Protein AF-A0A0C9Z2U6-F1 (afdb_monomer)

InterPro domains:
  IPR027417 P-loop containing nucleoside triphosphate hydrolase [G3DSA:3.40.50.300] (108-400)
  IPR027417 P-loop containing nucleoside triphosphate hydrolase [G3DSA:3.40.50.300] (401-479)
  IPR027417 P-loop containing nucleoside triphosphate hydrolase [SSF52540] (130-455)
  IPR041677 DNA2/NAM7 helicase, helicase domain [PF13086] (134-371)
  IPR041679 DNA2/NAM7 helicase-like, C-terminal [PF13087] (379-478)
  IPR045055 DNA2/NAM7-like helicase [PTHR10887] (102-478)

Sequence (479 aa):
MSDHADYDAGDESDISNGTLPVDFFVVGVTVNPLDIHLVHGDHWESKFRLRWWQPPLPSNGKTHTNNKAPNFGPLQAPDEVEYVPRETLEHAGREARDDDGGAFRDDMRIQSWARRYARRNPIQIDGDPPLDALNPTQIRAAAMMLGERICLVQGPPGTGKTKTIIEAAKLLKVHFQVHHPLLVCTYTNVAVDNLVEGFATAGLKPLRVGFGAKVKSSLGEYTLDHQLGKHPLKPRVHKLAEEERSIERRRSQLKKKIEDVQKEGRAGASDRLERMTSTLTMLGRQSMSVKAKLYAMHQEMLRDITSAADICTTCVTSASVALNVLDFPVVFLDEASMSTEPASLIPLMRGSRHISLIGDHKQLPPVITSREAMMKGFSTSLFERLTEEGVVPSIMLDVQYRMHPTISHFPSLEFYNMSLQDGTVDAAGNVSPDLHPPLSTHLEVDTSTGRRPSVVFLDHGGSEMAKDRSRVNWNEAHI

Solvent-accessible surface area (backbone atoms only — not comparable to full-atom values): 29099 Å² total; per-residue (Å²): 136,82,85,88,78,90,83,81,88,81,86,87,77,88,85,89,80,83,84,72,88,78,78,82,76,74,89,64,88,75,74,84,90,81,84,86,75,90,69,92,72,89,84,86,82,91,89,82,87,79,85,74,90,75,83,86,80,86,82,86,81,90,85,89,88,82,92,77,83,85,78,87,69,78,99,66,78,98,82,79,86,84,78,78,65,82,80,79,73,70,75,82,71,81,71,89,76,69,93,71,44,33,72,43,57,84,39,62,70,52,40,52,49,14,66,28,35,54,39,97,77,51,69,85,59,95,87,59,80,91,56,90,91,50,54,77,49,43,43,24,45,34,15,41,59,59,44,37,30,52,29,38,40,36,34,52,86,47,32,46,57,70,57,39,53,43,52,39,49,43,44,40,49,70,73,68,54,49,72,71,34,43,36,38,28,21,71,42,74,66,59,29,50,54,49,41,53,48,27,45,75,72,73,49,52,42,31,41,46,78,79,96,64,91,64,60,79,90,51,49,77,34,24,51,68,47,46,53,66,70,36,90,60,37,68,58,49,52,53,50,54,52,51,38,54,52,46,52,51,54,43,52,54,50,51,52,52,50,56,52,57,63,72,66,71,54,92,80,45,63,69,56,50,51,53,52,49,53,50,48,52,50,47,49,53,49,40,52,54,46,50,51,51,48,49,52,54,51,50,49,54,39,39,58,55,54,58,70,22,31,38,31,20,30,27,72,52,52,69,37,74,75,47,73,73,59,72,24,39,38,32,39,30,40,49,28,13,43,23,32,38,72,47,56,44,48,48,55,68,35,59,44,42,22,38,30,40,26,24,34,73,88,54,67,56,25,90,65,86,50,65,70,48,40,78,71,48,57,38,51,11,50,50,38,53,43,58,74,67,62,79,51,58,69,45,66,38,38,46,24,64,69,56,45,63,80,64,44,46,56,58,18,48,78,77,46,75,58,58,58,40,65,63,40,43,50,99,86,69,50,64,49,77,91,59,54,60,73,94,46,93,84,41,58,65,38,85,90,76,73,45,55,54,80,73,80,84,85,86,75,92,61,66,76,41,84,49,94,95,46,75,46,44,67,52,68,74,69,108

Nearest PDB structures (foldseek):
  2xzo-assembly1_A  TM=7.183E-01  e=7.759E-21  Homo sapiens
  8ftm-assembly1_A  TM=6.787E-01  e=6.159E-21  Thermochaetoides thermophila DSM 1495
  2xzp-assembly1_A  TM=7.164E-01  e=6.569E-20  Homo sapiens
  8ftm-assembly2_B  TM=6.261E-01  e=5.813E-21  Thermochaetoides thermophila DSM 1495
  6ej5-assembly1_A  TM=7.293E-01  e=5.562E-19  Homo sapiens

Organism: NCBI:txid765257

Secondary structure (DSSP, 8-state):
------------------------------------------------------PPPPP---------PPP---S--S----PPPGGGG-------------TTTT-HHHHHHHHHHTSSS----TTPPP-TTS-HHHHHHHHHHHH-SEEEEE--TTS-HHHHHHHHHHIIIIIS---SPEEEEESSHHHHHHHHHHHHHTT--EEEE-SS----GGGGGGBHHHHHHH-TTHHHHHHHHHHHHHHHHHHHHHHHHHHHHHHH--TT-HHHHHHHHHHHHHHHHHHHHHHHHHHHHHHHHHHHHHHTSEEEEETTGGG-GGGTT---SEEEETTGGGSBHHHHHHHHTTT-SEEEEEE-TTSPPP----HHHHHTTTTSBHHHHHHHH--S-EEE--EESSS-HHHHHHHHHHHHTT--EETTB-TTSPBPGGGSPPP-TTSPPPTTT----S-------PPPEEETTEEE-TTTTT-

Mean predicted aligned error: 13.5 Å

Foldseek 3Di:
DDDDDDDDDDDDDDDDDDDDDDPPPPPDPDPDDDDDDDDDDDDDDDDDDPDDDDDDDDDDDDDDDDDDDDDDDDPDDDDDDPDDDPVVPDDPDPDDDDDQQFPCPPPCVLQVLLVQLLDLHGDDDPLDDDDVVDDSQLSNVLSCLSGHLEEEEAEDAQLCLLVSVLVSVCCCCPVVNPLFAAEEAEADPVVLLVSQVSNVVSVALEAEQDPDDPRPPVCVCNYPVNLCVPDPCNVVLVVLVVVLVVLVVVLVVLVVVLVVLVVVPDDPCVVVSVVSVVVSVVSVVVSVVSVVVSVVSLLVSLCVSRSRHHYRYYLVSLLPPSNVSDAHQHYEYAQQQQDFQVSNVSNVVSNHGRYYYYHHVLDDFHDDPDPVCVVVVRRGGPSNVCVVVVPHHYGYSAEGADADCVVVVVCCVPPPVVSHDYPQADPVRDGDPVQAADDDPQQDQDPVPRHTDSDDDDDDPFDWDDDDPDIDTVVVVVD

pLDDT: mean 79.83, std 26.61, range [20.47, 98.69]

Structure (mmCIF, N/CA/C/O backbone):
data_AF-A0A0C9Z2U6-F1
#
_entry.id   AF-A0A0C9Z2U6-F1
#
loop_
_atom_site.group_PDB
_atom_site.id
_atom_site.type_symbol
_atom_site.label_atom_id
_atom_site.label_alt_id
_atom_site.label_comp_id
_atom_site.label_asym_id
_atom_site.label_entity_id
_atom_site.label_seq_id
_atom_site.pdbx_PDB_ins_code
_atom_site.Cartn_x
_atom_site.Cartn_y
_atom_site.Cartn_z
_atom_site.occupancy
_atom_site.B_iso_or_equiv
_atom_site.auth_seq_id
_atom_site.auth_comp_id
_atom_site.auth_asym_id
_atom_site.auth_atom_id
_atom_site.pdbx_PDB_model_num
ATOM 1 N N . MET A 1 1 ? -19.559 59.220 -19.188 1.00 31.92 1 MET A N 1
ATOM 2 C CA . MET A 1 1 ? -20.402 58.042 -19.469 1.00 31.92 1 MET A CA 1
ATOM 3 C C . MET A 1 1 ? -19.627 56.861 -18.907 1.00 31.92 1 MET A C 1
ATOM 5 O O . MET A 1 1 ? -18.685 56.438 -19.554 1.00 31.92 1 MET A O 1
ATOM 9 N N . SER A 1 2 ? -19.597 56.701 -17.585 1.00 24.86 2 SER A N 1
ATOM 10 C CA . SER A 1 2 ? -20.632 56.145 -16.689 1.00 24.86 2 SER A CA 1
ATOM 11 C C . SER A 1 2 ? -20.698 54.616 -16.743 1.00 24.86 2 SER A C 1
ATOM 13 O O . SER A 1 2 ? -20.701 54.044 -17.827 1.00 24.86 2 SER A O 1
ATOM 15 N N . ASP A 1 3 ? -20.803 54.065 -15.528 1.00 23.55 3 ASP A N 1
ATOM 16 C CA . ASP A 1 3 ? -21.195 52.712 -15.099 1.00 23.55 3 ASP A CA 1
ATOM 17 C C . ASP A 1 3 ? -20.049 51.690 -14.955 1.00 23.55 3 ASP A C 1
ATOM 19 O O . ASP A 1 3 ? -19.421 51.311 -15.936 1.00 23.55 3 ASP A O 1
ATOM 23 N N . HIS A 1 4 ? -19.578 51.385 -13.730 1.00 25.58 4 HIS A N 1
ATOM 24 C CA . HIS A 1 4 ? -20.175 50.618 -12.596 1.00 25.58 4 HIS A CA 1
ATOM 25 C C . HIS A 1 4 ? -19.596 49.178 -12.604 1.00 25.58 4 HIS A C 1
ATOM 27 O O . HIS A 1 4 ? -19.382 48.631 -13.675 1.00 25.58 4 HIS A O 1
ATOM 33 N N . ALA A 1 5 ? -19.282 48.478 -11.509 1.00 25.39 5 ALA A N 1
ATOM 34 C CA . ALA A 1 5 ? -19.567 48.640 -10.087 1.00 25.39 5 ALA A CA 1
ATOM 35 C C . ALA A 1 5 ? -18.528 47.871 -9.238 1.00 25.39 5 ALA A C 1
ATOM 37 O O . ALA A 1 5 ? -18.009 46.838 -9.666 1.00 25.39 5 ALA A O 1
ATOM 38 N N . ASP A 1 6 ? -18.297 48.376 -8.025 1.00 23.67 6 ASP A N 1
ATOM 39 C CA . ASP A 1 6 ? -17.716 47.664 -6.885 1.00 23.67 6 ASP A CA 1
ATOM 40 C C . ASP A 1 6 ? -18.566 46.442 -6.504 1.00 23.67 6 ASP A C 1
ATOM 42 O O . ASP A 1 6 ? -19.797 46.505 -6.539 1.00 23.67 6 ASP A O 1
ATOM 46 N N . TYR A 1 7 ? -17.908 45.350 -6.103 1.00 25.23 7 TYR A N 1
ATOM 47 C CA . TYR A 1 7 ? -18.560 44.217 -5.449 1.00 25.23 7 TYR A CA 1
ATOM 48 C C . TYR A 1 7 ? -18.159 44.136 -3.978 1.00 25.23 7 TYR A C 1
ATOM 50 O O . TYR A 1 7 ? -16.982 44.083 -3.620 1.00 25.23 7 TYR A O 1
ATOM 58 N N . ASP A 1 8 ? -19.219 44.149 -3.182 1.00 24.22 8 ASP A N 1
ATOM 59 C CA . ASP A 1 8 ? -19.336 44.258 -1.738 1.00 24.22 8 ASP A CA 1
ATOM 60 C C . ASP A 1 8 ? -18.698 43.099 -0.960 1.00 24.22 8 ASP A C 1
ATOM 62 O O . ASP A 1 8 ? -18.761 41.931 -1.358 1.00 24.22 8 ASP A O 1
ATOM 66 N N . ALA A 1 9 ? -18.153 43.441 0.206 1.00 25.44 9 ALA A N 1
ATOM 67 C CA . ALA A 1 9 ? -17.731 42.502 1.232 1.00 25.44 9 ALA A CA 1
ATOM 68 C C . ALA A 1 9 ? -18.966 42.043 2.024 1.00 25.44 9 ALA A C 1
ATOM 70 O O . ALA A 1 9 ? -19.556 42.809 2.782 1.00 25.44 9 ALA A O 1
ATOM 71 N N . GLY A 1 10 ? -19.357 40.784 1.823 1.00 24.34 10 GLY A N 1
ATOM 72 C CA . GLY A 1 10 ? -20.450 40.139 2.542 1.00 24.34 10 GLY A CA 1
ATOM 73 C C . GLY A 1 10 ? -20.073 39.791 3.982 1.00 24.34 10 GLY A C 1
ATOM 74 O O . GLY A 1 10 ? -19.146 39.023 4.230 1.00 24.34 10 GLY A O 1
ATOM 75 N N . ASP A 1 11 ? -20.839 40.375 4.892 1.00 24.11 11 ASP A N 1
ATOM 76 C CA . ASP A 1 11 ? -20.954 40.125 6.324 1.00 24.11 11 ASP A CA 1
ATOM 77 C C . ASP A 1 11 ? -21.486 38.694 6.582 1.00 24.11 11 ASP A C 1
ATOM 79 O O . ASP A 1 11 ? -22.619 38.373 6.219 1.00 24.11 11 ASP A O 1
ATOM 83 N N . GLU A 1 12 ? -20.676 37.815 7.183 1.00 24.75 12 GLU A N 1
ATOM 84 C CA . GLU A 1 12 ? -21.119 36.519 7.723 1.00 24.75 12 GLU A CA 1
ATOM 85 C C . GLU A 1 12 ? -21.142 36.596 9.254 1.00 24.75 12 GLU A C 1
ATOM 87 O O . GLU A 1 12 ? -20.172 36.276 9.946 1.00 24.75 12 GLU A O 1
ATOM 92 N N . SER A 1 13 ? -22.291 37.008 9.786 1.00 23.06 13 SER A N 1
ATOM 93 C CA . SER A 1 13 ? -22.691 36.749 11.165 1.00 23.06 13 SER A CA 1
ATOM 94 C C . SER A 1 13 ? -23.824 35.713 11.196 1.00 23.06 13 SER A C 1
ATOM 96 O O . SER A 1 13 ? -24.740 35.733 10.380 1.00 23.06 13 SER A O 1
ATOM 98 N N . ASP A 1 14 ? -23.726 34.805 12.171 1.00 24.19 14 ASP A N 1
ATOM 99 C CA . ASP A 1 14 ? -24.723 33.819 12.616 1.00 24.19 14 ASP A CA 1
ATOM 100 C C . ASP A 1 14 ? -25.021 32.575 11.752 1.00 24.19 14 ASP A C 1
ATOM 102 O O . ASP A 1 14 ? -26.067 32.446 11.122 1.00 24.19 14 ASP A O 1
ATOM 106 N N . ILE A 1 15 ? -24.197 31.531 11.940 1.00 25.66 15 ILE A N 1
ATOM 107 C CA . ILE A 1 15 ? -24.707 30.160 12.136 1.00 25.66 15 ILE A CA 1
ATOM 108 C C . ILE A 1 15 ? -24.007 29.540 13.353 1.00 25.66 15 ILE A C 1
ATOM 110 O O . ILE A 1 15 ? -22.933 28.944 13.279 1.00 25.66 15 ILE A O 1
ATOM 114 N N . SER A 1 16 ? -24.653 29.669 14.506 1.00 25.39 16 SER A N 1
ATOM 115 C CA . SER A 1 16 ? -24.378 28.864 15.689 1.00 25.39 16 SER A CA 1
ATOM 116 C C . SER A 1 16 ? -24.931 27.449 15.482 1.00 25.39 16 SER A C 1
ATOM 118 O O . SER A 1 16 ? -26.121 27.295 15.231 1.00 25.39 16 SER A O 1
ATOM 120 N N . ASN A 1 17 ? -24.085 26.409 15.576 1.00 24.88 17 ASN A N 1
ATOM 121 C CA . ASN A 1 17 ? -24.469 25.069 16.053 1.00 24.88 17 ASN A CA 1
ATOM 122 C C . ASN A 1 17 ? -23.272 24.098 16.171 1.00 24.88 17 ASN A C 1
ATOM 124 O O . ASN A 1 17 ? -22.794 23.541 15.189 1.00 24.88 17 ASN A O 1
ATOM 128 N N . GLY A 1 18 ? -22.881 23.804 17.416 1.00 24.56 18 GLY A N 1
ATOM 129 C CA . GLY A 1 18 ? -22.628 22.426 17.858 1.00 24.56 18 GLY A CA 1
ATOM 130 C C . GLY A 1 18 ? -21.313 21.740 17.478 1.00 24.56 18 GLY A C 1
ATOM 131 O O . GLY A 1 18 ? -21.344 20.595 17.032 1.00 24.56 18 GLY A O 1
ATOM 132 N N . THR A 1 19 ? -20.161 22.355 17.738 1.00 23.11 19 THR A N 1
ATOM 133 C CA . THR A 1 19 ? -18.871 21.647 17.767 1.00 23.11 19 THR A CA 1
ATOM 134 C C . THR A 1 19 ? -18.821 20.696 18.970 1.00 23.11 19 THR A C 1
ATOM 136 O O . THR A 1 19 ? -18.810 21.120 20.126 1.00 23.11 19 THR A O 1
ATOM 139 N N . LEU A 1 20 ? -18.810 19.387 18.705 1.00 23.72 20 LEU A N 1
ATOM 140 C CA . LEU A 1 20 ? -18.352 18.378 19.667 1.00 23.72 20 LEU A CA 1
ATOM 141 C C . LEU A 1 20 ? -16.868 18.649 19.982 1.00 23.72 20 LEU A C 1
ATOM 143 O O . LEU A 1 20 ? -16.140 19.042 19.068 1.00 23.72 20 LEU A O 1
ATOM 147 N N . PRO A 1 21 ? -16.395 18.461 21.228 1.00 23.42 21 PRO A N 1
ATOM 148 C CA . PRO A 1 21 ? -14.989 18.667 21.544 1.00 23.42 21 PRO A CA 1
ATOM 149 C C . PRO A 1 21 ? -14.152 17.654 20.758 1.00 23.42 21 PRO A C 1
ATOM 151 O O . PRO A 1 21 ? -14.274 16.443 20.934 1.00 23.42 21 PRO A O 1
ATOM 154 N N . VAL A 1 22 ? -13.347 18.176 19.836 1.00 23.48 22 VAL A N 1
ATOM 155 C CA . VAL A 1 22 ? -12.330 17.426 19.108 1.00 23.48 22 VAL A CA 1
ATOM 156 C C . VAL A 1 22 ? -11.126 17.348 20.037 1.00 23.48 22 VAL A C 1
ATOM 158 O O . VAL A 1 22 ? -10.336 18.287 20.121 1.00 23.48 22 VAL A O 1
ATOM 161 N N . ASP A 1 23 ? -11.016 16.250 20.778 1.00 23.02 23 ASP A N 1
ATOM 162 C CA . ASP A 1 23 ? -9.779 15.924 21.478 1.00 23.02 23 ASP A CA 1
ATOM 163 C C . ASP A 1 23 ? -8.699 15.660 20.422 1.00 23.02 23 ASP A C 1
ATOM 165 O O . ASP A 1 23 ? -8.732 14.669 19.687 1.00 23.02 23 ASP A O 1
ATOM 169 N N . PHE A 1 24 ? -7.741 16.582 20.321 1.00 20.47 24 PHE A N 1
ATOM 170 C CA . PHE A 1 24 ? -6.500 16.379 19.587 1.00 20.47 24 PHE A CA 1
ATOM 171 C C . PHE A 1 24 ? -5.709 15.257 20.268 1.00 20.47 24 PHE A C 1
ATOM 173 O O . PHE A 1 24 ? -4.915 15.496 21.176 1.00 20.47 24 PHE A O 1
ATOM 180 N N . PHE A 1 25 ? -5.895 14.017 19.820 1.00 21.05 25 PHE A N 1
ATOM 181 C CA . PHE A 1 25 ? -4.955 12.946 20.123 1.00 21.05 25 PHE A CA 1
ATOM 182 C C . PHE A 1 25 ? -3.708 13.137 19.258 1.00 21.05 25 PHE A C 1
ATOM 184 O O . PHE A 1 25 ? -3.610 12.646 18.135 1.00 21.05 25 PHE A O 1
ATOM 191 N N . VAL A 1 26 ? -2.728 13.858 19.802 1.00 22.55 26 VAL A N 1
ATOM 192 C CA . VAL A 1 26 ? -1.333 13.663 19.410 1.00 22.55 26 VAL A CA 1
ATOM 193 C C . VAL A 1 26 ? -1.001 12.217 19.768 1.00 22.55 26 VAL A C 1
ATOM 195 O O . VAL A 1 26 ? -0.999 11.857 20.944 1.00 22.55 26 VAL A O 1
ATOM 198 N N . VAL A 1 27 ? -0.738 11.373 18.768 1.00 23.36 27 VAL A N 1
ATOM 199 C CA . VAL A 1 27 ? -0.143 10.048 18.988 1.00 23.36 27 VAL A CA 1
ATOM 200 C C . VAL A 1 27 ? 1.322 10.271 19.364 1.00 23.36 27 VAL A C 1
ATOM 202 O O . VAL A 1 27 ? 2.236 10.119 18.560 1.00 23.36 27 VAL A O 1
ATOM 205 N N . GLY A 1 28 ? 1.535 10.724 20.595 1.00 23.09 28 GLY A N 1
ATOM 206 C CA . GLY A 1 28 ? 2.781 10.532 21.309 1.00 23.09 28 GLY A CA 1
ATOM 207 C C . GLY A 1 28 ? 2.743 9.130 21.893 1.00 23.09 28 GLY A C 1
ATOM 208 O O . GLY A 1 28 ? 1.757 8.741 22.516 1.00 23.09 28 GLY A O 1
ATOM 209 N N . VAL A 1 29 ? 3.801 8.357 21.684 1.00 25.06 29 VAL A N 1
ATOM 210 C CA . VAL A 1 29 ? 4.042 7.143 22.462 1.00 25.06 29 VAL A CA 1
ATOM 211 C C . VAL A 1 29 ? 4.261 7.592 23.909 1.00 25.06 29 VAL A C 1
ATOM 213 O O . VAL A 1 29 ? 5.362 7.985 24.288 1.00 25.06 29 VAL A O 1
ATOM 216 N N . THR A 1 30 ? 3.198 7.626 24.710 1.00 22.12 30 THR A N 1
ATOM 217 C CA . THR A 1 30 ? 3.278 7.916 26.140 1.00 22.12 30 THR A CA 1
ATOM 218 C C . THR A 1 30 ? 3.736 6.662 26.868 1.00 22.12 30 THR A C 1
ATOM 220 O O . THR A 1 30 ? 2.968 5.743 27.141 1.00 22.12 30 THR A O 1
ATOM 223 N N . VAL A 1 31 ? 5.023 6.645 27.208 1.00 28.14 31 VAL A N 1
ATOM 224 C CA . VAL A 1 31 ? 5.514 5.889 28.360 1.00 28.14 31 VAL A CA 1
ATOM 225 C C . VAL A 1 31 ? 4.939 6.572 29.605 1.00 28.14 31 VAL A C 1
ATOM 227 O O . VAL A 1 31 ? 4.995 7.793 29.735 1.00 28.14 31 VAL A O 1
ATOM 230 N N . ASN A 1 32 ? 4.300 5.783 30.464 1.00 23.81 32 ASN A N 1
ATOM 231 C CA . ASN A 1 32 ? 3.506 6.226 31.608 1.00 23.81 32 ASN A CA 1
ATOM 232 C C . ASN A 1 32 ? 4.307 7.167 32.550 1.00 23.81 32 ASN A C 1
ATOM 234 O O . ASN A 1 32 ? 5.363 6.748 33.025 1.00 23.81 32 ASN A O 1
ATOM 238 N N . PRO A 1 33 ? 3.843 8.399 32.846 1.00 30.08 33 PRO A N 1
ATOM 239 C CA . PRO A 1 33 ? 4.541 9.334 33.722 1.00 30.08 33 PRO A CA 1
ATOM 240 C C . PRO A 1 33 ? 3.877 9.382 35.105 1.00 30.08 33 PRO A C 1
ATOM 242 O O . PRO A 1 33 ? 3.016 10.221 35.350 1.00 30.08 33 PRO A O 1
ATOM 245 N N . LEU A 1 34 ? 4.274 8.502 36.023 1.00 25.30 34 LEU A N 1
ATOM 246 C CA . LEU A 1 34 ? 4.012 8.663 37.456 1.00 25.30 34 LEU A CA 1
ATOM 247 C C . LEU A 1 34 ? 5.254 8.204 38.237 1.00 25.30 34 LEU A C 1
ATOM 249 O O . LEU A 1 34 ? 5.803 7.145 37.949 1.00 25.30 34 LEU A O 1
ATOM 253 N N . ASP A 1 35 ? 5.655 9.055 39.186 1.00 23.80 35 ASP A N 1
ATOM 254 C CA . ASP A 1 35 ? 6.808 9.007 40.104 1.00 23.80 35 ASP A CA 1
ATOM 255 C C . ASP A 1 35 ? 8.097 9.719 39.649 1.00 23.80 35 ASP A C 1
ATOM 257 O O . ASP A 1 35 ? 9.171 9.136 39.527 1.00 23.80 35 ASP A O 1
ATOM 261 N N . ILE A 1 36 ? 8.010 11.049 39.507 1.00 23.48 36 ILE A N 1
ATOM 262 C CA . ILE A 1 36 ? 9.165 11.943 39.695 1.00 23.48 36 ILE A CA 1
ATOM 263 C C . ILE A 1 36 ? 9.099 12.482 41.128 1.00 23.48 36 ILE A C 1
ATOM 265 O O . ILE A 1 36 ? 8.482 13.512 41.395 1.00 23.48 36 ILE A O 1
ATOM 269 N N . HIS A 1 37 ? 9.754 11.787 42.057 1.00 23.33 37 HIS A N 1
ATOM 270 C CA . HIS A 1 37 ? 10.249 12.423 43.273 1.00 23.33 37 HIS A CA 1
ATOM 271 C C . HIS A 1 37 ? 11.628 13.013 42.966 1.00 23.33 37 HIS A C 1
ATOM 273 O O . HIS A 1 37 ? 12.593 12.290 42.729 1.00 23.33 37 HIS A O 1
ATOM 279 N N . LEU A 1 38 ? 11.712 14.345 42.961 1.00 25.25 38 LEU A N 1
ATOM 280 C CA . LEU A 1 38 ? 12.977 15.073 43.008 1.00 25.25 38 LEU A CA 1
ATOM 281 C C . LEU A 1 38 ? 13.684 14.737 44.326 1.00 25.25 38 LEU A C 1
ATOM 283 O O . LEU A 1 38 ? 13.246 15.168 45.392 1.00 25.25 38 LEU A O 1
ATOM 287 N N . VAL A 1 39 ? 14.788 13.998 44.245 1.00 23.16 39 VAL A N 1
ATOM 288 C CA . VAL A 1 39 ? 15.778 13.908 45.319 1.00 23.16 39 VAL A CA 1
ATOM 289 C C . VAL A 1 39 ? 17.122 14.321 44.731 1.00 23.16 39 VAL A C 1
ATOM 291 O O . VAL A 1 39 ? 17.720 13.606 43.932 1.00 23.16 39 VAL A O 1
ATOM 294 N N . HIS A 1 40 ? 17.569 15.518 45.110 1.00 28.11 40 HIS A N 1
ATOM 295 C CA . HIS A 1 40 ? 18.974 15.900 45.034 1.00 28.11 40 HIS A CA 1
ATOM 296 C C . HIS A 1 40 ? 19.774 14.969 45.949 1.00 28.11 40 HIS A C 1
ATOM 298 O O . HIS A 1 40 ? 19.472 14.880 47.138 1.00 28.11 40 HIS A O 1
ATOM 304 N N . GLY A 1 41 ? 20.799 14.311 45.418 1.00 25.72 41 GLY A N 1
ATOM 305 C CA . GLY A 1 41 ? 21.730 13.540 46.231 1.00 25.72 41 GLY A CA 1
ATOM 306 C C . GLY A 1 41 ? 22.579 12.603 45.391 1.00 25.72 41 GLY A C 1
ATOM 307 O O . GLY A 1 41 ? 22.058 11.818 44.605 1.00 25.72 41 GLY A O 1
ATOM 308 N N . ASP A 1 42 ? 23.887 12.733 45.557 1.00 33.34 42 ASP A N 1
ATOM 309 C CA . ASP A 1 42 ? 24.916 11.876 44.991 1.00 33.34 42 ASP A CA 1
ATOM 310 C C . ASP A 1 42 ? 24.685 10.381 45.289 1.00 33.34 42 ASP A C 1
ATOM 312 O O . ASP A 1 42 ? 24.107 10.017 46.312 1.00 33.34 42 ASP A O 1
ATOM 316 N N . HIS A 1 43 ? 25.234 9.539 44.405 1.00 29.69 43 HIS A N 1
ATOM 317 C CA . HIS A 1 43 ? 25.292 8.066 44.423 1.00 29.69 43 HIS A CA 1
ATOM 318 C C . HIS A 1 43 ? 24.154 7.295 43.734 1.00 29.69 43 HIS A C 1
ATOM 320 O O . HIS A 1 43 ? 23.137 6.951 44.327 1.00 29.69 43 HIS A O 1
ATOM 326 N N . TRP A 1 44 ? 24.440 6.837 42.510 1.00 23.41 44 TRP A N 1
ATOM 327 C CA . TRP A 1 44 ? 23.920 5.563 42.011 1.00 23.41 44 TRP A CA 1
ATOM 328 C C . TRP A 1 44 ? 25.025 4.801 41.255 1.00 23.41 44 TRP A C 1
ATOM 330 O O . TRP A 1 44 ? 25.234 4.940 40.055 1.00 23.41 44 TRP A O 1
ATOM 340 N N . GLU A 1 45 ? 25.772 3.970 41.979 1.00 26.91 45 GLU A N 1
ATOM 341 C CA . GLU A 1 45 ? 26.350 2.762 41.393 1.00 26.91 45 GLU A CA 1
ATOM 342 C C . GLU A 1 45 ? 25.344 1.619 41.573 1.00 26.91 45 GLU A C 1
ATOM 344 O O . GLU A 1 45 ? 24.704 1.489 42.614 1.00 26.91 45 GLU A O 1
ATOM 349 N N . SER A 1 46 ? 25.288 0.739 40.572 1.00 27.59 46 SER A N 1
ATOM 350 C CA . SER A 1 46 ? 24.684 -0.602 40.591 1.00 27.59 46 SER A CA 1
ATOM 351 C C . SER A 1 46 ? 23.156 -0.724 40.430 1.00 27.59 46 SER A C 1
ATOM 353 O O . SER A 1 46 ? 22.392 -0.814 41.382 1.00 27.59 46 SER A O 1
ATOM 355 N N . LYS A 1 47 ? 22.725 -0.887 39.170 1.00 27.75 47 LYS A N 1
ATOM 356 C CA . LYS A 1 47 ? 22.052 -2.096 38.630 1.00 27.75 47 LYS A CA 1
ATOM 357 C C . LYS A 1 47 ? 21.251 -1.732 37.377 1.00 27.75 47 LYS A C 1
ATOM 359 O O . LYS A 1 47 ? 20.081 -1.429 37.481 1.00 27.75 47 LYS A O 1
ATOM 364 N N . PHE A 1 48 ? 21.884 -1.814 36.209 1.00 23.33 48 PHE A N 1
ATOM 365 C CA . PHE A 1 48 ? 21.291 -2.218 34.922 1.00 23.33 48 PHE A CA 1
ATOM 366 C C . PHE A 1 48 ? 22.461 -2.366 33.933 1.00 23.33 48 PHE A C 1
ATOM 368 O O . PHE A 1 48 ? 22.899 -1.408 33.307 1.00 23.33 48 PHE A O 1
ATOM 375 N N . ARG A 1 49 ? 23.046 -3.569 33.845 1.00 23.50 49 ARG A N 1
ATOM 376 C CA . ARG A 1 49 ? 24.013 -3.917 32.789 1.00 23.50 49 ARG A CA 1
ATOM 377 C C . ARG A 1 49 ? 23.238 -4.491 31.603 1.00 23.50 49 ARG A C 1
ATOM 379 O O . ARG A 1 49 ? 22.990 -5.691 31.565 1.00 23.50 49 ARG A O 1
ATOM 386 N N . LEU A 1 50 ? 22.890 -3.646 30.636 1.00 25.80 50 LEU A N 1
ATOM 387 C CA . LEU A 1 50 ? 22.656 -4.075 29.255 1.00 25.80 50 LEU A CA 1
ATOM 388 C C . LEU A 1 50 ? 24.035 -4.189 28.593 1.00 25.80 50 LEU A C 1
ATOM 390 O O . LEU A 1 50 ? 24.708 -3.186 28.366 1.00 25.80 50 LEU A O 1
ATOM 394 N N . ARG A 1 51 ? 24.504 -5.425 28.387 1.00 24.00 51 ARG A N 1
ATOM 395 C CA . ARG A 1 51 ? 25.775 -5.707 27.710 1.00 24.00 51 ARG A CA 1
ATOM 396 C C . ARG A 1 51 ? 25.611 -5.437 26.214 1.00 24.00 51 ARG A C 1
ATOM 398 O O . ARG A 1 51 ? 25.075 -6.278 25.503 1.00 24.00 51 ARG A O 1
ATOM 405 N N . TRP A 1 52 ? 26.113 -4.296 25.759 1.00 28.64 52 TRP A N 1
ATOM 406 C CA . TRP A 1 52 ? 26.565 -4.132 24.380 1.00 28.64 52 TRP A CA 1
ATOM 407 C C . TRP A 1 52 ? 28.000 -4.658 24.280 1.00 28.64 52 TRP A C 1
ATOM 409 O O . TRP A 1 52 ? 28.818 -4.448 25.177 1.00 28.64 52 TRP A O 1
ATOM 419 N N . TRP A 1 53 ? 28.255 -5.427 23.228 1.00 25.22 53 TRP A N 1
ATOM 420 C CA . TRP A 1 53 ? 29.517 -6.097 22.932 1.00 25.22 53 TRP A CA 1
ATOM 421 C C . TRP A 1 53 ? 30.626 -5.053 22.688 1.00 25.22 53 TRP A C 1
ATOM 423 O O . TRP A 1 53 ? 30.465 -4.165 21.856 1.00 25.22 53 TRP A O 1
ATOM 433 N N . GLN A 1 54 ? 31.724 -5.136 23.446 1.00 26.58 54 GLN A N 1
ATOM 434 C CA . GLN A 1 54 ? 32.967 -4.384 23.229 1.00 26.58 54 GLN A CA 1
ATOM 435 C C . GLN A 1 54 ? 34.051 -5.373 22.771 1.00 26.58 54 GLN A C 1
ATOM 437 O O . GLN A 1 54 ? 34.182 -6.426 23.406 1.00 26.58 54 GLN A O 1
ATOM 442 N N . PRO A 1 55 ? 34.849 -5.067 21.734 1.00 28.78 55 PRO A N 1
ATOM 443 C CA . PRO A 1 55 ? 36.022 -5.867 21.401 1.00 28.78 55 PRO A CA 1
ATOM 444 C C . PRO A 1 55 ? 37.164 -5.595 22.406 1.00 28.78 55 PRO A C 1
ATOM 446 O O . PRO A 1 55 ? 37.235 -4.502 22.978 1.00 28.78 55 PRO A O 1
ATOM 449 N N . PRO A 1 56 ? 38.058 -6.568 22.663 1.00 30.14 56 PRO A N 1
ATOM 450 C CA . PRO A 1 56 ? 39.108 -6.425 23.665 1.00 30.14 56 PRO A CA 1
ATOM 451 C C . PRO A 1 56 ? 40.257 -5.547 23.148 1.00 30.14 56 PRO A C 1
ATOM 453 O O . PRO A 1 56 ? 40.828 -5.804 22.091 1.00 30.14 56 PRO A O 1
ATOM 456 N N . LEU A 1 57 ? 40.638 -4.536 23.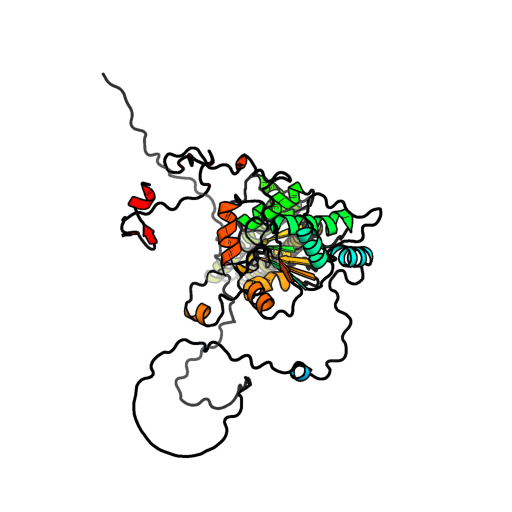931 1.00 30.72 57 LEU A N 1
ATOM 457 C CA . LEU A 1 57 ? 41.911 -3.828 23.771 1.00 30.72 57 LEU A CA 1
ATOM 458 C C . LEU A 1 57 ? 43.057 -4.676 24.360 1.00 30.72 57 LEU A C 1
ATOM 460 O O . LEU A 1 57 ? 42.912 -5.179 25.479 1.00 30.72 57 LEU A O 1
ATOM 464 N N . PRO A 1 58 ? 44.208 -4.810 23.677 1.00 30.41 58 PRO A N 1
ATOM 465 C CA . PRO A 1 58 ? 45.403 -5.415 24.255 1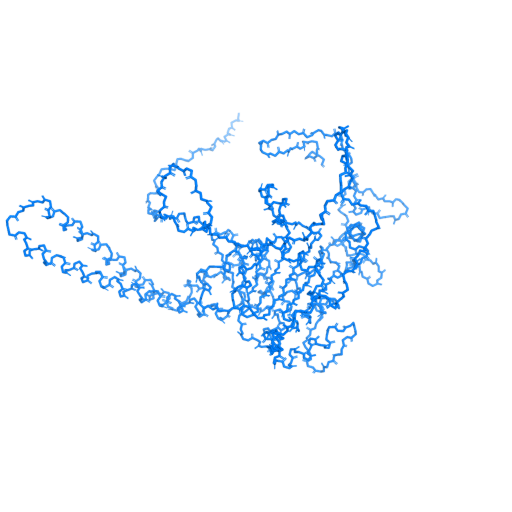.00 30.41 58 PRO A CA 1
ATOM 466 C C . PRO A 1 58 ? 46.115 -4.452 25.220 1.00 30.41 58 PRO A C 1
ATOM 468 O O . PRO A 1 58 ? 46.145 -3.235 25.039 1.00 30.41 58 PRO A O 1
ATOM 471 N N . SER A 1 59 ? 46.708 -5.020 26.267 1.00 28.47 59 SER A N 1
ATOM 472 C CA . SER A 1 59 ? 47.404 -4.313 27.341 1.00 28.47 59 SER A CA 1
ATOM 473 C C . SER A 1 59 ? 48.854 -3.928 27.001 1.00 28.47 59 SER A C 1
ATOM 475 O O . SER A 1 59 ? 49.653 -4.792 26.657 1.00 28.47 59 SER A O 1
ATOM 477 N N . ASN A 1 60 ? 49.177 -2.659 27.276 1.00 28.77 60 ASN A N 1
ATOM 478 C CA . ASN A 1 60 ? 50.456 -2.058 27.696 1.00 28.77 60 ASN A CA 1
ATOM 479 C C . ASN A 1 60 ? 51.732 -2.161 26.829 1.00 28.77 60 ASN A C 1
ATOM 481 O O . ASN A 1 60 ? 52.410 -3.181 26.786 1.00 28.77 60 ASN A O 1
ATOM 485 N N . GLY A 1 61 ? 52.199 -0.981 26.393 1.00 26.72 61 GLY A N 1
ATOM 486 C CA . GLY A 1 61 ? 53.602 -0.664 26.099 1.00 26.72 61 GLY A CA 1
ATOM 487 C C . GLY A 1 61 ? 53.814 0.855 25.996 1.00 26.72 61 GLY A C 1
ATOM 488 O O . GLY A 1 61 ? 53.213 1.506 25.154 1.00 26.72 61 GLY A O 1
ATOM 489 N N . LYS A 1 62 ? 54.619 1.437 26.894 1.00 27.70 62 LYS A N 1
ATOM 490 C CA . LYS A 1 62 ? 54.897 2.884 27.041 1.00 27.70 62 LYS A CA 1
ATOM 491 C C . LYS A 1 62 ? 55.662 3.465 25.834 1.00 27.70 62 LYS A C 1
ATOM 493 O O . LYS A 1 62 ? 56.579 2.805 25.362 1.00 27.70 62 LYS A O 1
ATOM 498 N N . THR A 1 63 ? 55.424 4.730 25.451 1.00 27.42 63 THR A N 1
ATOM 499 C CA . THR A 1 63 ? 56.398 5.862 25.494 1.00 27.42 63 THR A CA 1
ATOM 500 C C . THR A 1 63 ? 55.914 7.135 24.759 1.00 27.42 63 THR A C 1
ATOM 502 O O . THR A 1 63 ? 55.125 7.093 23.829 1.00 27.42 63 THR A O 1
ATOM 505 N N . HIS A 1 64 ? 56.391 8.258 25.299 1.00 26.92 64 HIS A N 1
ATOM 506 C CA . HIS A 1 64 ? 56.298 9.698 25.013 1.00 26.92 64 HIS A CA 1
ATOM 507 C C . HIS A 1 64 ? 56.013 10.315 23.611 1.00 26.92 64 HIS A C 1
ATOM 509 O O . HIS A 1 64 ? 56.456 9.823 22.584 1.00 26.92 64 HIS A O 1
ATOM 515 N N . THR A 1 65 ? 55.433 11.532 23.727 1.00 27.80 65 THR A N 1
ATOM 516 C CA . THR A 1 65 ? 55.626 12.837 23.024 1.00 27.80 65 THR A CA 1
ATOM 517 C C . THR A 1 65 ? 54.743 13.319 21.851 1.00 27.80 65 THR A C 1
ATOM 519 O O . THR A 1 65 ? 54.659 12.729 20.785 1.00 27.80 65 THR A O 1
ATOM 522 N N . ASN A 1 66 ? 54.284 14.567 22.067 1.00 27.19 66 ASN A N 1
ATOM 523 C CA . ASN A 1 66 ? 54.015 15.693 21.156 1.00 27.19 66 ASN A CA 1
ATOM 524 C C . ASN A 1 66 ? 52.627 15.922 20.519 1.00 27.19 66 ASN A C 1
ATOM 526 O O . ASN A 1 66 ? 52.124 15.162 19.703 1.00 27.19 66 ASN A O 1
ATOM 530 N N . ASN A 1 67 ? 52.104 17.114 20.849 1.00 36.66 67 ASN A N 1
ATOM 531 C CA . ASN A 1 67 ? 51.035 17.872 20.199 1.00 36.66 67 ASN A CA 1
ATOM 532 C C . ASN A 1 67 ? 51.106 17.846 18.665 1.00 36.66 67 ASN A C 1
ATOM 534 O O . ASN A 1 67 ? 52.134 18.223 18.101 1.00 36.66 67 ASN A O 1
ATOM 538 N N . LYS A 1 68 ? 49.959 17.588 18.022 1.00 30.06 68 LYS A N 1
ATOM 539 C CA . LYS A 1 68 ? 49.470 18.277 16.811 1.00 30.06 68 LYS A CA 1
ATOM 540 C C . LYS A 1 68 ? 47.997 17.911 16.570 1.00 30.06 68 LYS A C 1
ATOM 542 O O . LYS A 1 68 ? 47.606 16.763 16.743 1.00 30.06 68 LYS A O 1
ATOM 547 N N . ALA A 1 69 ? 47.191 18.915 16.224 1.00 36.19 69 ALA A N 1
ATOM 548 C CA . ALA A 1 69 ? 45.764 18.789 15.918 1.00 36.19 69 ALA A CA 1
ATOM 549 C C . ALA A 1 69 ? 45.513 17.798 14.761 1.00 36.19 69 ALA A C 1
ATOM 551 O O . ALA A 1 69 ? 46.329 17.763 13.834 1.00 36.19 69 ALA A O 1
ATOM 552 N N . PRO A 1 70 ? 44.417 17.013 14.766 1.00 30.64 70 PRO A N 1
ATOM 553 C CA . PRO A 1 70 ? 44.174 16.069 13.693 1.00 30.64 70 PRO A CA 1
ATOM 554 C C . PRO A 1 70 ? 43.602 16.777 12.465 1.00 30.64 70 PRO A C 1
ATOM 556 O O . PRO A 1 70 ? 42.611 17.504 12.512 1.00 30.64 70 PRO A O 1
ATOM 559 N N . ASN A 1 71 ? 44.289 16.526 11.361 1.00 30.95 71 ASN A N 1
ATOM 560 C CA . ASN A 1 71 ? 43.895 16.792 9.994 1.00 30.95 71 ASN A CA 1
ATOM 561 C C . ASN A 1 71 ? 42.755 15.813 9.645 1.00 30.95 71 ASN A C 1
ATOM 563 O O . ASN A 1 71 ? 42.955 14.601 9.744 1.00 30.95 71 ASN A O 1
ATOM 567 N N . PHE A 1 72 ? 41.566 16.300 9.285 1.00 33.25 72 PHE A N 1
ATOM 568 C CA . PHE A 1 72 ? 40.476 15.428 8.835 1.00 33.25 72 PHE A CA 1
ATOM 569 C C . PHE A 1 72 ? 40.755 14.976 7.396 1.00 33.25 72 PHE A C 1
ATOM 571 O O . PHE A 1 72 ? 40.473 15.700 6.443 1.00 33.25 72 PHE A O 1
ATOM 578 N N . GLY A 1 73 ? 41.351 13.791 7.249 1.00 35.44 73 GLY A N 1
ATOM 579 C CA . GLY A 1 73 ? 41.339 13.044 5.990 1.00 35.44 73 GLY A CA 1
ATOM 580 C C . GLY A 1 73 ? 39.948 12.450 5.706 1.00 35.44 73 GLY A C 1
ATOM 581 O O . GLY A 1 73 ? 39.137 12.338 6.631 1.00 35.44 73 GLY A O 1
ATOM 582 N N . PRO A 1 74 ? 39.646 12.090 4.446 1.00 34.47 74 PRO A N 1
ATOM 583 C CA . PRO A 1 74 ? 38.369 11.487 4.071 1.00 34.47 74 PRO A CA 1
ATOM 584 C C . PRO A 1 74 ? 38.158 10.144 4.785 1.00 34.47 74 PRO A C 1
ATOM 586 O O . PRO A 1 74 ? 39.097 9.387 5.017 1.00 34.47 74 PRO A O 1
ATOM 589 N N . LEU A 1 75 ? 36.901 9.864 5.134 1.00 38.47 75 LEU A N 1
ATOM 590 C CA . LEU A 1 75 ? 36.468 8.764 6.007 1.00 38.47 75 LEU A CA 1
ATOM 591 C C . LEU A 1 75 ? 36.560 7.350 5.396 1.00 38.47 75 LEU A C 1
ATOM 593 O O . LEU A 1 75 ? 36.081 6.411 6.023 1.00 38.47 75 LEU A O 1
ATOM 597 N N . GLN A 1 76 ? 37.190 7.171 4.232 1.00 35.25 76 GLN A N 1
ATOM 598 C CA . GLN A 1 76 ? 37.452 5.861 3.622 1.00 35.25 76 GLN A CA 1
ATOM 599 C C . GLN A 1 76 ? 38.772 5.886 2.835 1.00 35.25 76 GLN A C 1
ATOM 601 O O . GLN A 1 76 ? 38.981 6.764 1.996 1.00 35.25 76 GLN A O 1
ATOM 606 N N . ALA A 1 77 ? 39.654 4.917 3.104 1.00 34.50 77 ALA A N 1
ATOM 607 C CA . ALA A 1 77 ? 40.746 4.557 2.200 1.00 34.50 77 ALA A CA 1
ATOM 608 C C . ALA A 1 77 ? 40.199 3.630 1.091 1.00 34.50 77 ALA A C 1
ATOM 610 O O . ALA A 1 77 ? 39.241 2.902 1.359 1.00 34.50 77 ALA A O 1
ATOM 611 N N . PRO A 1 78 ? 40.748 3.646 -0.138 1.00 36.09 78 PRO A N 1
ATOM 612 C CA . PRO A 1 78 ? 40.054 3.090 -1.302 1.00 36.09 78 PRO A CA 1
ATOM 613 C C . PRO A 1 78 ? 40.159 1.563 -1.479 1.00 36.09 78 PRO A C 1
ATOM 615 O O . PRO A 1 78 ? 39.652 1.044 -2.471 1.00 36.09 78 PRO A O 1
ATOM 618 N N . ASP A 1 79 ? 40.793 0.821 -0.565 1.00 47.41 79 ASP A N 1
ATOM 619 C CA . ASP A 1 79 ? 41.108 -0.584 -0.826 1.00 47.41 79 ASP A CA 1
ATOM 620 C C . ASP A 1 79 ? 41.427 -1.387 0.452 1.00 47.41 79 ASP A C 1
ATOM 622 O O . ASP A 1 79 ? 42.565 -1.771 0.678 1.00 47.41 79 ASP A O 1
ATOM 626 N N . GLU A 1 80 ? 40.411 -1.703 1.269 1.00 33.25 80 GLU A N 1
ATOM 627 C CA . GLU A 1 80 ? 40.453 -2.832 2.223 1.00 33.25 80 GLU A CA 1
ATOM 628 C C . GLU A 1 80 ? 39.071 -3.508 2.327 1.00 33.25 80 GLU A C 1
ATOM 630 O O . GLU A 1 80 ? 38.140 -3.004 2.952 1.00 33.25 80 GLU A O 1
ATOM 635 N N . VAL A 1 81 ? 38.934 -4.675 1.689 1.00 41.53 81 VAL A N 1
ATOM 636 C CA . VAL A 1 81 ? 37.832 -5.624 1.906 1.00 41.53 81 VAL A CA 1
ATOM 637 C C . VAL A 1 81 ? 38.370 -6.727 2.815 1.00 41.53 81 VAL A C 1
ATOM 639 O O . VAL A 1 81 ? 38.946 -7.696 2.326 1.00 41.53 81 VAL A O 1
ATOM 642 N N . GLU A 1 82 ? 38.196 -6.612 4.133 1.00 31.58 82 GLU A N 1
ATOM 643 C CA . GLU A 1 82 ? 38.339 -7.775 5.019 1.00 31.58 82 GLU A CA 1
ATOM 644 C C . GLU A 1 82 ? 36.996 -8.504 5.115 1.00 31.58 82 GLU A C 1
ATOM 646 O O . GLU A 1 82 ? 36.067 -8.116 5.824 1.00 31.58 82 GLU A O 1
ATOM 651 N N . TYR A 1 83 ? 36.890 -9.575 4.331 1.00 36.25 83 TYR A N 1
ATOM 652 C CA . TYR A 1 83 ? 35.765 -10.497 4.329 1.00 36.25 83 TYR A CA 1
ATOM 653 C C . TYR A 1 83 ? 35.799 -11.358 5.598 1.00 36.25 83 TYR A C 1
ATOM 655 O O . TYR A 1 83 ? 36.728 -12.142 5.795 1.00 36.25 83 TYR A O 1
ATOM 663 N N . VAL A 1 84 ? 34.774 -11.250 6.449 1.00 34.00 84 VAL A N 1
ATOM 664 C CA . VAL A 1 84 ? 34.578 -12.185 7.567 1.00 34.00 84 VAL A CA 1
ATOM 665 C C . VAL A 1 84 ? 34.190 -13.551 6.981 1.00 34.00 84 VAL A C 1
ATOM 667 O O . VAL A 1 84 ? 33.196 -13.628 6.254 1.00 34.00 84 VAL A O 1
ATOM 670 N N . PRO A 1 85 ? 34.930 -14.641 7.262 1.00 29.98 85 PRO A N 1
ATOM 671 C CA . PRO A 1 85 ? 34.613 -15.960 6.729 1.00 29.98 85 PRO A CA 1
ATOM 672 C C . PRO A 1 85 ? 33.196 -16.403 7.101 1.00 29.98 85 PRO A C 1
ATOM 674 O O . PRO A 1 85 ? 32.759 -16.277 8.250 1.00 29.98 85 PRO A O 1
ATOM 677 N N . ARG A 1 86 ? 32.498 -16.972 6.112 1.00 36.19 86 ARG A N 1
ATOM 678 C CA . ARG A 1 86 ? 31.087 -17.399 6.158 1.00 36.19 86 ARG A CA 1
ATOM 679 C C . ARG A 1 86 ? 30.748 -18.324 7.337 1.00 36.19 86 ARG A C 1
ATOM 681 O O . ARG A 1 86 ? 29.601 -18.377 7.762 1.00 36.19 86 ARG A O 1
ATOM 688 N N . GLU A 1 87 ? 31.744 -19.009 7.885 1.00 35.28 87 GLU A N 1
ATOM 689 C CA . GLU A 1 87 ? 31.613 -19.994 8.963 1.00 35.28 87 GLU A CA 1
ATOM 690 C C . GLU A 1 87 ? 31.458 -19.355 10.361 1.00 35.28 87 GLU A C 1
ATOM 692 O O . GLU A 1 87 ? 31.065 -20.022 11.312 1.00 35.28 87 GLU A O 1
ATOM 697 N N . THR A 1 88 ? 31.702 -18.046 10.504 1.00 34.53 88 THR A N 1
ATOM 698 C CA . THR A 1 88 ? 31.663 -17.349 11.810 1.00 34.53 88 THR A CA 1
ATOM 699 C C . THR A 1 88 ? 30.287 -16.796 12.217 1.00 34.53 88 THR A C 1
ATOM 701 O O . THR A 1 88 ? 30.161 -16.201 13.287 1.00 34.53 88 THR A O 1
ATOM 704 N N . LEU A 1 89 ? 29.244 -17.011 11.406 1.00 36.44 89 LEU A N 1
ATOM 705 C CA . LEU A 1 89 ? 27.852 -16.617 11.697 1.00 36.44 89 LEU A CA 1
ATOM 706 C C . LEU A 1 89 ? 26.928 -17.809 11.999 1.00 36.44 89 LEU A C 1
ATOM 708 O O . LEU A 1 89 ? 25.713 -17.645 12.117 1.00 36.44 89 LEU A O 1
ATOM 712 N N . GLU A 1 90 ? 27.483 -19.006 12.177 1.00 30.84 90 GLU A N 1
ATOM 713 C CA . GLU A 1 90 ? 26.704 -20.160 12.616 1.00 30.84 90 GLU A CA 1
ATOM 714 C C . GLU A 1 90 ? 26.530 -20.130 14.139 1.00 30.84 90 GLU A C 1
ATOM 716 O O . GLU A 1 90 ? 27.331 -20.644 14.921 1.00 30.84 90 GLU A O 1
ATOM 721 N N . HIS A 1 91 ? 25.442 -19.507 14.592 1.00 37.16 91 HIS A N 1
ATOM 722 C CA . HIS A 1 91 ? 24.933 -19.766 15.931 1.00 37.16 91 HIS A CA 1
ATOM 723 C C . HIS A 1 91 ? 24.420 -21.205 15.997 1.00 37.16 91 HIS A C 1
ATOM 725 O O . HIS A 1 91 ? 23.409 -21.551 15.386 1.00 37.16 91 HIS A O 1
ATOM 731 N N . ALA A 1 92 ? 25.116 -22.033 16.774 1.00 33.16 92 ALA A N 1
ATOM 732 C CA . ALA A 1 92 ? 24.690 -23.379 17.112 1.00 33.16 92 ALA A CA 1
ATOM 733 C C . ALA A 1 92 ? 23.251 -23.381 17.669 1.00 33.16 92 ALA A C 1
ATOM 735 O O . ALA A 1 92 ? 22.988 -22.903 18.771 1.00 33.16 92 ALA A O 1
ATOM 736 N N . GLY A 1 93 ? 22.330 -23.940 16.882 1.00 30.94 93 GLY A N 1
ATOM 737 C CA . GLY A 1 93 ? 21.166 -24.686 17.352 1.00 30.94 93 GLY A CA 1
ATOM 738 C C . GLY A 1 93 ? 20.159 -23.946 18.234 1.00 30.94 93 GLY A C 1
ATOM 739 O O . GLY A 1 93 ? 19.952 -24.323 19.385 1.00 30.94 93 GLY A O 1
ATOM 740 N N . ARG A 1 94 ? 19.382 -23.022 17.656 1.00 36.44 94 ARG A N 1
ATOM 741 C CA . ARG A 1 94 ? 17.930 -23.176 17.831 1.00 36.44 94 ARG A CA 1
ATOM 742 C C . ARG A 1 94 ? 17.519 -24.258 16.850 1.00 36.44 94 ARG A C 1
ATOM 744 O O . ARG A 1 94 ? 17.551 -24.035 15.646 1.00 36.44 94 ARG A O 1
ATOM 751 N N . GLU A 1 95 ? 17.244 -25.434 17.396 1.00 37.06 95 GLU A N 1
ATOM 752 C CA . GLU A 1 95 ? 16.664 -26.579 16.703 1.00 37.06 95 GLU A CA 1
ATOM 753 C C . GLU A 1 95 ? 15.658 -26.122 15.642 1.00 37.06 95 GLU A C 1
ATOM 755 O O . GLU A 1 95 ? 14.824 -25.252 15.911 1.00 37.06 95 GLU A O 1
ATOM 760 N N . ALA A 1 96 ? 15.798 -26.695 14.445 1.00 39.62 96 ALA A N 1
ATOM 761 C CA . ALA A 1 96 ? 14.929 -26.538 13.292 1.00 39.62 96 ALA A CA 1
ATOM 762 C C . ALA A 1 96 ? 13.468 -26.282 13.697 1.00 39.62 96 ALA A C 1
ATOM 764 O O . ALA A 1 96 ? 12.733 -27.200 14.053 1.00 39.62 96 ALA A O 1
ATOM 765 N N . ARG A 1 97 ? 13.044 -25.018 13.646 1.00 44.16 97 ARG A N 1
ATOM 766 C CA . ARG A 1 97 ? 11.627 -24.689 13.541 1.00 44.16 97 ARG A CA 1
ATOM 767 C C . ARG A 1 9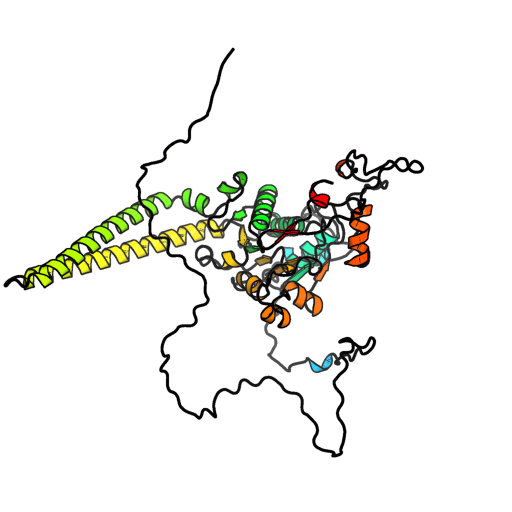7 ? 11.335 -24.609 12.056 1.00 44.16 97 ARG A C 1
ATOM 769 O O . ARG A 1 97 ? 11.760 -23.654 11.423 1.00 44.16 97 ARG A O 1
ATOM 776 N N . ASP A 1 98 ? 10.707 -25.663 11.552 1.00 44.88 98 ASP A N 1
ATOM 777 C CA . ASP A 1 98 ? 9.829 -25.713 10.383 1.00 44.88 98 ASP A CA 1
ATOM 778 C C . ASP A 1 98 ? 9.990 -24.585 9.350 1.00 44.88 98 ASP A C 1
ATOM 780 O O . ASP A 1 98 ? 9.546 -23.462 9.582 1.00 44.88 98 ASP A O 1
ATOM 784 N N . ASP A 1 99 ? 10.540 -24.950 8.190 1.00 52.56 99 ASP A N 1
ATOM 785 C CA . ASP A 1 99 ? 10.271 -24.392 6.855 1.00 52.56 99 ASP A CA 1
ATOM 786 C C . ASP A 1 99 ? 9.167 -23.307 6.820 1.00 52.56 99 ASP A C 1
ATOM 788 O O . ASP A 1 99 ? 7.952 -23.566 6.838 1.00 52.56 99 ASP A O 1
ATOM 792 N N . ASP A 1 100 ? 9.595 -22.048 6.839 1.00 65.56 100 ASP A N 1
ATOM 793 C CA . ASP A 1 100 ? 8.764 -20.877 7.071 1.00 65.56 100 ASP A CA 1
ATOM 794 C C . ASP A 1 100 ? 8.420 -20.136 5.771 1.00 65.56 100 ASP A C 1
ATOM 796 O O . ASP A 1 100 ? 8.358 -18.909 5.770 1.00 65.56 100 ASP A O 1
ATOM 800 N N . GLY A 1 101 ? 8.108 -20.863 4.686 1.00 75.12 101 GLY A N 1
ATOM 801 C CA . GLY A 1 101 ? 7.748 -20.362 3.336 1.00 75.12 101 GLY A CA 1
ATOM 802 C C . GLY A 1 101 ? 6.527 -19.417 3.212 1.00 75.12 101 GLY A C 1
ATOM 803 O O . GLY A 1 101 ? 5.896 -19.304 2.162 1.00 75.12 101 GLY A O 1
ATOM 804 N N . GLY A 1 102 ? 6.139 -18.746 4.293 1.00 90.06 102 GLY A N 1
ATOM 805 C CA . GLY A 1 102 ? 5.145 -17.684 4.349 1.00 90.06 102 GLY A CA 1
ATOM 806 C C . GLY A 1 102 ? 3.693 -18.141 4.312 1.00 90.06 102 GLY A C 1
ATOM 807 O O . GLY A 1 102 ? 3.363 -19.260 4.705 1.00 90.06 102 GLY A O 1
ATOM 808 N N . ALA A 1 103 ? 2.796 -17.234 3.910 1.00 93.75 103 ALA A N 1
ATOM 809 C CA . ALA A 1 103 ? 1.355 -17.504 3.868 1.00 93.75 103 ALA A CA 1
ATOM 810 C C . ALA A 1 103 ? 0.964 -18.536 2.795 1.00 93.75 103 ALA A C 1
ATOM 812 O O . ALA A 1 103 ? -0.061 -19.195 2.943 1.00 93.75 103 ALA A O 1
ATOM 813 N N . PHE A 1 104 ? 1.779 -18.689 1.746 1.00 95.25 104 PHE A N 1
ATOM 814 C CA . PHE A 1 104 ? 1.470 -19.517 0.576 1.00 95.25 104 PHE A CA 1
ATOM 815 C C . PHE A 1 104 ? 2.332 -20.776 0.454 1.00 95.25 104 PHE A C 1
ATOM 817 O O . PHE A 1 104 ? 2.306 -21.409 -0.597 1.00 95.25 104 PHE A O 1
ATOM 824 N N . ARG A 1 105 ? 3.098 -21.159 1.486 1.00 92.38 105 ARG A N 1
ATOM 825 C CA . ARG A 1 105 ? 4.012 -22.319 1.412 1.00 92.38 105 ARG A CA 1
ATOM 826 C C . ARG A 1 105 ? 3.306 -23.616 1.001 1.00 92.38 105 ARG A C 1
ATOM 828 O O . ARG A 1 105 ? 3.835 -24.397 0.219 1.00 92.38 105 ARG A O 1
ATOM 835 N N . ASP A 1 106 ? 2.087 -23.801 1.505 1.00 92.75 106 ASP A N 1
ATOM 836 C CA . ASP A 1 106 ? 1.296 -25.018 1.328 1.00 92.75 106 ASP A CA 1
ATOM 837 C C . ASP A 1 106 ? 0.380 -24.933 0.084 1.00 92.75 106 ASP A C 1
ATOM 839 O O . ASP A 1 106 ? -0.211 -25.934 -0.323 1.00 92.75 106 ASP A O 1
ATOM 843 N N . ASP A 1 107 ? 0.271 -23.763 -0.568 1.00 94.88 107 ASP A N 1
ATOM 844 C CA . ASP A 1 107 ? -0.504 -23.612 -1.806 1.00 94.88 107 ASP A CA 1
ATOM 845 C C . ASP A 1 107 ? 0.351 -24.001 -3.019 1.00 94.88 107 ASP A C 1
ATOM 847 O O . ASP A 1 107 ? 1.086 -23.199 -3.600 1.00 94.88 107 ASP A O 1
ATOM 851 N N . MET A 1 108 ? 0.227 -25.261 -3.435 1.00 93.88 108 MET A N 1
ATOM 852 C CA . MET A 1 108 ? 0.979 -25.802 -4.570 1.00 93.88 108 MET A CA 1
ATOM 853 C C . MET A 1 108 ? 0.682 -25.107 -5.902 1.00 93.88 108 MET A C 1
ATOM 855 O O . MET A 1 108 ? 1.538 -25.132 -6.787 1.00 93.88 108 MET A O 1
ATOM 859 N N . ARG A 1 109 ? -0.485 -24.467 -6.065 1.00 95.25 109 ARG A N 1
ATOM 860 C CA . ARG A 1 109 ? -0.818 -23.727 -7.293 1.00 95.25 109 ARG A CA 1
ATOM 861 C C . ARG A 1 109 ? 0.041 -22.470 -7.374 1.00 95.25 109 ARG A C 1
ATOM 863 O O . ARG A 1 109 ? 0.693 -22.249 -8.394 1.00 95.25 109 ARG A O 1
ATOM 870 N N . ILE A 1 110 ? 0.103 -21.717 -6.274 1.00 95.88 110 ILE A N 1
ATOM 871 C CA . ILE A 1 110 ? 0.927 -20.508 -6.151 1.00 95.88 110 ILE A CA 1
ATOM 872 C C . ILE A 1 110 ? 2.412 -20.870 -6.237 1.00 95.88 110 ILE A C 1
ATOM 874 O O . ILE A 1 110 ? 3.125 -20.310 -7.064 1.00 95.88 110 ILE A O 1
ATOM 878 N N . GLN A 1 111 ? 2.874 -21.852 -5.457 1.00 95.44 111 GLN A N 1
ATOM 879 C CA . GLN A 1 111 ? 4.292 -22.233 -5.410 1.00 95.44 111 GLN A CA 1
ATOM 880 C C . GLN A 1 111 ? 4.803 -22.790 -6.744 1.00 95.44 111 GLN A C 1
ATOM 882 O O . GLN A 1 111 ? 5.909 -22.466 -7.182 1.00 95.44 111 GLN A O 1
ATOM 887 N N . SER A 1 112 ? 3.999 -23.611 -7.430 1.00 95.44 112 SER A N 1
ATOM 888 C CA . SER A 1 112 ? 4.340 -24.104 -8.768 1.00 95.44 112 SER A CA 1
ATOM 889 C C . SER A 1 112 ? 4.429 -22.961 -9.777 1.00 95.44 112 SER A C 1
ATOM 891 O O . SER A 1 112 ? 5.396 -22.889 -10.540 1.00 95.44 112 SER A O 1
ATOM 893 N N . TRP A 1 113 ? 3.451 -22.049 -9.770 1.00 96.88 113 TRP A N 1
ATOM 894 C CA . TRP A 1 113 ? 3.442 -20.888 -10.656 1.00 96.88 113 TRP A CA 1
ATOM 895 C C . TRP A 1 113 ? 4.645 -19.974 -10.395 1.00 96.88 113 TRP A C 1
ATOM 897 O O . TRP A 1 113 ? 5.434 -19.735 -11.309 1.00 96.88 113 TRP A O 1
ATOM 907 N N . ALA A 1 114 ? 4.871 -19.569 -9.144 1.00 96.12 114 ALA A N 1
ATOM 908 C CA . ALA A 1 114 ? 5.988 -18.716 -8.749 1.00 96.12 114 ALA A CA 1
ATOM 909 C C . ALA A 1 114 ? 7.341 -19.309 -9.181 1.00 96.12 114 ALA A C 1
ATOM 911 O O . ALA A 1 114 ? 8.145 -18.637 -9.826 1.00 96.12 114 ALA A O 1
ATOM 912 N N . ARG A 1 115 ? 7.576 -20.608 -8.948 1.00 94.88 115 ARG A N 1
ATOM 913 C CA . ARG A 1 115 ? 8.832 -21.276 -9.337 1.00 94.88 115 ARG A CA 1
ATOM 914 C C . ARG A 1 115 ? 9.058 -21.324 -10.851 1.00 94.88 115 ARG A C 1
ATOM 916 O O . ARG A 1 115 ? 10.205 -21.290 -11.307 1.00 94.88 115 ARG A O 1
ATOM 923 N N . ARG A 1 116 ? 7.992 -21.458 -11.645 1.00 95.94 116 ARG A N 1
ATOM 924 C CA . ARG A 1 116 ? 8.083 -21.454 -13.114 1.00 95.94 116 ARG A CA 1
ATOM 925 C C . ARG A 1 116 ? 8.328 -20.048 -13.643 1.00 95.94 116 ARG A C 1
ATOM 927 O O . ARG A 1 116 ? 9.191 -19.886 -14.504 1.00 95.94 116 ARG A O 1
ATOM 934 N N . TYR A 1 117 ? 7.626 -19.058 -13.101 1.00 95.56 117 TYR A N 1
ATOM 935 C CA . TYR A 1 117 ? 7.660 -17.675 -13.572 1.00 95.56 117 TYR A CA 1
ATOM 936 C C . TYR A 1 117 ? 8.789 -16.821 -12.988 1.00 95.56 117 TYR A C 1
ATOM 938 O O . TYR A 1 117 ? 9.105 -15.786 -13.559 1.00 95.56 117 TYR A O 1
ATOM 946 N N . ALA A 1 118 ? 9.480 -17.277 -11.939 1.00 91.25 118 ALA A N 1
ATOM 947 C CA . ALA A 1 118 ? 10.721 -16.661 -11.457 1.00 91.25 118 ALA A CA 1
ATOM 948 C C . ALA A 1 118 ? 11.912 -16.857 -12.422 1.00 91.25 118 ALA A C 1
ATOM 950 O O . ALA A 1 118 ? 12.950 -16.206 -12.294 1.00 91.25 118 ALA A O 1
ATOM 951 N N . ARG A 1 119 ? 11.789 -17.760 -13.403 1.00 89.81 119 ARG A N 1
ATOM 952 C CA . ARG A 1 119 ? 12.837 -18.053 -14.391 1.00 89.81 119 ARG A CA 1
ATOM 953 C C . ARG A 1 119 ? 12.903 -16.959 -15.455 1.00 89.81 119 ARG A C 1
ATOM 955 O O . ARG A 1 119 ? 11.899 -16.343 -15.788 1.00 89.81 119 ARG A O 1
ATOM 962 N N . ARG A 1 120 ? 14.083 -16.769 -16.062 1.00 83.69 120 ARG A N 1
ATOM 963 C CA . ARG A 1 120 ? 14.241 -15.874 -17.229 1.00 83.69 120 ARG A CA 1
ATOM 964 C C . ARG A 1 120 ? 13.358 -16.301 -18.403 1.00 83.69 120 ARG A C 1
ATOM 966 O O . ARG A 1 120 ? 12.707 -15.457 -19.001 1.00 83.69 120 ARG A O 1
ATOM 973 N N . ASN A 1 121 ? 13.323 -17.605 -18.670 1.00 88.62 121 ASN A N 1
ATOM 974 C CA . ASN A 1 121 ? 12.439 -18.227 -19.650 1.00 88.62 121 ASN A CA 1
ATOM 975 C C . ASN A 1 121 ? 11.406 -19.054 -18.872 1.00 88.62 121 ASN A C 1
ATOM 977 O O . ASN A 1 121 ? 11.739 -20.159 -18.421 1.00 88.62 121 ASN A O 1
ATOM 981 N N . PRO A 1 122 ? 10.211 -18.502 -18.612 1.00 90.12 122 PRO A N 1
ATOM 982 C CA . PRO A 1 122 ? 9.209 -19.182 -17.813 1.00 90.12 122 PRO A CA 1
ATOM 983 C C . PRO A 1 122 ? 8.673 -20.413 -18.546 1.00 90.12 122 PRO A C 1
ATOM 985 O O . PRO A 1 122 ? 8.533 -20.421 -19.767 1.00 90.12 122 PRO A O 1
ATOM 988 N N . ILE A 1 123 ? 8.364 -21.466 -17.789 1.00 92.44 123 ILE A N 1
ATOM 989 C CA . ILE A 1 123 ? 7.632 -22.618 -18.325 1.00 92.44 123 ILE A CA 1
ATOM 990 C C . ILE A 1 123 ? 6.152 -22.284 -18.211 1.00 92.44 123 ILE A C 1
ATOM 992 O O . ILE A 1 123 ? 5.636 -22.294 -17.097 1.00 92.44 123 ILE A O 1
ATOM 996 N N . GLN A 1 124 ? 5.493 -21.998 -19.328 1.00 92.31 124 GLN A N 1
ATOM 997 C CA . GLN A 1 124 ? 4.048 -21.783 -19.379 1.00 92.31 124 GLN A CA 1
ATOM 998 C C . GLN A 1 124 ? 3.318 -23.123 -19.502 1.00 92.31 124 GLN A C 1
ATOM 1000 O O . GLN A 1 124 ? 3.776 -24.020 -20.211 1.00 92.31 124 GLN A O 1
ATOM 1005 N N . ILE A 1 125 ? 2.197 -23.257 -18.799 1.00 92.62 125 ILE A N 1
ATOM 1006 C CA . ILE A 1 125 ? 1.299 -24.408 -18.895 1.00 92.62 125 ILE A CA 1
ATOM 1007 C C . ILE A 1 125 ? -0.116 -23.944 -19.239 1.00 92.62 125 ILE A C 1
ATOM 1009 O O . ILE A 1 125 ? -0.502 -22.808 -18.950 1.00 92.62 125 ILE A O 1
ATOM 1013 N N . ASP A 1 126 ? -0.897 -24.839 -19.837 1.00 89.50 126 ASP A N 1
ATOM 1014 C CA . ASP A 1 126 ? -2.296 -24.566 -20.155 1.00 89.50 126 ASP A CA 1
ATOM 1015 C C . ASP A 1 126 ? -3.082 -24.213 -18.884 1.00 89.50 126 ASP A C 1
ATOM 1017 O O . ASP A 1 126 ? -3.015 -24.914 -17.871 1.00 89.50 126 ASP A O 1
ATOM 1021 N N . GLY A 1 127 ? -3.833 -23.112 -18.946 1.00 86.88 127 GLY A N 1
ATOM 1022 C CA . GLY A 1 127 ? -4.607 -22.590 -17.817 1.00 86.88 127 GLY A CA 1
ATOM 1023 C C . GLY A 1 127 ? -3.860 -21.602 -16.916 1.00 86.88 127 GLY A C 1
ATOM 1024 O O . GLY A 1 127 ? -4.455 -21.122 -15.950 1.00 86.88 127 GLY A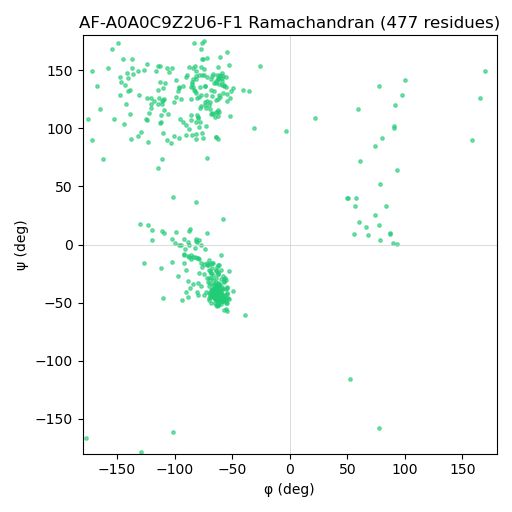 O 1
ATOM 1025 N N . ASP A 1 128 ? -2.600 -21.264 -17.218 1.00 92.31 128 ASP A N 1
ATOM 1026 C CA . ASP A 1 128 ? -1.915 -20.171 -16.526 1.00 92.31 128 ASP A CA 1
ATOM 1027 C C . ASP A 1 128 ? -2.662 -18.830 -16.689 1.00 92.31 128 ASP A C 1
ATOM 1029 O O . ASP A 1 128 ? -3.276 -18.580 -17.733 1.00 92.31 128 ASP A O 1
ATOM 1033 N N . PRO A 1 129 ? -2.604 -17.940 -15.678 1.00 91.19 129 PRO A N 1
ATOM 1034 C CA . PRO A 1 129 ? -3.183 -16.604 -15.774 1.00 91.19 129 PRO A CA 1
ATOM 1035 C C . PRO A 1 129 ? -2.640 -15.826 -16.984 1.00 91.19 129 PRO A C 1
ATOM 1037 O O . PRO A 1 129 ? -1.451 -15.947 -17.286 1.00 91.19 129 PRO A O 1
ATOM 1040 N N . PRO A 1 130 ? -3.458 -14.994 -17.655 1.00 88.38 130 PRO A N 1
ATOM 1041 C CA . PRO A 1 130 ? -2.971 -14.103 -18.702 1.00 88.38 130 PRO A CA 1
ATOM 1042 C C . PRO A 1 130 ? -2.037 -13.043 -18.101 1.00 88.38 130 PRO A C 1
ATOM 1044 O O . PRO A 1 130 ? -2.375 -12.412 -17.099 1.00 88.38 130 PRO A O 1
ATOM 1047 N N . LEU A 1 131 ? -0.870 -12.839 -18.720 1.00 88.62 131 LEU A N 1
ATOM 1048 C CA . LEU A 1 131 ? 0.185 -11.940 -18.225 1.00 88.62 131 LEU A CA 1
ATOM 1049 C C . LEU A 1 131 ? 0.530 -10.808 -19.204 1.00 88.62 131 LEU A C 1
ATOM 1051 O O . LEU A 1 131 ? 1.520 -10.116 -18.997 1.00 88.62 131 LEU A O 1
ATOM 1055 N N . ASP A 1 132 ? -0.285 -10.584 -20.238 1.00 85.75 132 ASP A N 1
ATOM 1056 C CA . ASP A 1 132 ? 0.008 -9.650 -21.344 1.00 85.75 132 ASP A CA 1
ATOM 1057 C C . ASP A 1 132 ? 0.220 -8.197 -20.887 1.00 85.75 132 ASP A C 1
ATOM 1059 O O . ASP A 1 132 ? 0.844 -7.390 -21.573 1.00 85.75 132 ASP A O 1
ATOM 1063 N N . ALA A 1 133 ? -0.295 -7.851 -19.705 1.00 87.31 133 ALA A N 1
ATOM 1064 C CA . ALA A 1 133 ? -0.131 -6.533 -19.111 1.00 87.31 133 ALA A CA 1
ATOM 1065 C C . ALA A 1 133 ? 1.259 -6.307 -18.485 1.00 87.31 133 ALA A C 1
ATOM 1067 O O . ALA A 1 133 ? 1.600 -5.155 -18.199 1.00 87.31 133 ALA A O 1
ATOM 1068 N N . LEU A 1 134 ? 2.040 -7.362 -18.242 1.00 93.88 134 LEU A N 1
ATOM 1069 C CA . LEU A 1 134 ? 3.323 -7.298 -17.551 1.00 93.88 134 LEU A CA 1
ATOM 1070 C C . LEU A 1 134 ? 4.480 -7.626 -18.492 1.00 93.88 134 LEU A C 1
ATOM 1072 O O . LEU A 1 134 ? 4.429 -8.565 -19.282 1.00 93.88 134 LEU A O 1
ATOM 1076 N N . ASN A 1 135 ? 5.573 -6.884 -18.351 1.00 94.88 135 ASN A N 1
ATOM 1077 C CA . ASN A 1 135 ? 6.826 -7.253 -18.999 1.00 94.88 135 ASN A CA 1
ATOM 1078 C C . ASN A 1 135 ? 7.531 -8.401 -18.234 1.00 94.88 135 ASN A C 1
ATOM 1080 O O . ASN A 1 135 ? 7.172 -8.704 -17.089 1.00 94.88 135 ASN A O 1
ATOM 1084 N N . PRO A 1 136 ? 8.572 -9.035 -18.810 1.00 94.69 136 PRO A N 1
ATOM 1085 C CA . PRO A 1 136 ? 9.227 -10.186 -18.190 1.00 94.69 136 PRO A CA 1
ATOM 1086 C C . PRO A 1 136 ? 9.776 -9.945 -16.776 1.00 94.69 136 PRO A C 1
ATOM 1088 O O . PRO A 1 136 ? 9.825 -10.877 -15.974 1.00 94.69 136 PRO A O 1
ATOM 1091 N N . THR A 1 137 ? 10.217 -8.729 -16.445 1.00 95.75 137 THR A N 1
ATOM 1092 C CA . THR A 1 137 ? 10.819 -8.436 -15.132 1.00 95.75 137 THR A CA 1
ATOM 1093 C C . THR A 1 137 ? 9.768 -8.150 -14.076 1.00 95.75 137 THR A C 1
ATOM 1095 O O . THR A 1 137 ? 9.904 -8.626 -12.950 1.00 95.75 137 THR A O 1
ATOM 1098 N N . GLN A 1 138 ? 8.655 -7.528 -14.462 1.00 97.56 138 GLN A N 1
ATOM 1099 C CA . GLN A 1 138 ? 7.455 -7.426 -13.636 1.00 97.56 138 GLN A CA 1
ATOM 1100 C C . GLN A 1 138 ? 6.827 -8.802 -13.365 1.00 97.56 138 GLN A C 1
ATOM 1102 O O . GLN A 1 138 ? 6.416 -9.060 -12.238 1.00 97.56 138 GLN A O 1
ATOM 1107 N N . ILE A 1 139 ? 6.811 -9.715 -14.346 1.00 97.19 139 ILE A N 1
ATOM 1108 C CA . ILE A 1 139 ? 6.343 -11.101 -14.148 1.00 97.19 139 ILE A CA 1
ATOM 1109 C C . ILE A 1 139 ? 7.209 -11.823 -13.111 1.00 97.19 139 ILE A C 1
ATOM 1111 O O . ILE A 1 139 ? 6.679 -12.421 -12.175 1.00 97.19 139 ILE A O 1
ATOM 1115 N N . ARG A 1 140 ? 8.542 -11.738 -13.234 1.00 97.12 140 ARG A N 1
ATOM 1116 C CA . ARG A 1 140 ? 9.455 -12.324 -12.239 1.00 97.12 140 ARG A CA 1
ATOM 1117 C C . ARG A 1 140 ? 9.299 -11.680 -10.864 1.00 97.12 140 ARG A C 1
ATOM 1119 O O . ARG A 1 140 ? 9.392 -12.384 -9.865 1.00 97.12 140 ARG A O 1
ATOM 1126 N N . ALA A 1 141 ? 9.042 -10.373 -10.804 1.00 97.81 141 ALA A N 1
ATOM 1127 C CA . ALA A 1 141 ? 8.772 -9.685 -9.549 1.00 97.81 141 ALA A CA 1
ATOM 1128 C C . ALA A 1 141 ? 7.471 -10.178 -8.908 1.00 97.81 141 ALA A C 1
ATOM 1130 O O . ALA A 1 141 ? 7.485 -10.528 -7.735 1.00 97.81 141 ALA A O 1
ATOM 1131 N N . ALA A 1 142 ? 6.384 -10.318 -9.671 1.00 98.00 142 ALA A N 1
ATOM 1132 C CA . ALA A 1 142 ? 5.144 -10.914 -9.175 1.00 98.00 142 ALA A CA 1
ATOM 1133 C C . ALA A 1 142 ? 5.355 -12.366 -8.706 1.00 98.00 142 ALA A C 1
ATOM 1135 O O . ALA A 1 142 ? 4.869 -12.749 -7.647 1.00 98.00 142 ALA A O 1
ATOM 1136 N N . ALA A 1 143 ? 6.136 -13.165 -9.439 1.00 97.06 143 ALA A N 1
ATOM 1137 C CA . ALA A 1 143 ? 6.512 -14.514 -9.020 1.00 97.06 143 ALA A CA 1
ATOM 1138 C C . ALA A 1 143 ? 7.283 -14.524 -7.691 1.00 97.06 143 ALA A C 1
ATOM 1140 O O . ALA A 1 143 ? 6.966 -15.324 -6.815 1.00 97.06 143 ALA A O 1
ATOM 1141 N N . MET A 1 144 ? 8.239 -13.610 -7.508 1.00 96.38 144 MET A N 1
ATOM 1142 C CA . MET A 1 144 ? 8.969 -13.449 -6.249 1.00 96.38 144 MET A CA 1
ATOM 1143 C C . MET A 1 144 ? 8.041 -13.008 -5.105 1.00 96.38 144 MET A C 1
ATOM 1145 O O . MET A 1 144 ? 8.090 -13.601 -4.035 1.00 96.38 144 MET A O 1
ATOM 1149 N N . MET A 1 145 ? 7.143 -12.047 -5.351 1.00 97.88 145 MET A N 1
ATOM 1150 C CA . MET A 1 145 ? 6.156 -11.558 -4.375 1.00 97.88 145 MET A CA 1
ATOM 1151 C C . MET A 1 145 ? 5.159 -12.624 -3.905 1.00 97.88 145 MET A C 1
ATOM 1153 O O . MET A 1 145 ? 4.572 -12.463 -2.841 1.00 97.88 145 MET A O 1
ATOM 1157 N N . LEU A 1 146 ? 4.913 -13.657 -4.716 1.00 96.94 146 LEU A N 1
ATOM 1158 C CA . LEU A 1 146 ? 4.004 -14.765 -4.402 1.00 96.94 146 LEU A CA 1
ATOM 1159 C C . LEU A 1 146 ? 4.738 -15.997 -3.844 1.00 96.94 146 LEU A C 1
ATOM 1161 O O . LEU A 1 146 ? 4.132 -16.814 -3.148 1.00 96.94 146 LEU A O 1
ATOM 1165 N N . GLY A 1 147 ? 6.010 -16.173 -4.209 1.00 94.88 147 GLY A N 1
ATOM 1166 C CA . GLY A 1 147 ? 6.816 -17.337 -3.847 1.00 94.88 147 GLY A CA 1
ATOM 1167 C C . GLY A 1 147 ? 7.585 -17.166 -2.541 1.00 94.88 147 GLY A C 1
ATOM 1168 O O . GLY A 1 147 ? 7.634 -18.099 -1.743 1.00 94.88 147 GLY A O 1
ATOM 1169 N N . GLU A 1 148 ? 8.154 -15.983 -2.308 1.00 94.69 148 GLU A N 1
ATOM 1170 C CA . GLU A 1 148 ? 9.060 -15.726 -1.188 1.00 94.69 148 GLU A CA 1
ATOM 1171 C C . GLU A 1 148 ? 8.320 -15.185 0.034 1.00 94.69 148 GLU A C 1
ATOM 1173 O O . GLU A 1 148 ? 7.516 -14.262 -0.063 1.00 94.69 148 GLU A O 1
ATOM 1178 N N . ARG A 1 149 ? 8.646 -15.697 1.228 1.00 95.50 149 ARG A N 1
ATOM 1179 C CA . ARG A 1 149 ? 8.082 -15.187 2.493 1.00 95.50 149 ARG A CA 1
ATOM 1180 C C . ARG A 1 149 ? 8.297 -13.677 2.641 1.00 95.50 149 ARG A C 1
ATOM 1182 O O . ARG A 1 149 ? 7.419 -12.970 3.137 1.00 95.50 149 ARG A O 1
ATOM 1189 N N . ILE A 1 150 ? 9.484 -13.211 2.272 1.00 96.31 150 ILE A N 1
ATOM 1190 C CA . ILE A 1 150 ? 9.858 -11.805 2.264 1.00 96.31 150 ILE A CA 1
ATOM 1191 C C . ILE A 1 150 ? 10.665 -11.511 1.002 1.00 96.31 150 ILE A C 1
ATOM 1193 O O . ILE A 1 150 ? 11.584 -12.259 0.676 1.00 96.31 150 ILE A O 1
ATOM 1197 N N . CYS A 1 151 ? 10.339 -10.428 0.300 1.00 97.50 151 CYS A N 1
ATOM 1198 C CA . CYS A 1 151 ? 11.097 -9.994 -0.871 1.00 97.50 151 CYS A CA 1
ATOM 1199 C C . CYS A 1 151 ? 11.174 -8.471 -1.004 1.00 97.50 151 CYS A C 1
ATOM 1201 O O . CYS A 1 151 ? 10.324 -7.737 -0.486 1.00 97.50 151 CYS A O 1
ATOM 1203 N N . LEU A 1 152 ? 12.166 -8.011 -1.768 1.00 98.50 152 LEU A N 1
ATOM 1204 C CA . LEU A 1 152 ? 12.358 -6.614 -2.147 1.00 98.50 152 LEU A CA 1
ATOM 1205 C C . LEU A 1 152 ? 12.153 -6.444 -3.658 1.00 98.50 152 LEU A C 1
ATOM 1207 O O . LEU A 1 152 ? 12.814 -7.098 -4.462 1.00 98.50 152 LEU A O 1
ATOM 1211 N N . VAL A 1 153 ? 11.271 -5.533 -4.061 1.00 98.44 153 VAL A N 1
ATOM 1212 C CA . VAL A 1 153 ? 11.114 -5.133 -5.466 1.00 98.44 153 VAL A CA 1
ATOM 1213 C C . VAL A 1 153 ? 11.600 -3.699 -5.616 1.00 98.44 153 VAL A C 1
ATOM 1215 O O . VAL A 1 153 ? 10.926 -2.755 -5.199 1.00 98.44 153 VAL A O 1
ATOM 1218 N N . GLN A 1 154 ? 12.775 -3.527 -6.215 1.00 98.06 154 GLN A N 1
ATOM 1219 C CA . GLN A 1 154 ? 13.281 -2.211 -6.572 1.00 98.06 154 GLN A CA 1
ATOM 1220 C C . GLN A 1 154 ? 12.631 -1.747 -7.874 1.00 98.06 154 GLN A C 1
ATOM 1222 O O . GLN A 1 154 ? 12.688 -2.436 -8.889 1.00 98.06 154 GLN A O 1
ATOM 1227 N N . GLY A 1 155 ? 12.024 -0.567 -7.864 1.00 96.81 155 GLY A N 1
ATOM 1228 C CA . GLY A 1 155 ? 11.387 -0.006 -9.047 1.00 96.81 155 GLY A CA 1
ATOM 1229 C C . GLY A 1 155 ? 11.827 1.422 -9.328 1.00 96.81 155 GLY A C 1
ATOM 1230 O O . GLY A 1 155 ? 11.221 2.361 -8.793 1.00 96.81 155 GLY A O 1
ATOM 1231 N N . PRO A 1 156 ? 12.804 1.591 -10.230 1.00 97.00 156 PRO A N 1
ATOM 1232 C CA . PRO A 1 156 ? 13.214 2.889 -10.749 1.00 97.00 156 PRO A CA 1
ATOM 1233 C C . PRO A 1 156 ? 12.059 3.703 -11.358 1.00 97.00 156 PRO A C 1
ATOM 1235 O O . PRO A 1 156 ? 10.966 3.167 -11.609 1.00 97.00 156 PRO A O 1
ATOM 1238 N N . PRO A 1 157 ? 12.243 5.013 -11.603 1.00 95.88 157 PRO A N 1
ATOM 1239 C CA . PRO A 1 157 ? 11.186 5.876 -12.121 1.00 95.88 157 PRO A CA 1
ATOM 1240 C C . PRO A 1 157 ? 10.566 5.335 -13.416 1.00 95.88 157 PRO A C 1
ATOM 1242 O O . PRO A 1 157 ? 11.259 5.007 -14.371 1.00 95.88 157 PRO A O 1
ATOM 1245 N N . GLY A 1 158 ? 9.233 5.255 -13.459 1.00 95.56 158 GLY A N 1
ATOM 1246 C CA . GLY A 1 158 ? 8.506 4.826 -14.658 1.00 95.56 158 GLY A CA 1
ATOM 1247 C C . GLY A 1 158 ? 8.472 3.315 -14.913 1.00 95.56 158 GLY A C 1
ATOM 1248 O O . GLY A 1 158 ? 7.883 2.910 -15.908 1.00 95.56 158 GLY A O 1
ATOM 1249 N N . THR A 1 159 ? 9.020 2.476 -14.029 1.00 96.88 159 THR A N 1
ATOM 1250 C CA . THR A 1 159 ? 9.067 1.007 -14.223 1.00 96.88 159 THR A CA 1
ATOM 1251 C C . THR A 1 159 ? 7.793 0.252 -13.831 1.00 96.88 159 THR A C 1
ATOM 1253 O O . THR A 1 159 ? 7.682 -0.960 -14.013 1.00 96.88 159 THR A O 1
ATOM 1256 N N . GLY A 1 160 ? 6.792 0.966 -13.309 1.00 96.19 160 GLY A N 1
ATOM 1257 C CA . GLY A 1 160 ? 5.475 0.401 -13.017 1.00 96.19 160 GLY A CA 1
ATOM 1258 C C . GLY A 1 160 ? 5.351 -0.329 -11.675 1.00 96.19 160 GLY A C 1
ATOM 1259 O O . GLY A 1 160 ? 4.554 -1.254 -11.601 1.00 96.19 160 GLY A O 1
ATOM 1260 N N . LYS A 1 161 ? 6.060 0.099 -10.614 1.00 96.12 161 LYS A N 1
ATOM 1261 C CA . LYS A 1 161 ? 5.931 -0.427 -9.228 1.00 96.12 161 LYS A CA 1
ATOM 1262 C C . LYS A 1 161 ? 4.486 -0.739 -8.824 1.00 96.12 161 LYS A C 1
ATOM 1264 O O . LYS A 1 161 ? 4.135 -1.888 -8.575 1.00 96.12 161 LYS A O 1
ATOM 1269 N N . THR A 1 162 ? 3.638 0.286 -8.838 1.00 95.56 162 THR A N 1
ATOM 1270 C CA . THR A 1 162 ? 2.225 0.188 -8.458 1.00 95.56 162 THR A CA 1
ATOM 1271 C C . THR A 1 162 ? 1.460 -0.787 -9.359 1.00 95.56 162 THR A C 1
ATOM 1273 O O . THR A 1 162 ? 0.654 -1.568 -8.863 1.00 95.56 162 THR A O 1
ATOM 1276 N N . LYS A 1 163 ? 1.755 -0.815 -10.669 1.00 96.56 163 LYS A N 1
ATOM 1277 C CA . LYS A 1 163 ? 1.160 -1.780 -11.611 1.00 96.56 163 LYS A CA 1
ATOM 1278 C C . LYS A 1 163 ? 1.535 -3.217 -11.240 1.00 96.56 163 LYS A C 1
ATOM 1280 O O . LYS A 1 163 ? 0.657 -4.070 -11.196 1.00 96.56 163 LYS A O 1
ATOM 1285 N N . THR A 1 164 ? 2.800 -3.474 -10.913 1.00 97.94 164 THR A N 1
ATOM 1286 C CA . THR A 1 164 ? 3.268 -4.793 -10.460 1.00 97.94 164 THR A CA 1
ATOM 1287 C C . THR A 1 164 ? 2.538 -5.244 -9.193 1.00 97.94 164 THR A C 1
ATOM 1289 O O . THR A 1 164 ? 2.109 -6.392 -9.123 1.00 97.94 164 THR A O 1
ATOM 1292 N N . ILE A 1 165 ? 2.324 -4.343 -8.224 1.00 98.31 165 ILE A N 1
ATOM 1293 C CA . ILE A 1 165 ? 1.554 -4.638 -7.001 1.00 98.31 165 ILE A CA 1
ATOM 1294 C C . ILE A 1 165 ? 0.105 -5.010 -7.337 1.00 98.31 165 ILE A C 1
ATOM 1296 O O . ILE A 1 165 ? -0.411 -6.001 -6.821 1.00 98.31 165 ILE A O 1
ATOM 1300 N N . ILE A 1 166 ? -0.549 -4.235 -8.208 1.00 98.06 166 ILE A N 1
ATOM 1301 C CA . ILE A 1 166 ? -1.940 -4.471 -8.622 1.00 98.06 166 ILE A CA 1
ATOM 1302 C C . ILE A 1 166 ? -2.080 -5.826 -9.321 1.00 98.06 166 ILE A C 1
ATOM 1304 O O . ILE A 1 166 ? -2.984 -6.592 -8.994 1.00 98.06 166 ILE A O 1
ATOM 1308 N N . GLU A 1 167 ? -1.182 -6.156 -10.249 1.00 97.62 167 GLU A N 1
ATOM 1309 C CA . GLU A 1 167 ? -1.236 -7.434 -10.964 1.00 97.62 167 GLU A CA 1
ATOM 1310 C C . GLU A 1 167 ? -0.884 -8.619 -10.049 1.00 97.62 167 GLU A C 1
ATOM 1312 O O . GLU A 1 167 ? -1.528 -9.663 -10.132 1.00 97.62 167 GLU A O 1
ATOM 1317 N N . ALA A 1 168 ? 0.045 -8.460 -9.098 1.00 97.88 168 ALA A N 1
ATOM 1318 C CA . ALA A 1 168 ? 0.298 -9.469 -8.066 1.00 97.88 168 ALA A CA 1
ATOM 1319 C C . ALA A 1 168 ? -0.938 -9.697 -7.175 1.00 97.88 168 ALA A C 1
ATOM 1321 O O . ALA A 1 168 ? -1.321 -10.840 -6.910 1.00 97.88 168 ALA A O 1
ATOM 1322 N N . ALA A 1 169 ? -1.623 -8.625 -6.765 1.00 98.06 169 ALA A N 1
ATOM 1323 C CA . ALA A 1 169 ? -2.887 -8.721 -6.042 1.00 98.06 169 ALA A CA 1
ATOM 1324 C C . ALA A 1 169 ? -3.973 -9.407 -6.888 1.00 98.06 169 ALA A C 1
ATOM 1326 O O . ALA A 1 169 ? -4.688 -10.275 -6.391 1.00 98.06 169 ALA A O 1
ATOM 1327 N N . LYS A 1 170 ? -4.066 -9.093 -8.182 1.00 97.19 170 LYS A N 1
ATOM 1328 C CA . LYS A 1 170 ? -5.009 -9.727 -9.110 1.00 97.19 170 LYS A CA 1
ATOM 1329 C C . LYS A 1 170 ? -4.748 -11.220 -9.278 1.00 97.19 170 LYS A C 1
ATOM 1331 O O . LYS A 1 170 ? -5.695 -12.006 -9.214 1.00 97.19 170 LYS A O 1
ATOM 1336 N N . LEU A 1 171 ? -3.486 -11.626 -9.409 1.00 97.12 171 LEU A N 1
ATOM 1337 C CA . LEU A 1 171 ? -3.087 -13.034 -9.394 1.00 97.12 171 LEU A CA 1
ATOM 1338 C C . LEU A 1 171 ? -3.593 -13.730 -8.129 1.00 97.12 171 LEU A C 1
ATOM 1340 O O . LEU A 1 171 ? -4.279 -14.747 -8.224 1.00 97.12 171 LEU A O 1
ATOM 1344 N N . LEU A 1 172 ? -3.347 -13.151 -6.953 1.00 97.31 172 LEU A N 1
ATOM 1345 C CA . LEU A 1 172 ? -3.799 -13.715 -5.681 1.00 97.31 172 LEU A CA 1
ATOM 1346 C C . LEU A 1 172 ? -5.328 -13.808 -5.583 1.00 97.31 172 LEU A C 1
ATOM 1348 O O . LEU A 1 172 ? -5.858 -14.874 -5.273 1.00 97.31 172 LEU A O 1
ATOM 1352 N N . LYS A 1 173 ? -6.052 -12.716 -5.845 1.00 96.88 173 LYS A N 1
ATOM 1353 C CA . LYS A 1 173 ? -7.496 -12.614 -5.574 1.00 96.88 173 LYS A CA 1
ATOM 1354 C C . LYS A 1 173 ? -8.363 -13.271 -6.641 1.00 96.88 173 LYS A C 1
ATOM 1356 O O . LYS A 1 173 ? -9.352 -13.915 -6.300 1.00 96.88 173 LYS A O 1
ATOM 1361 N N . VAL A 1 174 ? -8.014 -13.104 -7.914 1.00 95.12 174 VAL A N 1
ATOM 1362 C CA . VAL A 1 174 ? -8.842 -13.547 -9.046 1.00 95.12 174 VAL A CA 1
ATOM 1363 C C . VAL A 1 174 ? -8.424 -14.935 -9.513 1.00 95.12 174 VAL A C 1
ATOM 1365 O O . VAL A 1 174 ? -9.274 -15.808 -9.672 1.00 95.12 174 VAL A O 1
ATOM 1368 N N . HIS A 1 175 ? -7.122 -15.157 -9.702 1.00 95.00 175 HIS A N 1
ATOM 1369 C CA . HIS A 1 175 ? -6.629 -16.387 -10.320 1.00 95.00 175 HIS A CA 1
ATOM 1370 C C . HIS A 1 175 ? -6.387 -17.509 -9.305 1.00 95.00 175 HIS A C 1
ATOM 1372 O O . HIS A 1 175 ? -6.819 -18.638 -9.524 1.00 95.00 175 HIS A O 1
ATOM 1378 N N . PHE A 1 176 ? -5.758 -17.204 -8.169 1.00 95.88 176 PHE A N 1
ATOM 1379 C CA . PHE A 1 176 ? -5.508 -18.184 -7.104 1.00 95.88 176 PHE A CA 1
ATOM 1380 C C . PHE A 1 176 ? -6.615 -18.240 -6.044 1.00 95.88 176 PHE A C 1
ATOM 1382 O O . PHE A 1 176 ? -6.638 -19.170 -5.232 1.00 95.88 176 PHE A O 1
ATOM 1389 N N . GLN A 1 177 ? -7.566 -17.300 -6.097 1.00 95.25 177 GLN A N 1
ATOM 1390 C CA . GLN A 1 177 ? -8.739 -17.230 -5.218 1.00 95.25 177 GLN A CA 1
ATOM 1391 C C . GLN A 1 177 ? -8.370 -17.161 -3.729 1.00 95.25 177 GLN A C 1
ATOM 1393 O O . GLN A 1 177 ? -9.010 -17.768 -2.873 1.00 95.25 177 GLN A O 1
ATOM 1398 N N . VAL A 1 178 ? -7.322 -16.406 -3.399 1.00 95.06 178 VAL A N 1
ATOM 1399 C CA . VAL A 1 178 ? -6.926 -16.152 -2.014 1.00 95.06 178 VAL A CA 1
ATOM 1400 C C . VAL A 1 178 ? -7.992 -15.298 -1.330 1.00 95.06 178 VAL A C 1
ATOM 1402 O O . VAL A 1 178 ? -8.204 -14.128 -1.655 1.00 95.06 178 VAL A O 1
ATOM 1405 N N . HIS A 1 179 ? -8.670 -15.898 -0.353 1.00 91.44 179 HIS A N 1
ATOM 1406 C CA . HIS A 1 179 ? -9.785 -15.266 0.350 1.00 91.44 179 HIS A CA 1
ATOM 1407 C C . HIS A 1 179 ? -9.350 -14.263 1.421 1.00 91.44 179 HIS A C 1
ATOM 1409 O O . HIS A 1 179 ? -10.113 -13.353 1.737 1.00 91.44 179 HIS A O 1
ATOM 1415 N N . HIS A 1 180 ? -8.137 -14.394 1.965 1.00 91.06 180 HIS A N 1
ATOM 1416 C CA . HIS A 1 180 ? -7.633 -13.452 2.961 1.00 91.06 180 HIS A CA 1
ATOM 1417 C C . HIS A 1 180 ? -7.545 -12.026 2.379 1.00 91.06 180 HIS A C 1
ATOM 1419 O O . HIS A 1 180 ? -7.124 -11.867 1.226 1.00 91.06 180 HIS A O 1
ATOM 1425 N N . PRO A 1 181 ? -7.945 -10.992 3.141 1.00 95.75 181 PRO A N 1
ATOM 1426 C CA . PRO A 1 181 ? -7.704 -9.599 2.781 1.00 95.75 181 PRO A CA 1
ATOM 1427 C C . PRO A 1 181 ? -6.215 -9.307 2.622 1.00 95.75 181 PRO A C 1
ATOM 1429 O O . PRO A 1 181 ? -5.402 -9.727 3.451 1.00 95.75 181 PRO A O 1
ATOM 1432 N N . LEU A 1 182 ? -5.866 -8.560 1.578 1.00 98.31 182 LEU A N 1
ATOM 1433 C CA . LEU A 1 182 ? -4.524 -8.003 1.431 1.00 98.31 182 LEU A CA 1
ATOM 1434 C C . LEU A 1 182 ? -4.428 -6.694 2.221 1.00 98.31 182 LEU A C 1
ATOM 1436 O O . LEU A 1 182 ? -5.382 -5.914 2.233 1.00 98.31 182 LEU A O 1
ATOM 1440 N N . LEU A 1 183 ? -3.279 -6.430 2.845 1.00 98.56 183 LEU A N 1
ATOM 1441 C CA . LEU A 1 183 ? -2.950 -5.106 3.375 1.00 98.56 183 LEU A CA 1
ATOM 1442 C C . LEU A 1 183 ? -1.918 -4.444 2.468 1.00 98.56 183 LEU A C 1
ATOM 1444 O O . LEU A 1 183 ? -0.772 -4.878 2.394 1.00 98.56 183 LEU A O 1
ATOM 1448 N N . VAL A 1 184 ? -2.332 -3.380 1.791 1.00 98.50 184 VAL A N 1
ATOM 1449 C CA . VAL A 1 184 ? -1.497 -2.607 0.878 1.00 98.50 184 VAL A CA 1
ATOM 1450 C C . VAL A 1 184 ? -1.258 -1.231 1.482 1.00 98.50 184 VAL A C 1
ATOM 1452 O O . VAL A 1 184 ? -2.173 -0.416 1.628 1.00 98.50 184 VAL A O 1
ATOM 1455 N N . CYS A 1 185 ? -0.013 -0.986 1.866 1.00 97.75 185 CYS A N 1
ATOM 1456 C CA . CYS A 1 185 ? 0.403 0.226 2.549 1.00 97.75 185 CYS A CA 1
ATOM 1457 C C . CYS A 1 185 ? 1.321 1.071 1.678 1.00 97.75 185 CYS A C 1
ATOM 1459 O O . CYS A 1 185 ? 2.044 0.554 0.836 1.00 97.75 185 CYS A O 1
ATOM 1461 N N . THR A 1 186 ? 1.333 2.377 1.922 1.00 95.88 186 THR A N 1
ATOM 1462 C CA . THR A 1 186 ? 2.327 3.294 1.351 1.00 95.88 186 THR A CA 1
ATOM 1463 C C . THR A 1 186 ? 2.593 4.467 2.294 1.00 95.88 186 THR A C 1
ATOM 1465 O O . THR A 1 186 ? 1.945 4.613 3.335 1.00 95.88 186 THR A O 1
ATOM 1468 N N . TYR A 1 187 ? 3.567 5.310 1.963 1.00 90.75 187 TYR A N 1
ATOM 1469 C CA . TYR A 1 187 ? 3.957 6.452 2.781 1.00 90.75 187 TYR A CA 1
ATOM 1470 C C . TYR A 1 187 ? 2.993 7.648 2.660 1.00 90.75 187 TYR A C 1
ATOM 1472 O O . TYR A 1 187 ? 2.728 8.321 3.656 1.00 90.75 187 TYR A O 1
ATOM 1480 N N . THR A 1 188 ? 2.423 7.915 1.475 1.00 91.19 188 THR A N 1
ATOM 1481 C CA . THR A 1 188 ? 1.628 9.137 1.223 1.00 91.19 188 THR A CA 1
ATOM 1482 C C . THR A 1 188 ? 0.161 8.861 0.897 1.00 91.19 188 THR A C 1
ATOM 1484 O O . THR A 1 188 ? -0.182 7.875 0.253 1.00 91.19 188 THR A O 1
ATOM 1487 N N . ASN A 1 189 ? -0.729 9.788 1.267 1.00 91.44 189 ASN A N 1
ATOM 1488 C CA . ASN A 1 189 ? -2.160 9.683 0.951 1.00 91.44 189 ASN A CA 1
ATOM 1489 C C . ASN A 1 189 ? -2.454 9.640 -0.558 1.00 91.44 189 ASN A C 1
ATOM 1491 O O . ASN A 1 189 ? -3.393 8.949 -0.956 1.00 91.44 189 ASN A O 1
ATOM 1495 N N . VAL A 1 190 ? -1.656 10.354 -1.363 1.00 91.38 190 VAL A N 1
ATOM 1496 C CA . VAL A 1 190 ? -1.771 10.396 -2.830 1.00 91.38 190 VAL A CA 1
ATOM 1497 C C . VAL A 1 190 ? -1.416 9.041 -3.436 1.00 91.38 190 VAL A C 1
ATOM 1499 O O . VAL A 1 190 ? -2.137 8.551 -4.300 1.00 91.38 190 VAL A O 1
ATOM 1502 N N . ALA A 1 191 ? -0.354 8.395 -2.946 1.00 92.75 191 ALA A N 1
ATOM 1503 C CA . ALA A 1 191 ? -0.009 7.044 -3.374 1.00 92.75 191 ALA A CA 1
ATOM 1504 C C . ALA A 1 191 ? -1.111 6.035 -3.002 1.00 92.75 191 ALA A C 1
ATOM 1506 O O . ALA A 1 191 ? -1.454 5.187 -3.822 1.00 92.75 191 ALA A O 1
ATOM 1507 N N . VAL A 1 192 ? -1.749 6.179 -1.828 1.00 95.19 192 VAL A N 1
ATOM 1508 C CA . VAL A 1 192 ? -2.913 5.345 -1.469 1.00 95.19 192 VAL A CA 1
ATOM 1509 C C . VAL A 1 192 ? -4.060 5.558 -2.466 1.00 95.19 192 VAL A C 1
ATOM 1511 O O . VAL A 1 192 ? -4.690 4.589 -2.869 1.00 95.19 192 VAL A O 1
ATOM 1514 N N . ASP A 1 193 ? -4.339 6.798 -2.893 1.00 94.25 193 ASP A N 1
ATOM 1515 C CA . ASP A 1 193 ? -5.413 7.066 -3.867 1.00 94.25 193 ASP A CA 1
ATOM 1516 C C . ASP A 1 193 ? -5.126 6.404 -5.219 1.00 94.25 193 ASP A C 1
ATOM 1518 O O . ASP A 1 193 ? -6.017 5.787 -5.798 1.00 94.25 193 ASP A O 1
ATOM 1522 N N . ASN A 1 194 ? -3.880 6.474 -5.691 1.00 94.56 194 ASN A N 1
ATOM 1523 C CA . ASN A 1 194 ? -3.470 5.826 -6.937 1.00 94.56 194 ASN A CA 1
ATOM 1524 C C . ASN A 1 194 ? -3.571 4.292 -6.850 1.00 94.56 194 ASN A C 1
ATOM 1526 O O . ASN A 1 194 ? -3.974 3.649 -7.817 1.00 94.56 194 ASN A O 1
ATOM 1530 N N . LEU A 1 195 ? -3.251 3.705 -5.690 1.00 96.50 195 LEU A N 1
ATOM 1531 C CA . LEU A 1 195 ? -3.449 2.276 -5.437 1.00 96.50 195 LEU A CA 1
ATOM 1532 C C . LEU A 1 195 ? -4.933 1.899 -5.483 1.00 96.50 195 LEU A C 1
ATOM 1534 O O . LEU A 1 195 ? -5.290 0.957 -6.180 1.00 96.50 195 LEU A O 1
ATOM 1538 N N . VAL A 1 196 ? -5.804 2.643 -4.796 1.00 97.25 196 VAL A N 1
ATOM 1539 C CA . VAL A 1 196 ? -7.256 2.380 -4.785 1.00 97.25 196 VAL A CA 1
ATOM 1540 C C . VAL A 1 196 ? -7.832 2.463 -6.201 1.00 97.25 196 VAL A C 1
ATOM 1542 O O . VAL A 1 196 ? -8.563 1.569 -6.620 1.00 97.25 196 VAL A O 1
ATOM 1545 N N . GLU A 1 197 ? -7.466 3.498 -6.956 1.00 96.31 197 GLU A N 1
ATOM 1546 C CA . GLU A 1 197 ? -7.881 3.686 -8.350 1.00 96.31 197 GLU A CA 1
ATOM 1547 C C . GLU A 1 197 ? -7.421 2.526 -9.247 1.00 96.31 197 GLU A C 1
ATOM 1549 O O . GLU A 1 197 ? -8.210 1.968 -10.015 1.00 96.31 197 GLU A O 1
ATOM 1554 N N . GLY A 1 198 ? -6.163 2.103 -9.103 1.00 96.56 198 GLY A N 1
ATOM 1555 C CA . GLY A 1 198 ? -5.609 0.977 -9.847 1.00 96.56 198 GLY A CA 1
ATOM 1556 C C . GLY A 1 198 ? -6.251 -0.367 -9.489 1.00 96.56 198 GLY A C 1
ATOM 1557 O O . GLY A 1 198 ? -6.575 -1.146 -10.383 1.00 96.56 198 GLY A O 1
ATOM 1558 N N . PHE A 1 199 ? -6.511 -0.623 -8.203 1.00 97.75 199 PHE A N 1
ATOM 1559 C CA . PHE A 1 199 ? -7.216 -1.824 -7.742 1.00 97.75 199 PHE A CA 1
ATOM 1560 C C . PHE A 1 199 ? -8.648 -1.874 -8.283 1.00 97.75 199 PHE A C 1
ATOM 1562 O O . PHE A 1 199 ? -9.067 -2.907 -8.805 1.00 97.75 199 PHE A O 1
ATOM 1569 N N . ALA A 1 200 ? -9.386 -0.763 -8.202 1.00 96.75 200 ALA A N 1
ATOM 1570 C CA . ALA A 1 200 ? -10.745 -0.675 -8.727 1.00 96.75 200 ALA A CA 1
ATOM 1571 C C . ALA A 1 200 ? -10.773 -0.920 -10.245 1.00 96.75 200 ALA A C 1
ATOM 1573 O O . ALA A 1 200 ? -11.567 -1.726 -10.730 1.00 96.75 200 ALA A O 1
ATOM 1574 N N . THR A 1 201 ? -9.843 -0.307 -10.986 1.00 95.69 201 THR A N 1
ATOM 1575 C CA . THR A 1 201 ? -9.697 -0.501 -12.441 1.00 95.69 201 THR A CA 1
ATOM 1576 C C . THR A 1 201 ? -9.371 -1.954 -12.800 1.00 95.69 201 THR A C 1
ATOM 1578 O O . THR A 1 201 ? -9.850 -2.470 -13.807 1.00 95.69 201 THR A O 1
ATOM 1581 N N . ALA A 1 202 ? -8.603 -2.649 -11.957 1.00 94.44 202 ALA A N 1
ATOM 1582 C CA . ALA A 1 202 ? -8.277 -4.064 -12.130 1.00 94.44 202 ALA A CA 1
ATOM 1583 C C . ALA A 1 202 ? -9.421 -5.029 -11.751 1.00 94.44 202 ALA A C 1
ATOM 1585 O O . ALA A 1 202 ? -9.251 -6.245 -11.867 1.00 94.44 202 ALA A O 1
ATOM 1586 N N . GLY A 1 203 ? -10.575 -4.514 -11.306 1.00 94.75 203 GLY A N 1
ATOM 1587 C CA . GLY A 1 203 ? -11.721 -5.314 -10.867 1.00 94.75 203 GLY A CA 1
ATOM 1588 C C . GLY A 1 203 ? -11.563 -5.918 -9.468 1.00 94.75 203 GLY A C 1
ATOM 1589 O O . GLY A 1 203 ? -12.285 -6.854 -9.117 1.00 94.75 203 GLY A O 1
ATOM 1590 N N . LEU A 1 204 ? -10.618 -5.413 -8.670 1.00 96.69 204 LEU A N 1
ATOM 1591 C CA . LEU A 1 204 ? -10.458 -5.775 -7.262 1.00 96.69 204 LEU A CA 1
ATOM 1592 C C . LEU A 1 204 ? -11.408 -4.955 -6.381 1.00 96.69 204 LEU A C 1
ATOM 1594 O O . LEU A 1 204 ? -12.092 -4.043 -6.845 1.00 96.69 204 LEU A O 1
ATOM 1598 N N . LYS A 1 205 ? -11.465 -5.287 -5.089 1.00 97.06 205 LYS A N 1
ATOM 1599 C CA . LYS A 1 205 ? -12.349 -4.631 -4.114 1.00 97.06 205 LYS A CA 1
ATOM 1600 C C . LYS A 1 205 ? -11.530 -3.812 -3.113 1.00 97.06 205 LYS A C 1
ATOM 1602 O O . LYS A 1 205 ? -11.374 -4.261 -1.979 1.00 97.06 205 LYS A O 1
ATOM 1607 N N . PRO A 1 206 ? -10.969 -2.655 -3.501 1.00 97.62 206 PRO A N 1
ATOM 1608 C CA . PRO A 1 206 ? -10.172 -1.859 -2.583 1.00 97.62 206 PRO A CA 1
ATOM 1609 C C . PRO A 1 206 ? -11.045 -1.188 -1.517 1.00 97.62 206 PRO A C 1
ATOM 1611 O O . PRO A 1 206 ? -12.146 -0.714 -1.799 1.00 97.62 206 PRO A O 1
ATOM 1614 N N . LEU A 1 207 ? -10.514 -1.089 -0.302 1.00 97.56 207 LEU A N 1
ATOM 1615 C CA . LEU A 1 207 ? -11.056 -0.279 0.782 1.00 97.56 207 LEU A CA 1
ATOM 1616 C C . LEU A 1 207 ? -9.999 0.720 1.243 1.00 97.56 207 LEU A C 1
ATOM 1618 O O . LEU A 1 207 ? -8.988 0.350 1.842 1.00 97.56 207 LEU A O 1
ATOM 1622 N N . ARG A 1 208 ? -10.258 2.003 1.003 1.00 96.25 208 ARG A N 1
ATOM 1623 C CA . ARG A 1 208 ? -9.428 3.101 1.486 1.00 96.25 208 ARG A CA 1
ATOM 1624 C C . ARG A 1 208 ? -9.706 3.358 2.966 1.00 96.25 208 ARG A C 1
ATOM 1626 O O . ARG A 1 208 ? -10.804 3.785 3.333 1.00 96.25 208 ARG A O 1
ATOM 1633 N N . VAL A 1 209 ? -8.688 3.182 3.805 1.00 94.56 209 VAL A N 1
ATOM 1634 C CA . VAL A 1 209 ? -8.735 3.522 5.236 1.00 94.56 209 VAL A CA 1
ATOM 1635 C C . VAL A 1 209 ? -7.817 4.717 5.497 1.00 94.56 209 VAL A C 1
ATOM 1637 O O . VAL A 1 209 ? -6.639 4.704 5.151 1.00 94.56 209 VAL A O 1
ATOM 1640 N N . GLY A 1 210 ? -8.374 5.790 6.058 1.00 86.06 210 GLY A N 1
ATOM 1641 C CA . GLY A 1 210 ? -7.740 7.108 6.130 1.00 86.06 210 GLY A CA 1
ATOM 1642 C C . GLY A 1 210 ? -8.550 8.064 6.996 1.00 86.06 210 GLY A C 1
ATOM 1643 O O . GLY A 1 210 ? -9.771 7.960 7.031 1.00 86.06 210 GLY A O 1
ATOM 1644 N N . PHE A 1 211 ? -7.890 9.008 7.668 1.00 70.25 211 PHE A N 1
ATOM 1645 C CA . PHE A 1 211 ? -8.570 10.076 8.406 1.00 70.25 211 PHE A CA 1
ATOM 1646 C C . PHE A 1 211 ? -8.613 11.358 7.574 1.00 70.25 211 PHE A C 1
ATOM 1648 O O . PHE A 1 211 ? -7.561 11.828 7.148 1.00 70.25 211 PHE A O 1
ATOM 1655 N N . GLY A 1 212 ? -9.806 11.936 7.392 1.00 59.03 212 GLY A N 1
ATOM 1656 C CA . GLY A 1 212 ? -10.023 13.383 7.209 1.00 59.03 212 GLY A CA 1
ATOM 1657 C C . GLY A 1 212 ? -9.289 14.111 6.073 1.00 59.03 212 GLY A C 1
ATOM 1658 O O . GLY A 1 212 ? -9.323 15.338 6.032 1.00 59.03 212 GLY A O 1
ATOM 1659 N N . ALA A 1 213 ? -8.618 13.412 5.159 1.00 56.88 213 ALA A N 1
ATOM 1660 C CA . ALA A 1 213 ? -7.965 14.023 4.008 1.00 56.88 213 ALA A CA 1
ATOM 1661 C C . ALA A 1 213 ? -8.975 14.261 2.878 1.00 56.88 213 ALA A C 1
ATOM 1663 O O . ALA A 1 213 ? -9.958 13.529 2.749 1.00 56.88 213 ALA A O 1
ATOM 1664 N N . LYS A 1 214 ? -8.700 15.250 2.015 1.00 63.31 214 LYS A N 1
ATOM 1665 C CA . LYS A 1 214 ? -9.369 15.379 0.714 1.00 63.31 214 LYS A CA 1
ATOM 1666 C C . LYS A 1 214 ? -9.041 14.137 -0.118 1.00 63.31 214 LYS A C 1
ATOM 1668 O O . LYS A 1 214 ? -8.016 14.093 -0.788 1.00 63.31 214 LYS A O 1
ATOM 1673 N N . VAL A 1 215 ? -9.887 13.119 -0.018 1.00 76.12 215 VAL A N 1
ATOM 1674 C CA . VAL A 1 215 ? -9.892 11.974 -0.929 1.00 76.12 215 VAL A CA 1
ATOM 1675 C C . VAL A 1 215 ? -10.352 12.485 -2.293 1.00 76.12 215 VAL A C 1
ATOM 1677 O O . VAL A 1 215 ? -11.232 13.352 -2.354 1.00 76.12 215 VAL A O 1
ATOM 1680 N N . LYS A 1 216 ? -9.774 11.976 -3.389 1.00 77.44 216 LYS A N 1
ATOM 1681 C CA . LYS A 1 216 ? -10.305 12.258 -4.733 1.00 77.44 216 LYS A CA 1
ATOM 1682 C C . LYS A 1 216 ? -11.811 11.958 -4.738 1.00 77.44 216 LYS A C 1
ATOM 1684 O O . LYS A 1 216 ? -12.228 10.902 -4.268 1.00 77.44 216 LYS A O 1
ATOM 1689 N N . SER A 1 217 ? -12.633 12.863 -5.265 1.00 75.88 217 SER A N 1
ATOM 1690 C CA . SER A 1 217 ? -14.100 12.723 -5.234 1.00 75.88 217 SER A CA 1
ATOM 1691 C C . SER A 1 217 ? -14.591 11.422 -5.880 1.00 75.88 217 SER A C 1
ATOM 1693 O O . SER A 1 217 ? -15.553 10.828 -5.400 1.00 75.88 217 SER A O 1
ATOM 1695 N N . SER A 1 218 ? -13.883 10.937 -6.905 1.00 84.88 218 SER A N 1
ATOM 1696 C CA . SER A 1 218 ? -14.131 9.651 -7.566 1.00 84.88 218 SER A CA 1
ATOM 1697 C C . SER A 1 218 ? -13.933 8.431 -6.660 1.00 84.88 218 SER A C 1
ATOM 1699 O O . SER A 1 218 ? -14.501 7.381 -6.932 1.00 84.88 218 SER A O 1
ATOM 1701 N N . LEU A 1 219 ? -13.159 8.551 -5.578 1.00 89.88 219 LEU A N 1
ATOM 1702 C CA . LEU A 1 219 ? -12.813 7.435 -4.695 1.00 89.88 219 LEU A CA 1
ATOM 1703 C C . LEU A 1 219 ? -13.667 7.373 -3.424 1.00 89.88 219 LEU A C 1
ATOM 1705 O O . LEU A 1 219 ? -13.467 6.487 -2.594 1.00 89.88 219 LEU A O 1
ATOM 1709 N N . GLY A 1 220 ? -14.630 8.289 -3.265 1.00 89.94 220 GLY A N 1
ATOM 1710 C CA . GLY A 1 220 ? -15.471 8.375 -2.070 1.00 89.94 220 GLY A CA 1
ATOM 1711 C C . GLY A 1 220 ? -16.172 7.057 -1.738 1.00 89.94 220 GLY A C 1
ATOM 1712 O O . GLY A 1 220 ? -16.246 6.674 -0.570 1.00 89.94 220 GLY A O 1
ATOM 1713 N N . GLU A 1 221 ? -16.602 6.309 -2.758 1.00 93.44 221 GLU A N 1
ATOM 1714 C CA . GLU A 1 221 ? -17.293 5.039 -2.550 1.00 93.44 221 GLU A CA 1
ATOM 1715 C C . GLU A 1 221 ? -16.413 3.914 -1.993 1.00 93.44 221 GLU A C 1
ATOM 1717 O O . GLU A 1 221 ? -16.929 3.004 -1.348 1.00 93.44 221 GLU A O 1
ATOM 1722 N N . TYR A 1 222 ? -15.096 3.999 -2.173 1.00 95.81 222 TYR A N 1
ATOM 1723 C CA . TYR A 1 222 ? -14.138 3.021 -1.659 1.00 95.81 222 TYR A CA 1
ATOM 1724 C C . TYR A 1 222 ? -13.684 3.345 -0.232 1.00 95.81 222 TYR A C 1
ATOM 1726 O O . TYR A 1 222 ? -12.870 2.620 0.329 1.00 95.81 222 TYR A O 1
ATOM 1734 N N . THR A 1 223 ? -14.171 4.428 0.378 1.00 95.31 223 THR A N 1
ATOM 1735 C CA . THR A 1 223 ? -13.771 4.811 1.739 1.00 95.31 223 THR A CA 1
ATOM 1736 C C . THR A 1 223 ? -14.488 3.989 2.807 1.00 95.31 223 THR A C 1
ATOM 1738 O O . THR A 1 223 ? -15.667 3.653 2.675 1.00 95.31 223 THR A O 1
ATOM 1741 N N . LEU A 1 224 ? -13.791 3.719 3.914 1.00 94.88 224 LEU A N 1
ATOM 1742 C CA . LEU A 1 224 ? -14.381 3.045 5.073 1.00 94.88 224 LEU A CA 1
ATOM 1743 C C . LEU A 1 224 ? -15.639 3.757 5.592 1.00 94.88 224 LEU A C 1
ATOM 1745 O O . LEU A 1 224 ? -16.636 3.096 5.877 1.00 94.88 224 LEU A O 1
ATOM 1749 N N . ASP A 1 225 ? -15.623 5.087 5.674 1.00 92.94 225 ASP A N 1
ATOM 1750 C CA . ASP A 1 225 ? -16.756 5.866 6.184 1.00 92.94 225 ASP A CA 1
ATOM 1751 C C . ASP A 1 225 ? -18.002 5.713 5.307 1.00 92.94 225 ASP A C 1
ATOM 1753 O O . ASP A 1 225 ? -19.112 5.542 5.821 1.00 92.94 225 ASP A O 1
ATOM 1757 N N . HIS A 1 226 ? -17.827 5.706 3.982 1.00 94.44 226 HIS A N 1
ATOM 1758 C CA . HIS A 1 226 ? -18.925 5.471 3.046 1.00 94.44 226 HIS A CA 1
ATOM 1759 C C . HIS A 1 226 ? -19.497 4.060 3.181 1.00 94.44 226 HIS A C 1
ATOM 1761 O O . HIS A 1 226 ? -20.717 3.889 3.239 1.00 94.44 226 HIS A O 1
ATOM 1767 N N . GLN A 1 227 ? -18.632 3.049 3.298 1.00 96.38 227 GLN A N 1
ATOM 1768 C CA . GLN A 1 227 ? -19.055 1.659 3.485 1.00 96.38 227 GLN A CA 1
ATOM 1769 C C . GLN A 1 227 ? -19.780 1.459 4.825 1.00 96.38 227 GLN A C 1
ATOM 1771 O O . GLN A 1 227 ? -20.845 0.841 4.874 1.00 96.38 227 GLN A O 1
ATOM 1776 N N . LEU A 1 228 ? -19.290 2.076 5.906 1.00 95.62 228 LEU A N 1
ATOM 1777 C CA . LEU A 1 228 ? -19.977 2.106 7.200 1.00 95.62 228 LEU A CA 1
ATOM 1778 C C . LEU A 1 228 ? -21.329 2.826 7.114 1.00 95.62 228 LEU A C 1
ATOM 1780 O O . LEU A 1 228 ? -22.276 2.437 7.796 1.00 95.62 228 LEU A O 1
ATOM 1784 N N . GLY A 1 229 ? -21.433 3.874 6.294 1.00 95.38 229 GLY A N 1
ATOM 1785 C CA . GLY A 1 229 ? -22.680 4.589 6.024 1.00 95.38 229 GLY A CA 1
ATOM 1786 C C . GLY A 1 229 ? -23.733 3.727 5.323 1.00 95.38 229 GLY A C 1
ATOM 1787 O O . GLY A 1 229 ? -24.914 3.827 5.654 1.00 95.38 229 GLY A O 1
ATOM 1788 N N . LYS A 1 230 ? -23.310 2.848 4.407 1.00 96.38 230 LYS A N 1
ATOM 1789 C CA . LYS A 1 230 ? -24.189 1.943 3.644 1.00 96.38 230 LYS A CA 1
ATOM 1790 C C . LYS A 1 230 ? -24.514 0.621 4.347 1.00 96.38 230 LYS A C 1
ATOM 1792 O O . LYS A 1 230 ? -25.361 -0.129 3.865 1.00 96.38 230 LYS A O 1
ATOM 1797 N N . HIS A 1 231 ? -23.863 0.316 5.465 1.00 97.94 231 HIS A N 1
ATOM 1798 C CA . HIS A 1 231 ? -24.001 -0.982 6.116 1.00 97.94 231 HIS A CA 1
ATOM 1799 C C . HIS A 1 231 ? -25.436 -1.253 6.629 1.00 97.94 231 HIS A C 1
ATOM 1801 O O . HIS A 1 231 ? -26.024 -0.374 7.269 1.00 97.94 231 HIS A O 1
ATOM 1807 N N . PRO A 1 232 ? -25.985 -2.480 6.488 1.00 97.69 232 PRO A N 1
ATOM 1808 C CA . PRO A 1 232 ? -27.338 -2.825 6.954 1.00 97.69 232 PRO A CA 1
ATOM 1809 C C . PRO A 1 232 ? -27.605 -2.549 8.443 1.00 97.69 232 PRO A C 1
ATOM 1811 O O . PRO A 1 232 ? -28.726 -2.240 8.845 1.00 97.69 232 PRO A O 1
ATOM 1814 N N . LEU A 1 233 ? -26.569 -2.636 9.281 1.00 97.50 233 LEU A N 1
ATOM 1815 C CA . LEU A 1 233 ? -26.655 -2.354 10.721 1.00 97.50 233 LEU A CA 1
ATOM 1816 C C . LEU A 1 233 ? -26.628 -0.856 11.074 1.00 97.50 233 LEU A C 1
ATOM 1818 O O . LEU A 1 233 ? -26.949 -0.505 12.214 1.00 97.50 233 LEU A O 1
ATOM 1822 N N . LYS A 1 234 ? -26.307 0.044 10.134 1.00 96.94 234 LYS A N 1
ATOM 1823 C CA . LYS A 1 234 ? -26.151 1.484 10.398 1.00 96.94 234 LYS A CA 1
ATOM 1824 C C . LYS A 1 234 ? -27.389 2.137 11.036 1.00 96.94 234 LYS A C 1
ATOM 1826 O O . LYS A 1 234 ? -27.203 2.860 12.018 1.00 96.94 234 LYS A O 1
ATOM 1831 N N . PRO A 1 235 ? -28.640 1.862 10.605 1.00 97.38 235 PRO A N 1
ATOM 1832 C CA . PRO A 1 235 ? -29.827 2.434 11.249 1.00 97.38 235 PRO A CA 1
ATOM 1833 C C . PRO A 1 235 ? -29.989 1.983 12.707 1.00 97.38 235 PRO A C 1
ATOM 1835 O O . PRO A 1 235 ? -30.378 2.766 13.574 1.00 97.38 235 PRO A O 1
ATOM 1838 N N . ARG A 1 236 ? -29.648 0.721 13.006 1.00 96.44 236 ARG A N 1
ATOM 1839 C CA . ARG A 1 236 ? -29.697 0.180 14.373 1.00 96.44 236 ARG A CA 1
ATOM 1840 C C . ARG A 1 236 ? -28.625 0.815 15.256 1.00 96.44 236 ARG A C 1
ATOM 1842 O O . ARG A 1 236 ? -28.928 1.186 16.387 1.00 96.44 236 ARG A O 1
ATOM 1849 N N . VAL A 1 237 ? -27.410 0.991 14.730 1.00 96.31 237 VAL A N 1
ATOM 1850 C CA . VAL A 1 237 ? -26.329 1.715 15.416 1.00 96.31 237 VAL A CA 1
ATOM 1851 C C . VAL A 1 237 ? -26.735 3.162 15.691 1.00 96.31 237 VAL A C 1
ATOM 1853 O O . VAL A 1 237 ? -26.554 3.634 16.809 1.00 96.31 237 VAL A O 1
ATOM 1856 N N . HIS A 1 238 ? -27.349 3.847 14.722 1.00 96.50 238 HIS A N 1
ATOM 1857 C CA . HIS A 1 238 ? -27.837 5.214 14.911 1.00 96.50 238 HIS A CA 1
ATOM 1858 C C . HIS A 1 238 ? -28.851 5.305 16.058 1.00 96.50 238 HIS A C 1
ATOM 1860 O O . HIS A 1 238 ? -28.678 6.114 16.968 1.00 96.50 238 HIS A O 1
ATOM 1866 N N . LYS A 1 239 ? -29.849 4.412 16.071 1.00 97.06 239 LYS A N 1
ATOM 1867 C CA . LYS A 1 239 ? -30.871 4.354 17.125 1.00 97.06 239 LYS A CA 1
ATOM 1868 C C . LYS A 1 239 ? -30.267 4.111 18.512 1.00 97.06 239 LYS A C 1
ATOM 1870 O O . LYS A 1 239 ? -30.628 4.792 19.467 1.00 97.06 239 LYS A O 1
ATOM 1875 N N . LEU A 1 240 ? -29.327 3.172 18.632 1.00 96.31 240 LEU A N 1
ATOM 1876 C CA . LEU A 1 240 ? -28.634 2.913 19.898 1.00 96.31 240 LEU A CA 1
ATOM 1877 C C . LEU A 1 240 ? -27.754 4.097 20.329 1.00 96.31 240 LEU A C 1
ATOM 1879 O O . LEU A 1 240 ? -27.657 4.384 21.518 1.00 96.31 240 LEU A O 1
ATOM 1883 N N . ALA A 1 241 ? -27.135 4.811 19.386 1.00 96.06 241 ALA A N 1
ATOM 1884 C CA . ALA A 1 241 ? -26.318 5.986 19.679 1.00 96.06 241 ALA A CA 1
ATOM 1885 C C . ALA A 1 241 ? -27.169 7.183 20.135 1.00 96.06 241 ALA A C 1
ATOM 1887 O O . ALA A 1 241 ? -26.716 8.004 20.931 1.00 96.06 241 ALA A O 1
ATOM 1888 N N . GLU A 1 242 ? -28.399 7.315 19.640 1.00 97.06 242 GLU A N 1
ATOM 1889 C CA . GLU A 1 242 ? -29.382 8.270 20.165 1.00 97.06 242 GLU A CA 1
ATOM 1890 C C . GLU A 1 242 ? -29.886 7.874 21.555 1.00 97.06 242 GLU A C 1
ATOM 1892 O O . GLU A 1 242 ? -29.992 8.734 22.433 1.00 97.06 242 GLU A O 1
ATOM 1897 N N . GLU A 1 243 ? -30.148 6.582 21.777 1.00 96.38 243 GLU A N 1
ATOM 1898 C CA . GLU A 1 243 ? -30.529 6.056 23.090 1.00 96.38 243 GLU A CA 1
ATOM 1899 C C . GLU A 1 243 ? -29.436 6.330 24.129 1.00 96.38 243 GLU A C 1
ATOM 1901 O O . GLU A 1 243 ? -29.738 6.864 25.198 1.00 96.38 243 GLU A O 1
ATOM 1906 N N . GLU A 1 244 ? -28.170 6.048 23.800 1.00 97.06 244 GLU A N 1
ATOM 1907 C CA . GLU A 1 244 ? -27.031 6.374 24.659 1.00 97.06 244 GLU A CA 1
ATOM 1908 C C . GLU A 1 244 ? -27.036 7.868 24.985 1.00 97.06 244 GLU A C 1
ATOM 1910 O O . GLU A 1 244 ? -27.109 8.231 26.160 1.00 97.06 244 GLU A O 1
ATOM 1915 N N . ARG A 1 245 ? -27.056 8.733 23.959 1.00 96.75 245 ARG A N 1
ATOM 1916 C CA . ARG A 1 245 ? -27.024 10.191 24.147 1.00 96.75 245 ARG A CA 1
ATOM 1917 C C . ARG A 1 245 ? -28.143 10.674 25.070 1.00 96.75 245 ARG A C 1
ATOM 1919 O O . ARG A 1 245 ? -27.933 11.581 25.876 1.00 96.75 245 ARG A O 1
ATOM 1926 N N . SER A 1 246 ? -29.331 10.078 24.978 1.00 97.19 246 SER A N 1
ATOM 1927 C CA . SER A 1 246 ? -30.461 10.368 25.867 1.00 97.19 246 SER A CA 1
ATOM 1928 C C . SER A 1 246 ? -30.190 9.926 27.311 1.00 97.19 246 SER A C 1
ATOM 1930 O O . SER A 1 246 ? -30.426 10.694 28.251 1.00 97.19 246 SER A O 1
ATOM 1932 N N . ILE A 1 247 ? -29.645 8.721 27.505 1.00 96.12 247 ILE A N 1
ATOM 1933 C CA . ILE A 1 247 ? -29.275 8.200 28.826 1.00 96.12 247 ILE A CA 1
ATOM 1934 C C . ILE A 1 247 ? -28.187 9.071 29.459 1.00 96.12 247 ILE A C 1
ATOM 1936 O O . ILE A 1 247 ? -28.343 9.469 30.613 1.00 96.12 247 ILE A O 1
ATOM 1940 N N . GLU A 1 248 ? -27.123 9.417 28.732 1.00 96.00 248 GLU A N 1
ATOM 1941 C CA . GLU A 1 248 ? -26.017 10.216 29.270 1.00 96.00 248 GLU A CA 1
ATOM 1942 C C . GLU A 1 248 ? -26.474 11.641 29.624 1.00 96.00 248 GLU A C 1
ATOM 1944 O O . GLU A 1 248 ? -26.125 12.153 30.690 1.00 96.00 248 GLU A O 1
ATOM 1949 N N . ARG A 1 249 ? -27.362 12.253 28.822 1.00 96.56 249 ARG A N 1
ATOM 1950 C CA . ARG A 1 249 ? -28.016 13.529 29.178 1.00 96.56 249 ARG A CA 1
ATOM 1951 C C . ARG A 1 249 ? -28.783 13.425 30.498 1.00 96.56 249 ARG A C 1
ATOM 1953 O O . ARG A 1 249 ? -28.600 14.266 31.378 1.00 96.56 249 ARG A O 1
ATOM 1960 N N . ARG A 1 250 ? -29.611 12.386 30.671 1.00 96.25 250 ARG A N 1
ATOM 1961 C CA . ARG A 1 250 ? -30.360 12.145 31.922 1.00 96.25 250 ARG A CA 1
ATOM 1962 C C . ARG A 1 250 ? -29.423 11.895 33.102 1.00 96.25 250 ARG A C 1
ATOM 1964 O O . ARG A 1 250 ? -29.679 12.390 34.198 1.00 96.25 250 ARG A O 1
ATOM 1971 N N . ARG A 1 251 ? -28.334 11.155 32.879 1.00 95.50 251 ARG A N 1
ATOM 1972 C CA . ARG A 1 251 ? -27.321 10.839 33.893 1.00 95.50 251 ARG A CA 1
ATOM 1973 C C . ARG A 1 251 ? -26.601 12.100 34.368 1.00 95.50 251 ARG A C 1
ATOM 1975 O O . ARG A 1 251 ? -26.504 12.315 35.572 1.00 95.50 251 ARG A O 1
ATOM 1982 N N . SER A 1 252 ? -26.191 12.965 33.440 1.00 96.19 252 SER A N 1
ATOM 1983 C CA . SER A 1 252 ? -25.571 14.262 33.733 1.00 96.19 252 SER A CA 1
ATOM 1984 C C . SER A 1 252 ? -26.513 15.192 34.512 1.00 96.19 252 SER A C 1
ATOM 1986 O O . SER A 1 252 ? -26.141 15.722 35.559 1.00 96.19 252 SER A O 1
ATOM 1988 N N . GLN A 1 253 ? -27.776 15.313 34.084 1.00 96.19 253 GLN A N 1
ATOM 1989 C CA . GLN A 1 253 ? -28.784 16.108 34.798 1.00 96.19 253 GLN A CA 1
ATOM 1990 C C . GLN A 1 253 ? -29.047 15.591 36.217 1.00 96.19 253 GLN A C 1
ATOM 1992 O O . GLN A 1 253 ? -29.162 16.382 37.153 1.00 96.19 253 GLN A O 1
ATOM 1997 N N . LEU A 1 254 ? -29.160 14.270 36.391 1.00 94.81 254 LEU A N 1
ATOM 1998 C CA . LEU A 1 254 ? -29.398 13.671 37.702 1.00 94.81 254 LEU A CA 1
ATOM 1999 C C . LEU A 1 254 ? -28.181 13.828 38.618 1.00 94.81 254 LEU A C 1
ATOM 2001 O O . LEU A 1 254 ? -28.359 14.137 39.792 1.00 94.81 254 LEU A O 1
ATOM 2005 N N . LYS A 1 255 ? -26.966 13.681 38.078 1.00 95.38 255 LYS A N 1
ATOM 2006 C CA . LYS A 1 255 ? -25.719 13.916 38.813 1.00 95.38 255 LYS A CA 1
ATOM 2007 C C . LYS A 1 255 ? -25.656 15.349 39.349 1.00 95.38 255 LYS A C 1
ATOM 2009 O O . LYS A 1 255 ? -25.459 15.527 40.545 1.00 95.38 255 LYS A O 1
ATOM 2014 N N . LYS A 1 256 ? -25.950 16.346 38.508 1.00 94.88 256 LYS A N 1
ATOM 2015 C CA . LYS A 1 256 ? -26.014 17.755 38.929 1.00 94.88 256 LYS A CA 1
ATOM 2016 C C . LYS A 1 256 ? -27.054 17.983 40.037 1.00 94.88 256 LYS A C 1
ATOM 2018 O O . LYS A 1 256 ? -26.746 18.590 41.051 1.00 94.88 256 LYS A O 1
ATOM 2023 N N . LYS A 1 257 ? -28.257 17.405 39.905 1.00 93.00 257 LYS A N 1
ATOM 2024 C CA . LYS A 1 257 ? -29.298 17.485 40.950 1.00 93.00 257 LYS A CA 1
ATOM 2025 C C . LYS A 1 257 ? -28.872 16.850 42.278 1.00 93.00 257 LYS A C 1
ATOM 2027 O O . LYS A 1 257 ? -29.301 17.320 43.325 1.00 93.00 257 LYS A O 1
ATOM 2032 N N . ILE A 1 258 ? -28.098 15.763 42.249 1.00 91.56 258 ILE A N 1
ATOM 2033 C CA . ILE A 1 258 ? -27.558 15.138 43.466 1.00 91.56 258 ILE A CA 1
ATOM 2034 C C . ILE A 1 258 ? -26.580 16.099 44.150 1.00 91.56 258 ILE A C 1
ATOM 2036 O O . ILE A 1 258 ? -26.710 16.323 45.350 1.00 91.56 258 ILE A O 1
ATOM 2040 N N . GLU A 1 259 ? -25.664 16.704 43.391 1.00 91.69 259 GLU A N 1
ATOM 2041 C CA . GLU A 1 259 ? -24.700 17.688 43.906 1.00 91.69 259 GLU A CA 1
ATOM 2042 C C . GLU A 1 259 ? -25.401 18.914 44.518 1.00 91.69 259 GLU A C 1
ATOM 2044 O O . GLU A 1 259 ? -25.017 19.371 45.595 1.00 91.69 259 GLU A O 1
ATOM 2049 N N . ASP A 1 260 ? -26.465 19.412 43.882 1.00 90.56 260 ASP A N 1
ATOM 2050 C CA . ASP A 1 260 ? -27.252 20.542 44.391 1.00 90.56 260 ASP A CA 1
ATOM 2051 C C . ASP A 1 260 ? -27.949 20.195 45.723 1.00 90.56 260 ASP A C 1
ATOM 2053 O O . ASP A 1 260 ? -27.852 20.942 46.697 1.00 90.56 260 ASP A O 1
ATOM 2057 N N . VAL A 1 261 ? -28.589 19.021 45.815 1.00 87.62 261 VAL A N 1
ATOM 2058 C CA . VAL A 1 261 ? -29.267 18.564 47.046 1.00 87.62 261 VAL A CA 1
ATOM 2059 C C . VAL A 1 261 ? -28.275 18.318 48.192 1.00 87.62 261 VAL A C 1
ATOM 2061 O O . VAL A 1 261 ? -28.613 18.572 49.348 1.00 87.62 261 VAL A O 1
ATOM 2064 N N . GLN A 1 262 ? -27.052 17.861 47.897 1.00 86.81 262 GLN A N 1
ATOM 2065 C CA . GLN A 1 262 ? -25.990 17.710 48.903 1.00 86.81 262 GLN A CA 1
ATOM 2066 C C . GLN A 1 262 ? -25.537 19.058 49.472 1.00 86.81 262 GLN A C 1
ATOM 2068 O O . GLN A 1 262 ? -25.307 19.159 50.675 1.00 86.81 262 GLN A O 1
ATOM 2073 N N . LYS A 1 263 ? -25.447 20.099 48.633 1.00 86.69 263 LYS A N 1
ATOM 2074 C CA . LYS A 1 263 ? -25.071 21.457 49.060 1.00 86.69 263 LYS A CA 1
ATOM 2075 C C . LYS A 1 263 ? -26.145 22.137 49.910 1.00 86.69 263 LYS A C 1
ATOM 2077 O O . LYS A 1 263 ? -25.805 22.904 50.803 1.00 86.69 263 LYS A O 1
ATOM 2082 N N . GLU A 1 264 ? -27.425 21.865 49.654 1.00 82.56 264 GLU A N 1
ATOM 2083 C CA . GLU A 1 264 ? -28.544 22.489 50.378 1.00 82.56 264 GLU A CA 1
ATOM 2084 C C . GLU A 1 264 ? -28.715 22.007 51.835 1.00 82.56 264 GLU A C 1
ATOM 2086 O O . GLU A 1 264 ? -29.403 22.674 52.605 1.00 82.56 264 GLU A O 1
ATOM 2091 N N . GLY A 1 265 ? -28.125 20.871 52.235 1.00 69.25 265 GLY A N 1
ATOM 2092 C CA . GLY A 1 265 ? -28.021 20.460 53.647 1.00 69.25 265 GLY A CA 1
ATOM 2093 C C . GLY A 1 265 ? -29.343 20.347 54.433 1.00 69.25 265 GLY A C 1
ATOM 2094 O O . GLY A 1 265 ? -29.369 20.640 55.626 1.00 69.25 265 GLY A O 1
ATOM 2095 N N . ARG A 1 266 ? -30.462 19.958 53.798 1.00 69.50 266 ARG A N 1
ATOM 2096 C CA . ARG A 1 266 ? -31.795 19.908 54.443 1.00 69.50 266 ARG A CA 1
ATOM 2097 C C . ARG A 1 266 ? -32.058 18.606 55.219 1.00 69.50 266 ARG A C 1
ATOM 2099 O O . ARG A 1 266 ? -31.820 17.507 54.715 1.00 69.50 266 ARG A O 1
ATOM 2106 N N . ALA A 1 267 ? -32.656 18.720 56.410 1.00 58.84 267 ALA A N 1
ATOM 2107 C CA . ALA A 1 267 ? -33.162 17.581 57.184 1.00 58.84 267 ALA A CA 1
ATOM 2108 C C . ALA A 1 267 ? -34.260 16.827 56.398 1.00 58.84 267 ALA A C 1
ATOM 2110 O O . ALA A 1 267 ? -35.192 17.445 55.886 1.00 58.84 267 ALA A O 1
ATOM 2111 N N . GLY A 1 268 ? -34.131 15.501 56.257 1.00 65.94 268 GLY A N 1
ATOM 2112 C CA . GLY A 1 268 ? -35.018 14.659 55.429 1.00 65.94 268 GLY A CA 1
ATOM 2113 C C . GLY A 1 268 ? -34.539 14.421 53.986 1.00 65.94 268 GLY A C 1
ATOM 2114 O O . GLY A 1 268 ? -35.198 13.715 53.223 1.00 65.94 268 GLY A O 1
ATOM 2115 N N . ALA A 1 269 ? -33.379 14.962 53.596 1.00 74.00 269 ALA A N 1
ATOM 2116 C CA . ALA A 1 269 ? -32.805 14.743 52.268 1.00 74.00 269 ALA A CA 1
ATOM 2117 C C . ALA A 1 269 ? -32.188 13.342 52.072 1.00 74.00 269 ALA A C 1
ATOM 2119 O O . ALA A 1 269 ? -32.005 12.948 50.923 1.00 74.00 269 ALA A O 1
ATOM 2120 N N . SER A 1 270 ? -31.914 12.587 53.146 1.00 81.44 270 SER A N 1
ATOM 2121 C CA . SER A 1 270 ? -31.218 11.285 53.102 1.00 81.44 270 SER A CA 1
ATOM 2122 C C . SER A 1 270 ? -31.917 10.263 52.194 1.00 81.44 270 SER A C 1
ATOM 2124 O O . SER A 1 270 ? -31.337 9.833 51.200 1.00 81.44 270 SER A O 1
ATOM 2126 N N . ASP A 1 271 ? -33.201 9.972 52.430 1.00 84.06 271 ASP A N 1
ATOM 2127 C CA . ASP A 1 271 ? -33.972 9.004 51.626 1.00 84.06 271 ASP A CA 1
ATOM 2128 C C . ASP A 1 271 ? -34.146 9.453 50.167 1.00 84.06 271 ASP A C 1
ATOM 2130 O O . ASP A 1 271 ? -34.258 8.657 49.229 1.00 84.06 271 ASP A O 1
ATOM 2134 N N . ARG A 1 272 ? -34.223 10.770 49.939 1.00 85.56 272 ARG A N 1
ATOM 2135 C CA . ARG A 1 272 ? -34.293 11.343 48.589 1.00 85.56 272 ARG A CA 1
ATOM 2136 C C . ARG A 1 272 ? -32.961 11.161 47.856 1.00 85.56 272 ARG A C 1
ATOM 2138 O O . ARG A 1 272 ? -32.974 10.754 46.695 1.00 85.56 272 ARG A O 1
ATOM 2145 N N . LEU A 1 273 ? -31.847 11.426 48.534 1.00 88.38 273 LEU A N 1
ATOM 2146 C CA . LEU A 1 273 ? -30.488 11.217 48.042 1.00 88.38 273 LEU A CA 1
ATOM 2147 C C . LEU A 1 273 ? -30.226 9.750 47.718 1.00 88.38 273 LEU A C 1
ATOM 2149 O O . LEU A 1 273 ? -29.691 9.459 46.650 1.00 88.38 273 LEU A O 1
ATOM 2153 N N . GLU A 1 274 ? -30.663 8.831 48.573 1.00 88.94 274 GLU A N 1
ATOM 2154 C CA . GLU A 1 274 ? -30.514 7.393 48.352 1.00 88.94 274 GLU A CA 1
ATOM 2155 C C . GLU A 1 274 ? -31.261 6.934 47.088 1.00 88.94 274 GLU A C 1
ATOM 2157 O O . GLU A 1 274 ? -30.671 6.313 46.200 1.00 88.94 274 GLU A O 1
ATOM 2162 N N . ARG A 1 275 ? -32.529 7.340 46.920 1.00 90.00 275 ARG A N 1
ATOM 2163 C CA . ARG A 1 275 ? -33.314 7.047 45.703 1.00 90.00 275 ARG A CA 1
ATOM 2164 C C . ARG A 1 275 ? -32.690 7.634 44.433 1.00 90.00 275 ARG A C 1
ATOM 2166 O O . ARG A 1 275 ? -32.644 6.965 43.396 1.00 90.00 275 ARG A O 1
ATOM 2173 N N . MET A 1 276 ? -32.207 8.877 44.495 1.00 91.44 276 MET A N 1
ATOM 2174 C CA . MET A 1 276 ? -31.551 9.540 43.360 1.00 91.44 276 MET A CA 1
ATOM 2175 C C . MET A 1 276 ? -30.233 8.850 42.997 1.00 91.44 276 MET A C 1
ATOM 2177 O O . MET A 1 276 ? -29.974 8.615 41.818 1.00 91.44 276 MET A O 1
ATOM 2181 N N . THR A 1 277 ? -29.443 8.463 43.998 1.00 92.69 277 THR A N 1
ATOM 2182 C CA . THR A 1 277 ? -28.176 7.746 43.815 1.00 92.69 277 THR A CA 1
ATOM 2183 C C . THR A 1 277 ? -28.413 6.364 43.209 1.00 92.69 277 THR A C 1
ATOM 2185 O O . THR A 1 277 ? -27.784 6.025 42.211 1.00 92.69 277 THR A O 1
ATOM 2188 N N . SER A 1 278 ? -29.396 5.611 43.710 1.00 94.81 278 SER A N 1
ATOM 2189 C CA . SER A 1 278 ? -29.804 4.323 43.129 1.00 94.81 278 SER A CA 1
ATOM 2190 C C . SER A 1 278 ? -30.229 4.461 41.659 1.00 94.81 278 SER A C 1
ATOM 2192 O O . SER A 1 278 ? -29.785 3.704 40.791 1.00 94.81 278 SER A O 1
ATOM 2194 N N . THR A 1 279 ? -31.007 5.499 41.334 1.00 94.38 279 THR A N 1
ATOM 2195 C CA . THR A 1 279 ? -31.409 5.798 39.948 1.00 94.38 279 THR A CA 1
ATOM 2196 C C . THR A 1 279 ? -30.209 6.140 39.063 1.00 94.38 279 THR A C 1
ATOM 2198 O O . THR A 1 279 ? -30.132 5.677 37.923 1.00 94.38 279 THR A O 1
ATOM 2201 N N . LEU A 1 280 ? -29.245 6.912 39.575 1.00 95.50 280 LEU A N 1
ATOM 2202 C CA . LEU A 1 280 ? -28.005 7.227 38.865 1.00 95.50 280 LEU A CA 1
ATOM 2203 C C . LEU A 1 280 ? -27.206 5.953 38.560 1.00 95.50 280 LEU A C 1
ATOM 2205 O O . LEU A 1 280 ? -26.731 5.782 37.435 1.00 95.50 280 LEU A O 1
ATOM 2209 N N . THR A 1 281 ? -27.108 5.035 39.524 1.00 95.31 281 THR A N 1
ATOM 2210 C CA . THR A 1 281 ? -26.465 3.729 39.340 1.00 95.31 281 THR A CA 1
ATOM 2211 C C . THR A 1 281 ? -27.179 2.895 38.275 1.00 95.31 281 THR A C 1
ATOM 2213 O O . THR A 1 281 ? -26.514 2.321 37.411 1.00 95.31 281 THR A O 1
ATOM 2216 N N . MET A 1 282 ? -28.518 2.858 38.271 1.00 95.31 282 MET A N 1
ATOM 2217 C CA . MET A 1 282 ? -29.295 2.163 37.234 1.00 95.31 282 MET A CA 1
ATOM 2218 C C . MET A 1 282 ? -29.053 2.748 35.837 1.00 95.31 282 MET A C 1
ATOM 2220 O O . MET A 1 282 ? -2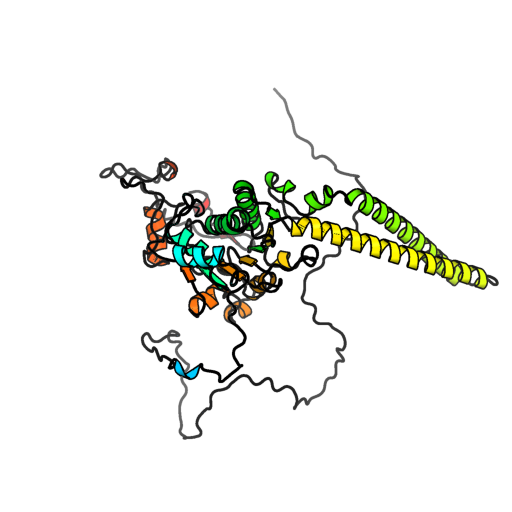8.768 1.995 34.906 1.00 95.31 282 MET A O 1
ATOM 2224 N N . LEU A 1 283 ? -29.090 4.078 35.689 1.00 95.56 283 LEU A N 1
ATOM 2225 C CA . LEU A 1 283 ? -28.773 4.747 34.420 1.00 95.56 283 LEU A CA 1
ATOM 2226 C C . LEU A 1 283 ? -27.329 4.477 33.979 1.00 95.56 283 LEU A C 1
ATOM 2228 O O . LEU A 1 283 ? -27.072 4.293 32.792 1.00 95.56 283 LEU A O 1
ATOM 2232 N N . GLY A 1 284 ? -26.388 4.404 34.925 1.00 95.69 284 GLY A N 1
ATOM 2233 C CA . GLY A 1 284 ? -25.009 4.000 34.657 1.00 95.69 284 GLY A CA 1
ATOM 2234 C C . GLY A 1 284 ? -24.914 2.584 34.083 1.00 95.69 284 GLY A C 1
ATOM 2235 O O . GLY A 1 284 ? -24.251 2.385 33.068 1.00 95.69 284 GLY A O 1
ATOM 2236 N N . ARG A 1 285 ? -25.625 1.614 34.674 1.00 96.00 285 ARG A N 1
ATOM 2237 C CA . ARG A 1 285 ? -25.702 0.236 34.153 1.00 96.00 285 ARG A CA 1
ATOM 2238 C C . ARG A 1 285 ? -26.345 0.184 32.764 1.00 96.00 285 ARG A C 1
ATOM 2240 O O . ARG A 1 285 ? -25.850 -0.533 31.897 1.00 96.00 285 ARG A O 1
ATOM 2247 N N . GLN A 1 286 ? -27.403 0.963 32.532 1.00 95.56 286 GLN A N 1
ATOM 2248 C CA . GLN A 1 286 ? -28.054 1.044 31.223 1.00 95.56 286 GLN A CA 1
ATOM 2249 C C . GLN A 1 286 ? -27.116 1.641 30.159 1.00 95.56 286 GLN A C 1
ATOM 2251 O O . GLN A 1 286 ? -26.967 1.040 29.099 1.00 95.56 286 GLN A O 1
ATOM 2256 N N . SER A 1 287 ? -26.427 2.755 30.453 1.00 96.19 287 SER A N 1
ATOM 2257 C CA . SER A 1 287 ? -25.428 3.357 29.547 1.00 96.19 287 SER A CA 1
ATOM 2258 C C . SER A 1 287 ? -24.319 2.359 29.209 1.00 96.19 287 SER A C 1
ATOM 2260 O O . SER A 1 287 ? -24.016 2.164 28.036 1.00 96.19 287 SER A O 1
ATOM 2262 N N . MET A 1 288 ? -23.781 1.641 30.203 1.00 96.12 288 MET A N 1
ATOM 2263 C CA . MET A 1 288 ? -22.776 0.594 29.968 1.00 96.12 288 MET A CA 1
ATOM 2264 C C . MET A 1 288 ? -23.292 -0.519 29.049 1.00 96.12 288 MET A C 1
ATOM 2266 O O . MET A 1 288 ? -22.591 -0.928 28.127 1.00 96.12 288 MET A O 1
ATOM 2270 N N . SER A 1 289 ? -24.526 -0.987 29.257 1.00 96.81 289 SER A N 1
ATOM 2271 C CA . SER A 1 289 ? -25.136 -2.019 28.410 1.00 96.81 289 SER A CA 1
ATOM 2272 C C . SER A 1 289 ? -25.330 -1.543 26.965 1.00 96.81 289 SER A C 1
ATOM 2274 O O . SER A 1 289 ? -25.016 -2.276 26.027 1.00 96.81 289 SER A O 1
ATOM 2276 N N . VAL A 1 290 ? -25.801 -0.307 26.767 1.00 97.12 290 VAL A N 1
ATOM 2277 C CA . VAL A 1 290 ? -25.981 0.281 25.431 1.00 97.12 290 VAL A CA 1
ATOM 2278 C C . VAL A 1 290 ? -24.632 0.514 24.747 1.00 97.12 290 VAL A C 1
ATOM 2280 O O . VAL A 1 290 ? -24.481 0.142 23.586 1.00 97.12 290 VAL A O 1
ATOM 2283 N N . LYS A 1 291 ? -23.624 1.037 25.460 1.00 96.50 291 LYS A N 1
ATOM 2284 C CA . LYS A 1 291 ? -22.254 1.211 24.942 1.00 96.50 291 LYS A CA 1
ATOM 2285 C C . LYS A 1 291 ? -21.628 -0.116 24.522 1.00 96.50 291 LYS A C 1
ATOM 2287 O O . LYS A 1 291 ? -21.041 -0.184 23.448 1.00 96.50 291 LYS A O 1
ATOM 2292 N N . ALA A 1 292 ? -21.802 -1.178 25.311 1.00 97.25 292 ALA A N 1
ATOM 2293 C CA . ALA A 1 292 ? -21.312 -2.508 24.955 1.00 97.25 292 ALA A CA 1
ATOM 2294 C C . ALA A 1 292 ? -21.975 -3.040 23.671 1.00 97.25 292 ALA A C 1
ATOM 2296 O O . ALA A 1 292 ? -21.284 -3.547 22.790 1.00 97.25 292 ALA A O 1
ATOM 2297 N N . LYS A 1 293 ? -23.298 -2.868 23.523 1.00 97.06 293 LYS A N 1
ATOM 2298 C CA . LYS A 1 293 ? -24.027 -3.234 22.294 1.00 97.06 293 LYS A CA 1
ATOM 2299 C C . LYS A 1 293 ? -23.573 -2.416 21.086 1.00 97.06 293 LYS A C 1
ATOM 2301 O O . LYS A 1 293 ? -23.359 -2.984 20.022 1.00 97.06 293 LYS A O 1
ATOM 2306 N N . LEU A 1 294 ? -23.410 -1.102 21.253 1.00 96.38 294 LEU A N 1
ATOM 2307 C CA . LEU A 1 294 ? -22.892 -0.210 20.214 1.00 96.38 294 LEU A CA 1
ATOM 2308 C C . LEU A 1 294 ? -21.506 -0.640 19.751 1.00 96.38 294 LEU A C 1
ATOM 2310 O O . LEU A 1 294 ? -21.275 -0.748 18.552 1.00 96.38 294 LEU A O 1
ATOM 2314 N N . TYR A 1 295 ? -20.609 -0.913 20.698 1.00 95.19 295 TYR A N 1
ATOM 2315 C CA . TYR A 1 295 ? -19.265 -1.381 20.400 1.00 95.19 295 TYR A CA 1
ATOM 2316 C C . TYR A 1 295 ? -19.300 -2.706 19.634 1.00 95.19 295 TYR A C 1
ATOM 2318 O O . TYR A 1 295 ? -18.699 -2.793 18.570 1.00 95.19 295 TYR A O 1
ATOM 2326 N N . ALA A 1 296 ? -20.056 -3.699 20.113 1.00 96.19 296 ALA A N 1
ATOM 2327 C CA . ALA A 1 296 ? -20.181 -4.995 19.448 1.00 96.19 296 ALA A CA 1
ATOM 2328 C C . ALA A 1 296 ? -20.704 -4.861 18.008 1.00 96.19 296 ALA A C 1
ATOM 2330 O O . ALA A 1 296 ? -20.089 -5.389 17.087 1.00 96.19 296 ALA A O 1
ATOM 2331 N N . MET A 1 297 ? -21.774 -4.085 17.799 1.00 96.69 297 MET A N 1
ATOM 2332 C CA . MET A 1 297 ? -22.314 -3.841 16.457 1.00 96.69 297 MET A CA 1
ATOM 2333 C C . MET A 1 297 ? -21.327 -3.086 15.565 1.00 96.69 297 MET A C 1
ATOM 2335 O O . MET A 1 297 ? -21.232 -3.371 14.379 1.00 96.69 297 MET A O 1
ATOM 2339 N N . HIS A 1 298 ? -20.574 -2.130 16.111 1.00 95.56 298 HIS A N 1
ATOM 2340 C CA . HIS A 1 298 ? -19.558 -1.420 15.340 1.00 95.56 298 HIS A CA 1
ATOM 2341 C C . HIS A 1 298 ? -18.399 -2.343 14.938 1.00 95.56 298 HIS A C 1
ATOM 2343 O O . HIS A 1 298 ? -17.917 -2.257 13.814 1.00 95.56 298 HIS A O 1
ATOM 2349 N N . GLN A 1 299 ? -17.958 -3.237 15.828 1.00 95.75 299 GLN A N 1
ATOM 2350 C CA . GLN A 1 299 ? -16.935 -4.240 15.511 1.00 95.75 299 GLN A CA 1
ATOM 2351 C C . GLN A 1 299 ? -17.428 -5.236 14.451 1.00 95.75 299 GLN A C 1
ATOM 2353 O O . GLN A 1 299 ? -16.671 -5.570 13.546 1.00 95.75 299 GLN A O 1
ATOM 2358 N N . GLU A 1 300 ? -18.693 -5.656 14.519 1.00 96.75 300 GLU A N 1
ATOM 2359 C CA . GLU A 1 300 ? -19.338 -6.494 13.498 1.00 96.75 300 GLU A CA 1
ATOM 2360 C C . GLU A 1 300 ? -19.331 -5.799 12.130 1.00 96.75 300 GLU A C 1
ATOM 2362 O O . GLU A 1 300 ? -18.786 -6.339 11.173 1.00 96.75 300 GLU A O 1
ATOM 2367 N N . MET A 1 301 ? -19.793 -4.544 12.066 1.00 97.69 301 MET A N 1
ATOM 2368 C CA . MET A 1 301 ? -19.750 -3.732 10.842 1.00 97.69 301 MET A CA 1
ATOM 2369 C C . MET A 1 301 ? -18.339 -3.612 10.259 1.00 97.69 301 MET A C 1
ATOM 2371 O O . MET A 1 301 ? -18.142 -3.763 9.055 1.00 97.69 301 MET A O 1
ATOM 2375 N N . LEU A 1 302 ? -17.349 -3.317 11.107 1.00 97.00 302 LEU A N 1
ATOM 2376 C CA . LEU A 1 302 ? -15.955 -3.211 10.683 1.00 97.00 302 LEU A CA 1
ATOM 2377 C C . LEU A 1 302 ? -15.447 -4.537 10.124 1.00 97.00 302 LEU A C 1
ATOM 2379 O O . LEU A 1 302 ? -14.809 -4.545 9.075 1.00 97.00 302 LEU A O 1
ATOM 2383 N N . ARG A 1 303 ? -15.736 -5.652 10.797 1.00 96.56 303 ARG A N 1
ATOM 2384 C CA . ARG A 1 303 ? -15.310 -6.986 10.372 1.00 96.56 303 ARG A CA 1
ATOM 2385 C C . ARG A 1 303 ? -15.940 -7.385 9.041 1.00 96.56 303 ARG A C 1
ATOM 2387 O O . ARG A 1 303 ? -15.227 -7.880 8.172 1.00 96.56 303 ARG A O 1
ATOM 2394 N N . ASP A 1 304 ? -17.231 -7.136 8.860 1.00 96.56 304 ASP A N 1
ATOM 2395 C CA . ASP A 1 304 ? -17.950 -7.448 7.621 1.00 96.56 304 ASP A CA 1
ATOM 2396 C C . ASP A 1 304 ? -17.355 -6.688 6.431 1.00 96.56 304 ASP A C 1
ATOM 2398 O O . ASP A 1 304 ? -17.059 -7.280 5.395 1.00 96.56 304 ASP A O 1
ATOM 2402 N N . ILE A 1 305 ? -17.095 -5.389 6.601 1.00 97.00 305 ILE A N 1
ATOM 2403 C CA . ILE A 1 305 ? -16.521 -4.546 5.545 1.00 97.00 305 ILE A CA 1
ATOM 2404 C C . ILE A 1 305 ? -15.067 -4.939 5.252 1.00 97.00 305 ILE A C 1
ATOM 2406 O O . ILE A 1 305 ? -14.696 -5.143 4.097 1.00 97.00 305 ILE A O 1
ATOM 2410 N N . THR A 1 306 ? -14.231 -5.043 6.288 1.00 95.81 306 THR A N 1
ATOM 2411 C CA . THR A 1 306 ? -12.784 -5.276 6.126 1.00 95.81 306 THR A CA 1
ATOM 2412 C C . THR A 1 306 ? -12.453 -6.693 5.666 1.00 95.81 306 THR A C 1
ATOM 2414 O O . THR A 1 306 ? -11.461 -6.881 4.972 1.00 95.81 306 THR A O 1
ATOM 2417 N N . SER A 1 307 ? -13.279 -7.693 5.991 1.00 95.38 307 SER A N 1
ATOM 2418 C CA . SER A 1 307 ? -13.066 -9.074 5.529 1.00 95.38 307 SER A CA 1
ATOM 2419 C C . SER A 1 307 ? -13.447 -9.289 4.062 1.00 95.38 307 SER A C 1
ATOM 2421 O O . SER A 1 307 ? -12.982 -10.245 3.443 1.00 95.38 307 SER A O 1
ATOM 2423 N N . ALA A 1 308 ? -14.264 -8.399 3.494 1.00 94.94 308 ALA A N 1
ATOM 2424 C CA . ALA A 1 308 ? -14.756 -8.487 2.122 1.00 94.94 308 ALA A CA 1
ATOM 2425 C C . ALA A 1 308 ? -13.941 -7.661 1.107 1.00 94.94 308 ALA A C 1
ATOM 2427 O O . ALA A 1 308 ? -14.279 -7.663 -0.083 1.00 94.94 308 ALA A O 1
ATOM 2428 N N . ALA A 1 309 ? -12.897 -6.959 1.557 1.00 96.88 309 ALA A N 1
ATOM 2429 C CA . ALA A 1 309 ? -12.144 -5.997 0.761 1.00 96.88 309 ALA A CA 1
ATOM 2430 C C . ALA A 1 309 ? -10.627 -6.120 0.969 1.00 96.88 309 ALA A C 1
ATOM 2432 O O . ALA A 1 309 ? -10.164 -6.643 1.978 1.00 96.88 309 ALA A O 1
ATOM 2433 N N . ASP A 1 310 ? -9.859 -5.608 0.012 1.00 97.94 310 ASP A N 1
ATOM 2434 C CA . ASP A 1 310 ? -8.408 -5.464 0.107 1.00 97.94 310 ASP A CA 1
ATOM 2435 C C . ASP A 1 310 ? -8.087 -4.050 0.612 1.00 97.94 310 ASP A C 1
ATOM 2437 O O . ASP A 1 310 ? -8.575 -3.055 0.077 1.00 97.94 310 ASP A O 1
ATOM 2441 N N . ILE A 1 311 ? -7.317 -3.943 1.691 1.00 98.12 311 ILE A N 1
ATOM 2442 C CA . ILE A 1 311 ? -7.145 -2.692 2.433 1.00 98.12 311 ILE A CA 1
ATOM 2443 C C . ILE A 1 311 ? -6.031 -1.858 1.811 1.00 98.12 311 ILE A C 1
ATOM 2445 O O . ILE A 1 311 ? -4.894 -2.312 1.726 1.00 98.12 311 ILE A O 1
ATOM 2449 N N . CYS A 1 312 ? -6.332 -0.609 1.461 1.00 97.94 312 CYS A N 1
ATOM 2450 C CA . CYS A 1 312 ? -5.355 0.382 1.020 1.00 97.94 312 CYS A CA 1
ATOM 2451 C C . CYS A 1 312 ? -5.272 1.518 2.047 1.00 97.94 312 CYS A C 1
ATOM 2453 O O . CYS A 1 312 ? -6.268 2.186 2.339 1.00 97.94 312 CYS A O 1
ATOM 2455 N N . THR A 1 313 ? -4.090 1.752 2.615 1.00 97.25 313 THR A N 1
ATOM 2456 C CA . THR A 1 313 ? -3.905 2.727 3.704 1.00 97.25 313 THR A CA 1
ATOM 2457 C C . THR A 1 313 ? -2.474 3.266 3.746 1.00 97.25 313 THR A C 1
ATOM 2459 O O . THR A 1 313 ? -1.578 2.746 3.089 1.00 97.25 313 THR A O 1
ATOM 2462 N N . THR A 1 314 ? -2.221 4.318 4.525 1.00 96.44 314 THR A N 1
ATOM 2463 C CA . THR A 1 314 ? -0.837 4.691 4.856 1.00 96.44 314 THR A CA 1
ATOM 2464 C C . THR A 1 314 ? -0.255 3.750 5.916 1.00 96.44 314 THR A C 1
ATOM 2466 O O . THR A 1 314 ? -1.017 3.141 6.678 1.00 96.44 314 THR A O 1
ATOM 2469 N N . CYS A 1 315 ? 1.079 3.672 6.031 1.00 96.06 315 CYS A N 1
ATOM 2470 C CA . CYS A 1 315 ? 1.741 2.872 7.073 1.00 96.06 315 CYS A CA 1
ATOM 2471 C C . CYS A 1 315 ? 1.230 3.209 8.477 1.00 96.06 315 CYS A C 1
ATOM 2473 O O . CYS A 1 315 ? 0.871 2.317 9.238 1.00 96.06 315 CYS A O 1
ATOM 2475 N N . VAL A 1 316 ? 1.130 4.499 8.807 1.00 94.50 316 VAL A N 1
ATOM 2476 C CA . VAL A 1 316 ? 0.666 4.950 10.128 1.00 94.50 316 VAL A CA 1
ATOM 2477 C C . VAL A 1 316 ? -0.812 4.622 10.325 1.00 94.50 316 VAL A C 1
ATOM 2479 O O . VAL A 1 316 ? -1.204 4.111 11.371 1.00 94.50 316 VAL A O 1
ATOM 2482 N N . THR A 1 317 ? -1.646 4.853 9.309 1.00 95.31 317 THR A N 1
ATOM 2483 C CA . THR A 1 317 ? -3.081 4.563 9.401 1.00 95.31 317 THR A CA 1
ATOM 2484 C C . THR A 1 317 ? -3.385 3.061 9.458 1.00 95.31 317 THR A C 1
ATOM 2486 O O . THR A 1 317 ? -4.449 2.683 9.945 1.00 95.31 317 THR A O 1
ATOM 2489 N N . SER A 1 318 ? -2.449 2.181 9.086 1.00 95.38 318 SER A N 1
ATOM 2490 C CA . SER A 1 318 ? -2.609 0.734 9.300 1.00 95.38 318 SER A CA 1
ATOM 2491 C C . SER A 1 318 ? -2.742 0.341 10.787 1.00 95.38 318 SER A C 1
ATOM 2493 O O . SER A 1 318 ? -3.284 -0.718 11.098 1.00 95.38 318 SER A O 1
ATOM 2495 N N . ALA A 1 319 ? -2.345 1.225 11.716 1.00 94.56 319 ALA A N 1
ATOM 2496 C CA . ALA A 1 319 ? -2.595 1.092 13.155 1.00 94.56 319 ALA A CA 1
ATOM 2497 C C . ALA A 1 319 ? -4.011 1.522 13.593 1.00 94.56 319 ALA A C 1
ATOM 2499 O O . ALA A 1 319 ? -4.314 1.519 14.787 1.00 94.56 319 ALA A O 1
ATOM 2500 N N . SER A 1 320 ? -4.878 1.931 12.661 1.00 93.38 320 SER A N 1
ATOM 2501 C CA . SER A 1 320 ? -6.243 2.347 12.975 1.00 93.38 320 SER A CA 1
ATOM 2502 C C . SER A 1 320 ? -6.991 1.249 13.728 1.00 93.38 320 SER A C 1
ATOM 2504 O O . SER A 1 320 ? -6.994 0.084 13.327 1.00 93.38 320 SER A O 1
ATOM 2506 N N . VAL A 1 321 ? -7.714 1.644 14.780 1.00 90.88 321 VAL A N 1
ATOM 2507 C CA . VAL A 1 321 ? -8.570 0.740 15.565 1.00 90.88 321 VAL A CA 1
ATOM 2508 C C . VAL A 1 321 ? -9.603 0.041 14.678 1.00 90.88 321 VAL A C 1
ATOM 2510 O O . VAL A 1 321 ? -9.980 -1.094 14.957 1.00 90.88 321 VAL A O 1
ATOM 2513 N N . ALA A 1 322 ? -10.010 0.682 13.578 1.00 91.88 322 ALA A N 1
ATOM 2514 C CA . ALA A 1 322 ? -10.910 0.100 12.590 1.00 91.88 322 ALA A CA 1
ATOM 2515 C C . ALA A 1 322 ? -10.380 -1.202 11.972 1.00 91.88 322 ALA A C 1
ATOM 2517 O O . ALA A 1 322 ? -11.171 -2.042 11.558 1.00 91.88 322 ALA A O 1
ATOM 2518 N N . LEU A 1 323 ? -9.058 -1.373 11.919 1.00 94.75 323 LEU A N 1
ATOM 2519 C CA . LEU A 1 323 ? -8.418 -2.551 11.351 1.00 94.75 323 LEU A CA 1
ATOM 2520 C C . LEU A 1 323 ? -8.156 -3.635 12.398 1.00 94.75 323 LEU A C 1
ATOM 2522 O O . LEU A 1 323 ? -7.961 -4.782 12.021 1.00 94.75 323 LEU A O 1
ATOM 2526 N N . ASN A 1 324 ? -8.196 -3.346 13.707 1.00 93.69 324 ASN A N 1
ATOM 2527 C CA . ASN A 1 324 ? -7.905 -4.313 14.789 1.00 93.69 324 ASN A CA 1
ATOM 2528 C C . ASN A 1 324 ? -8.824 -5.550 14.819 1.00 93.69 324 ASN A C 1
ATOM 2530 O O . ASN A 1 324 ? -8.551 -6.489 15.557 1.00 93.69 324 ASN A O 1
ATOM 2534 N N . VAL A 1 325 ? -9.888 -5.560 14.019 1.00 93.75 325 VAL A N 1
ATOM 2535 C CA . VAL A 1 325 ? -10.798 -6.699 13.842 1.00 93.75 325 VAL A CA 1
ATOM 2536 C C . VAL A 1 325 ? -10.200 -7.864 13.045 1.00 93.75 325 VAL A C 1
ATOM 2538 O O . VAL A 1 325 ? -10.773 -8.955 13.078 1.00 93.75 325 VAL A O 1
ATOM 2541 N N . LEU A 1 326 ? -9.096 -7.649 12.316 1.00 93.19 326 LEU A N 1
ATOM 2542 C CA . LEU A 1 326 ? -8.473 -8.642 11.438 1.00 93.19 326 LEU A CA 1
ATOM 2543 C C . LEU A 1 326 ? -6.940 -8.596 11.477 1.00 93.19 326 LEU A C 1
ATOM 2545 O O . LEU A 1 326 ? -6.326 -7.529 11.574 1.00 93.19 326 LEU A O 1
ATOM 2549 N N . ASP A 1 327 ? -6.348 -9.774 11.298 1.00 95.00 327 ASP A N 1
ATOM 2550 C CA . ASP A 1 327 ? -4.950 -9.934 10.911 1.00 95.00 327 ASP A CA 1
ATOM 2551 C C . ASP A 1 327 ? -4.816 -9.917 9.385 1.00 95.00 327 ASP A C 1
ATOM 2553 O O . ASP A 1 327 ? -5.728 -10.314 8.654 1.00 95.00 327 ASP A O 1
ATOM 2557 N N . PHE A 1 328 ? -3.647 -9.494 8.913 1.00 97.00 328 PHE A N 1
ATOM 2558 C CA . PHE A 1 328 ? -3.297 -9.361 7.505 1.00 97.00 328 PHE A CA 1
ATOM 2559 C C . PHE A 1 328 ? -2.050 -10.202 7.203 1.00 97.00 328 PHE A C 1
ATOM 2561 O O . PHE A 1 328 ? -0.926 -9.702 7.275 1.00 97.00 328 PHE A O 1
ATOM 2568 N N . PRO A 1 329 ? -2.221 -11.493 6.856 1.00 96.38 329 PRO A N 1
ATOM 2569 C CA . PRO A 1 329 ? -1.100 -12.393 6.588 1.00 96.38 329 PRO A CA 1
ATOM 2570 C C . PRO A 1 329 ? -0.253 -11.984 5.381 1.00 96.38 329 PRO A C 1
ATOM 2572 O O . PRO A 1 329 ? 0.900 -12.401 5.298 1.00 96.38 329 PRO A O 1
ATOM 2575 N N . VAL A 1 330 ? -0.812 -11.202 4.455 1.00 97.94 330 VAL A N 1
ATOM 2576 C CA . VAL A 1 330 ? -0.161 -10.777 3.212 1.00 97.94 330 VAL A CA 1
ATOM 2577 C C . VAL A 1 330 ? -0.102 -9.255 3.188 1.00 97.94 330 VAL A C 1
ATOM 2579 O O . VAL A 1 330 ? -1.145 -8.594 3.199 1.00 97.94 330 VAL A O 1
ATOM 2582 N N . VAL A 1 331 ? 1.116 -8.714 3.168 1.00 98.56 331 VAL A N 1
ATOM 2583 C CA . VAL A 1 331 ? 1.370 -7.272 3.216 1.00 98.56 331 VAL A CA 1
ATOM 2584 C C . VAL A 1 331 ? 2.216 -6.841 2.024 1.00 98.56 331 VAL A C 1
ATOM 2586 O O . VAL A 1 331 ? 3.318 -7.349 1.820 1.00 98.56 331 VAL A O 1
ATOM 2589 N N . PHE A 1 332 ? 1.723 -5.857 1.278 1.00 98.69 332 PHE A N 1
ATOM 2590 C CA . PHE A 1 332 ? 2.488 -5.141 0.261 1.00 98.69 332 PHE A CA 1
ATOM 2591 C C . PHE A 1 332 ? 2.757 -3.720 0.749 1.00 98.69 332 PHE A C 1
ATOM 2593 O O . PHE A 1 332 ? 1.826 -3.001 1.108 1.00 98.69 332 PHE A O 1
ATOM 2600 N N . LEU A 1 333 ? 4.023 -3.309 0.773 1.00 98.44 333 LEU A N 1
ATOM 2601 C CA . LEU A 1 333 ? 4.424 -1.955 1.143 1.00 98.44 333 LEU A CA 1
ATOM 2602 C C . LEU A 1 333 ? 5.008 -1.237 -0.077 1.00 98.44 333 LEU A C 1
ATOM 2604 O O . LEU A 1 333 ? 6.133 -1.530 -0.459 1.00 98.44 333 LEU A O 1
ATOM 2608 N N . ASP A 1 334 ? 4.249 -0.316 -0.672 1.00 97.69 334 ASP A N 1
ATOM 2609 C CA . ASP A 1 334 ? 4.699 0.564 -1.760 1.00 97.69 334 ASP A CA 1
ATOM 2610 C C . ASP A 1 334 ? 5.428 1.800 -1.210 1.00 97.69 334 ASP A C 1
ATOM 2612 O O . ASP A 1 334 ? 5.139 2.273 -0.107 1.00 97.69 334 ASP A O 1
ATOM 2616 N N . GLU A 1 335 ? 6.345 2.360 -1.994 1.00 96.19 335 GLU A N 1
ATOM 2617 C CA . GLU A 1 335 ? 7.255 3.443 -1.591 1.00 96.19 335 GLU A CA 1
ATOM 2618 C C . GLU A 1 335 ? 7.979 3.163 -0.257 1.00 96.19 335 GLU A C 1
ATOM 2620 O O . GLU A 1 335 ? 8.155 4.042 0.591 1.00 96.19 335 GLU A O 1
ATOM 2625 N N . ALA A 1 336 ? 8.409 1.912 -0.061 1.00 97.12 336 ALA A N 1
ATOM 2626 C CA . ALA A 1 336 ? 9.051 1.447 1.166 1.00 97.12 336 ALA A CA 1
ATOM 2627 C C . ALA A 1 336 ? 10.345 2.213 1.502 1.00 97.12 336 ALA A C 1
ATOM 2629 O O . ALA A 1 336 ? 10.655 2.391 2.678 1.00 97.12 336 ALA A O 1
ATOM 2630 N N . SER A 1 337 ? 11.069 2.712 0.493 1.00 95.75 337 SER A N 1
ATOM 2631 C CA . SER A 1 337 ? 12.285 3.515 0.685 1.00 95.75 337 SER A CA 1
ATOM 2632 C C . SER A 1 337 ? 12.022 4.907 1.266 1.00 95.75 337 SER A C 1
ATOM 2634 O O . SER A 1 337 ? 12.903 5.476 1.899 1.00 95.75 337 SER A O 1
ATOM 2636 N N . MET A 1 338 ? 10.802 5.439 1.128 1.00 95.81 338 MET A N 1
ATOM 2637 C CA . MET A 1 338 ? 10.409 6.722 1.725 1.00 95.81 338 MET A CA 1
ATOM 2638 C C . MET A 1 338 ? 9.953 6.587 3.186 1.00 95.81 338 MET A C 1
ATOM 2640 O O . MET A 1 338 ? 9.739 7.589 3.870 1.00 95.81 338 MET A O 1
ATOM 2644 N N . SER A 1 339 ? 9.757 5.359 3.674 1.00 95.75 339 SER A N 1
ATOM 2645 C CA . SER A 1 339 ? 9.263 5.093 5.023 1.00 95.75 339 SER A CA 1
ATOM 2646 C C . SER A 1 339 ? 10.416 4.826 5.985 1.00 95.75 339 SER A C 1
ATOM 2648 O O . SER A 1 339 ? 11.330 4.060 5.682 1.00 95.75 339 SER A O 1
ATOM 2650 N N . THR A 1 340 ? 10.373 5.427 7.177 1.00 96.88 340 THR A N 1
ATOM 2651 C CA . THR A 1 340 ? 11.330 5.061 8.229 1.00 96.88 340 THR A CA 1
ATOM 2652 C C . THR A 1 340 ? 11.141 3.595 8.602 1.00 96.88 340 THR A C 1
ATOM 2654 O O . THR A 1 340 ? 10.038 3.045 8.486 1.00 96.88 340 THR A O 1
ATOM 2657 N N . GLU A 1 341 ? 12.200 2.946 9.080 1.00 96.88 341 GLU A N 1
ATOM 2658 C CA . GLU A 1 341 ? 12.106 1.549 9.502 1.00 96.88 341 GLU A CA 1
ATOM 2659 C C . GLU A 1 341 ? 10.980 1.323 10.536 1.00 96.88 341 GLU A C 1
ATOM 2661 O O . GLU A 1 341 ? 10.130 0.465 10.288 1.00 96.88 341 GLU A O 1
ATOM 2666 N N . PRO A 1 342 ? 10.819 2.142 11.600 1.00 96.69 342 PRO A N 1
ATOM 2667 C CA . PRO A 1 342 ? 9.697 1.973 12.524 1.00 96.69 342 PRO A CA 1
ATOM 2668 C C . PRO A 1 342 ? 8.321 2.168 11.886 1.00 96.69 342 PRO A C 1
ATOM 2670 O O . PRO A 1 342 ? 7.384 1.460 12.247 1.00 96.69 342 PRO A O 1
ATOM 2673 N N . ALA A 1 343 ? 8.176 3.096 10.935 1.00 96.75 343 ALA A N 1
ATOM 2674 C CA . ALA A 1 343 ? 6.907 3.293 10.239 1.00 96.75 343 ALA A CA 1
ATOM 2675 C C . ALA A 1 343 ? 6.562 2.090 9.351 1.00 96.75 343 ALA A C 1
ATOM 2677 O O . ALA A 1 343 ? 5.405 1.673 9.312 1.00 96.75 343 ALA A O 1
ATOM 2678 N N . SER A 1 344 ? 7.563 1.496 8.696 1.00 97.31 344 SER A N 1
ATOM 2679 C CA . SER A 1 344 ? 7.411 0.264 7.915 1.00 97.31 344 SER A CA 1
ATOM 2680 C C . SER A 1 344 ? 6.997 -0.918 8.790 1.00 97.31 344 SER A C 1
ATOM 2682 O O . SER A 1 344 ? 6.204 -1.747 8.359 1.00 97.31 344 SER A O 1
ATOM 2684 N N . LEU A 1 345 ? 7.462 -0.988 10.040 1.00 97.62 345 LEU A N 1
ATOM 2685 C CA . LEU A 1 345 ? 7.101 -2.079 10.949 1.00 97.62 345 LEU A CA 1
ATOM 2686 C C . LEU A 1 345 ? 5.617 -2.081 11.351 1.00 97.62 345 LEU A C 1
ATOM 2688 O O . LEU A 1 345 ? 5.079 -3.151 11.625 1.00 97.62 345 LEU A O 1
ATOM 2692 N N . ILE A 1 346 ? 4.930 -0.933 11.340 1.00 97.50 346 ILE A N 1
ATOM 2693 C CA . ILE A 1 346 ? 3.515 -0.829 11.745 1.00 97.50 346 ILE A CA 1
ATOM 2694 C C . ILE A 1 346 ? 2.619 -1.808 10.958 1.00 97.50 346 ILE A C 1
ATOM 2696 O O . ILE A 1 346 ? 1.973 -2.644 11.596 1.00 97.50 346 ILE A O 1
ATOM 2700 N N . PRO A 1 347 ? 2.578 -1.781 9.608 1.00 97.12 347 PRO A N 1
ATOM 2701 C CA . PRO A 1 347 ? 1.783 -2.741 8.848 1.00 97.12 347 PRO A CA 1
ATOM 2702 C C . PRO A 1 347 ? 2.349 -4.165 8.884 1.00 97.12 347 PRO A C 1
ATOM 2704 O O . PRO A 1 347 ? 1.586 -5.123 8.823 1.00 97.12 347 PRO A O 1
ATOM 2707 N N . LEU A 1 348 ? 3.665 -4.335 9.028 1.00 97.00 348 LEU A N 1
ATOM 2708 C CA . LEU A 1 348 ? 4.296 -5.657 9.123 1.00 97.00 348 LEU A CA 1
ATOM 2709 C C . LEU A 1 348 ? 3.901 -6.389 10.418 1.00 97.00 348 LEU A C 1
ATOM 2711 O O . LEU A 1 348 ? 3.767 -7.611 10.430 1.00 97.00 348 LEU A O 1
ATOM 2715 N N . MET A 1 349 ? 3.635 -5.664 11.503 1.00 95.56 349 MET A N 1
ATOM 2716 C CA . MET A 1 349 ? 3.203 -6.240 12.783 1.00 95.56 349 MET A CA 1
ATOM 2717 C C . MET A 1 349 ? 1.718 -6.633 12.823 1.00 95.56 349 MET A C 1
ATOM 2719 O O . MET A 1 349 ? 1.230 -7.105 13.848 1.00 95.56 349 MET A O 1
ATOM 2723 N N . ARG A 1 350 ? 0.988 -6.502 11.711 1.00 94.81 350 ARG A N 1
ATOM 2724 C CA . ARG A 1 350 ? -0.442 -6.828 11.594 1.00 94.81 350 ARG A CA 1
ATOM 2725 C C . ARG A 1 350 ? -0.718 -8.324 11.376 1.00 94.81 350 ARG A C 1
ATOM 2727 O O . ARG A 1 350 ? -1.611 -8.676 10.615 1.00 94.81 350 ARG A O 1
ATOM 2734 N N . GLY A 1 351 ? 0.068 -9.203 11.998 1.00 93.19 351 GLY A N 1
ATOM 2735 C CA . GLY A 1 351 ? -0.038 -10.655 11.801 1.00 93.19 351 GLY A CA 1
ATOM 2736 C C . GLY A 1 351 ? 0.517 -11.141 10.455 1.00 93.19 351 GLY A C 1
ATOM 2737 O O . GLY A 1 351 ? 0.091 -12.183 9.952 1.00 93.19 351 GLY A O 1
ATOM 2738 N N . SER A 1 352 ? 1.450 -10.389 9.858 1.00 95.25 352 SER A N 1
ATOM 2739 C CA . SER A 1 352 ? 2.012 -10.726 8.550 1.00 95.25 352 SER A CA 1
ATOM 2740 C C . SER A 1 352 ? 2.784 -12.050 8.570 1.00 95.25 352 SER A C 1
ATOM 2742 O O . SER A 1 352 ? 3.495 -12.400 9.515 1.00 95.25 352 SER A O 1
ATOM 2744 N N . ARG A 1 353 ? 2.625 -12.810 7.488 1.00 95.88 353 ARG A N 1
ATOM 2745 C CA . ARG A 1 353 ? 3.349 -14.056 7.202 1.00 95.88 353 ARG A CA 1
ATOM 2746 C C . ARG A 1 353 ? 4.023 -14.021 5.833 1.00 95.88 353 ARG A C 1
ATOM 2748 O O . ARG A 1 353 ? 4.874 -14.863 5.577 1.00 95.88 353 ARG A O 1
ATOM 2755 N N . HIS A 1 354 ? 3.637 -13.087 4.971 1.00 97.50 354 HIS A N 1
ATOM 2756 C CA . HIS A 1 354 ? 4.140 -12.910 3.618 1.00 97.50 354 HIS A CA 1
ATOM 2757 C C . HIS A 1 354 ? 4.238 -11.407 3.332 1.00 97.50 354 HIS A C 1
ATOM 2759 O O . HIS A 1 354 ? 3.244 -10.691 3.483 1.00 97.50 354 HIS A O 1
ATOM 2765 N N . ILE A 1 355 ? 5.433 -10.917 3.009 1.00 98.06 355 ILE A N 1
ATOM 2766 C CA . ILE A 1 355 ? 5.737 -9.485 2.932 1.00 98.06 355 ILE A CA 1
ATOM 2767 C C . ILE A 1 355 ? 6.451 -9.185 1.618 1.00 98.06 355 ILE A C 1
ATOM 2769 O O . ILE A 1 355 ? 7.495 -9.759 1.325 1.00 98.06 355 ILE A O 1
ATOM 2773 N N . SER A 1 356 ? 5.958 -8.204 0.873 1.00 98.56 356 SER A N 1
ATOM 2774 C CA . SER A 1 356 ? 6.716 -7.607 -0.225 1.00 98.56 356 SER A CA 1
ATOM 2775 C C . SER A 1 356 ? 6.952 -6.137 0.072 1.00 98.56 356 SER A C 1
ATOM 2777 O O . SER A 1 356 ? 6.001 -5.386 0.298 1.00 98.56 356 SER A O 1
ATOM 2779 N N . LEU A 1 357 ? 8.219 -5.728 0.078 1.00 98.62 357 LEU A N 1
ATOM 2780 C CA . LEU A 1 357 ? 8.610 -4.327 0.178 1.00 98.62 357 LEU A CA 1
ATOM 2781 C C . LEU A 1 357 ? 8.959 -3.841 -1.227 1.00 98.62 357 LEU A C 1
ATOM 2783 O O . LEU A 1 357 ? 9.814 -4.419 -1.893 1.00 98.62 357 LEU A O 1
ATOM 2787 N N . ILE A 1 358 ? 8.282 -2.800 -1.691 1.00 98.44 358 ILE A N 1
ATOM 2788 C CA . ILE A 1 358 ? 8.421 -2.245 -3.031 1.00 98.44 358 ILE A CA 1
ATOM 2789 C C . ILE A 1 358 ? 8.848 -0.791 -2.880 1.00 98.44 358 ILE A C 1
ATOM 2791 O O . ILE A 1 358 ? 8.223 -0.018 -2.160 1.00 98.44 358 ILE A O 1
ATOM 2795 N N . GLY A 1 359 ? 9.936 -0.406 -3.530 1.00 97.19 359 GLY A N 1
ATOM 2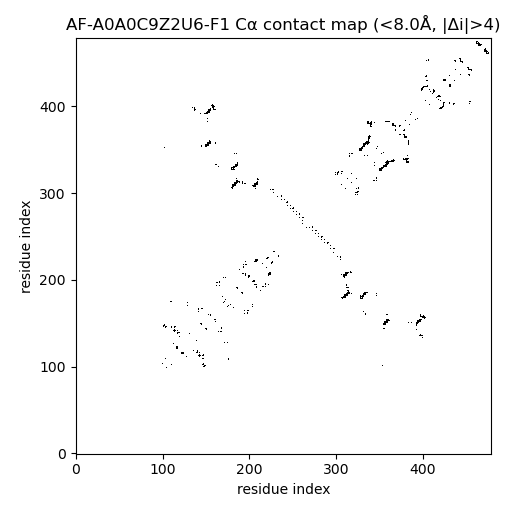796 C CA . GLY A 1 359 ? 10.498 0.925 -3.349 1.00 97.19 359 GLY A CA 1
ATOM 2797 C C . GLY A 1 359 ? 11.689 1.171 -4.248 1.00 97.19 359 GLY A C 1
ATOM 2798 O O . GLY A 1 359 ? 11.935 0.435 -5.200 1.00 97.19 359 GLY A O 1
ATOM 2799 N N . ASP A 1 360 ? 12.423 2.233 -3.960 1.00 97.00 360 ASP A N 1
ATOM 2800 C CA . ASP A 1 360 ? 13.664 2.541 -4.651 1.00 97.00 360 ASP A CA 1
ATOM 2801 C C . ASP A 1 360 ? 14.600 3.338 -3.745 1.00 97.00 360 ASP A C 1
ATOM 2803 O O . ASP A 1 360 ? 14.349 4.508 -3.450 1.00 97.00 360 ASP A O 1
ATOM 2807 N N . HIS A 1 361 ? 15.673 2.695 -3.282 1.00 93.06 361 HIS A N 1
ATOM 2808 C CA . HIS A 1 361 ? 16.657 3.302 -2.382 1.00 93.06 361 HIS A CA 1
ATOM 2809 C C . HIS A 1 361 ? 17.571 4.317 -3.095 1.00 93.06 361 HIS A C 1
ATOM 2811 O O . HIS A 1 361 ? 18.386 4.961 -2.447 1.00 93.06 361 HIS A O 1
ATOM 2817 N N . LYS A 1 362 ? 17.442 4.481 -4.422 1.00 93.88 362 LYS A N 1
ATOM 2818 C CA . LYS A 1 362 ? 18.092 5.558 -5.188 1.00 93.88 362 LYS A CA 1
ATOM 2819 C C . LYS A 1 362 ? 17.226 6.821 -5.313 1.00 93.88 362 LYS A C 1
ATOM 2821 O O . LYS A 1 362 ? 17.674 7.807 -5.891 1.00 93.88 362 LYS A O 1
ATOM 2826 N N . GLN A 1 363 ? 15.991 6.797 -4.804 1.00 93.75 363 GLN A N 1
ATOM 2827 C CA . GLN A 1 363 ? 15.082 7.950 -4.768 1.00 93.75 363 GLN A CA 1
ATOM 2828 C C . GLN A 1 363 ? 15.057 8.596 -3.372 1.00 93.75 363 GLN A C 1
ATOM 2830 O O . GLN A 1 363 ? 15.988 8.442 -2.587 1.00 93.75 363 GLN A O 1
ATOM 2835 N N . LEU A 1 364 ? 14.022 9.391 -3.081 1.00 91.62 364 LEU A N 1
ATOM 2836 C CA . LEU A 1 364 ? 13.921 10.161 -1.844 1.00 91.62 364 LEU A CA 1
ATOM 2837 C C . LEU A 1 364 ? 13.930 9.244 -0.602 1.00 91.62 364 LEU A C 1
ATOM 2839 O O . LEU A 1 364 ? 13.073 8.361 -0.509 1.00 91.62 364 LEU A O 1
ATOM 2843 N N . PRO A 1 365 ? 14.825 9.486 0.374 1.00 93.44 365 PRO A N 1
ATOM 2844 C CA . PRO A 1 365 ? 14.781 8.816 1.666 1.00 93.44 365 PRO A CA 1
ATOM 2845 C C . PRO A 1 365 ? 13.661 9.403 2.552 1.00 93.44 365 PRO A C 1
ATOM 2847 O O . PRO A 1 365 ? 13.058 10.432 2.216 1.00 93.44 365 PRO A O 1
ATOM 2850 N N . PRO A 1 366 ? 13.387 8.807 3.725 1.00 94.56 366 PRO A N 1
ATOM 2851 C CA . PRO A 1 366 ? 12.483 9.370 4.718 1.00 94.56 366 PRO A CA 1
ATOM 2852 C C . PRO A 1 366 ? 12.915 10.776 5.162 1.00 94.56 366 PRO A C 1
ATOM 2854 O O . PRO A 1 366 ? 14.084 11.037 5.453 1.00 94.56 366 PRO A O 1
ATOM 2857 N N . VAL A 1 367 ? 11.950 11.691 5.279 1.00 93.00 367 VAL A N 1
ATOM 2858 C CA . VAL A 1 367 ? 12.210 13.076 5.700 1.00 93.00 367 VAL A CA 1
ATOM 2859 C C . VAL A 1 367 ? 12.369 13.148 7.220 1.00 93.00 367 VAL A C 1
ATOM 2861 O O . VAL A 1 367 ? 11.396 13.009 7.963 1.00 93.00 367 VAL A O 1
ATOM 2864 N N . ILE A 1 368 ? 13.594 13.404 7.687 1.00 95.12 368 ILE A N 1
ATOM 2865 C CA . ILE A 1 368 ? 13.928 13.514 9.114 1.00 95.12 368 ILE A CA 1
ATOM 2866 C C . ILE A 1 368 ? 14.282 14.960 9.472 1.00 95.12 368 ILE A C 1
ATOM 2868 O O . ILE A 1 368 ? 15.234 15.528 8.944 1.00 95.12 368 ILE A O 1
ATOM 2872 N N . THR A 1 369 ? 13.545 15.555 10.412 1.00 95.38 369 THR A N 1
ATOM 2873 C CA . THR A 1 369 ? 13.791 16.934 10.878 1.00 95.38 369 THR A CA 1
ATOM 2874 C C . THR A 1 369 ? 14.938 17.030 11.886 1.00 95.38 369 THR A C 1
ATOM 2876 O O . THR A 1 369 ? 15.658 18.026 11.916 1.00 95.38 369 THR A O 1
ATOM 2879 N N . SER A 1 370 ? 15.131 16.001 12.718 1.00 97.19 370 SER A N 1
ATOM 2880 C CA . SER A 1 370 ? 16.229 15.947 13.686 1.00 97.19 370 SER A CA 1
ATOM 2881 C C . SER A 1 370 ? 17.529 15.513 13.013 1.00 97.19 370 SER A C 1
ATOM 2883 O O . SER A 1 370 ? 17.699 14.348 12.649 1.00 97.19 370 SER A O 1
ATOM 2885 N N . ARG A 1 371 ? 18.486 16.442 12.912 1.00 94.19 371 ARG A N 1
ATOM 2886 C CA . ARG A 1 371 ? 19.830 16.151 12.391 1.00 94.19 371 ARG A CA 1
ATOM 2887 C C . ARG A 1 371 ? 20.546 15.075 13.209 1.00 94.19 371 ARG A C 1
ATOM 2889 O O . ARG A 1 371 ? 21.244 14.249 12.636 1.00 94.19 371 ARG A O 1
ATOM 2896 N N . GLU A 1 372 ? 20.363 15.061 14.529 1.00 97.12 372 GLU A N 1
ATOM 2897 C CA . GLU A 1 372 ? 20.941 14.023 15.390 1.00 97.12 372 GLU A CA 1
ATOM 2898 C C . GLU A 1 372 ? 20.394 12.636 15.036 1.00 97.12 372 GLU A C 1
ATOM 2900 O O . GLU A 1 372 ? 21.170 11.696 14.882 1.00 97.12 372 GLU A O 1
ATOM 2905 N N . ALA A 1 373 ? 19.075 12.512 14.860 1.00 96.50 373 ALA A N 1
ATOM 2906 C CA . ALA A 1 373 ? 18.452 11.244 14.487 1.00 96.50 373 ALA A CA 1
ATOM 2907 C C . ALA A 1 373 ? 18.923 10.775 13.103 1.00 96.50 373 ALA A C 1
ATOM 2909 O O . ALA A 1 373 ? 19.251 9.604 12.933 1.00 96.50 373 ALA A O 1
ATOM 2910 N N . MET A 1 374 ? 19.022 11.695 12.139 1.00 93.94 374 MET A N 1
ATOM 2911 C CA . MET A 1 374 ? 19.552 11.410 10.803 1.00 93.94 374 MET A CA 1
ATOM 2912 C C . MET A 1 374 ? 20.993 10.882 10.865 1.00 93.94 374 MET A C 1
ATOM 2914 O O . MET A 1 374 ? 21.275 9.830 10.305 1.00 93.94 374 MET A O 1
ATOM 2918 N N . MET A 1 375 ? 21.886 11.541 11.617 1.00 92.94 375 MET A N 1
ATOM 2919 C CA . MET A 1 375 ? 23.274 11.078 11.799 1.00 92.94 375 MET A CA 1
ATOM 2920 C C . MET A 1 375 ? 23.369 9.714 12.496 1.00 92.94 375 MET A C 1
ATOM 2922 O O . MET A 1 375 ? 24.351 9.003 12.313 1.00 92.94 375 MET A O 1
ATOM 2926 N N . LYS A 1 376 ? 22.360 9.343 13.290 1.00 95.62 376 LYS A N 1
ATOM 2927 C CA . LYS A 1 376 ? 22.245 8.029 13.940 1.00 95.62 376 LYS A CA 1
ATOM 2928 C C . LYS A 1 376 ? 21.546 6.974 13.066 1.00 95.62 376 LYS A C 1
ATOM 2930 O O . LYS A 1 376 ? 21.194 5.918 13.582 1.00 95.62 376 LYS A O 1
ATOM 2935 N N . GLY A 1 377 ? 21.332 7.247 11.776 1.00 94.25 377 GLY A N 1
ATOM 2936 C CA . GLY A 1 377 ? 20.781 6.289 10.810 1.00 94.25 377 GLY A CA 1
ATOM 2937 C C . GLY A 1 377 ? 19.254 6.252 10.731 1.00 94.25 377 GLY A C 1
ATOM 2938 O O . GLY A 1 377 ? 18.701 5.379 10.076 1.00 94.25 377 GLY A O 1
ATOM 2939 N N . PHE A 1 378 ? 18.531 7.192 11.352 1.00 96.06 378 PHE A N 1
ATOM 2940 C CA . PHE A 1 378 ? 17.059 7.193 11.309 1.00 96.06 378 PHE A CA 1
ATOM 2941 C C . PHE A 1 378 ? 16.479 7.484 9.911 1.00 96.06 378 PHE A C 1
ATOM 2943 O O . PHE A 1 378 ? 15.297 7.240 9.668 1.00 96.06 378 PHE A O 1
ATOM 2950 N N . SER A 1 379 ? 17.299 8.019 9.001 1.00 94.44 379 SER A N 1
ATOM 2951 C CA . SER A 1 379 ? 16.959 8.189 7.586 1.00 94.44 379 SER A CA 1
ATOM 2952 C C . SER A 1 379 ? 17.157 6.920 6.758 1.00 94.44 379 SER A C 1
ATOM 2954 O O . SER A 1 379 ? 16.710 6.896 5.622 1.00 94.44 379 SER A O 1
ATOM 2956 N N . THR A 1 380 ? 17.799 5.877 7.283 1.00 96.06 380 THR A N 1
ATOM 2957 C CA . THR A 1 380 ? 17.924 4.612 6.559 1.00 96.06 380 THR A CA 1
ATOM 2958 C C . THR A 1 380 ? 16.596 3.868 6.650 1.00 96.06 380 THR A C 1
ATOM 2960 O O . THR A 1 380 ? 16.090 3.576 7.739 1.00 96.06 380 THR A O 1
ATOM 2963 N N . SER A 1 381 ? 15.984 3.608 5.498 1.00 97.62 381 SER A N 1
ATOM 2964 C CA . SER A 1 381 ? 14.724 2.859 5.445 1.00 97.62 381 SER A CA 1
ATOM 2965 C C . SER A 1 381 ? 14.958 1.362 5.675 1.00 97.62 381 SER A C 1
ATOM 2967 O O . SER A 1 381 ? 16.046 0.843 5.425 1.00 97.62 381 SER A O 1
ATOM 2969 N N . LEU A 1 382 ? 13.908 0.631 6.070 1.00 97.62 382 LEU A N 1
ATOM 2970 C CA . LEU A 1 382 ? 13.973 -0.835 6.150 1.00 97.62 382 LEU A CA 1
ATOM 2971 C C . LEU A 1 382 ? 14.335 -1.451 4.787 1.00 97.62 382 LEU A C 1
ATOM 2973 O O . LEU A 1 382 ? 15.084 -2.419 4.718 1.00 97.62 382 LEU A O 1
ATOM 2977 N N . PHE A 1 383 ? 13.804 -0.879 3.702 1.00 97.88 383 PHE A N 1
ATOM 2978 C CA . PHE A 1 383 ? 14.075 -1.328 2.339 1.00 97.88 383 PHE A CA 1
ATOM 2979 C C . PHE A 1 383 ? 15.552 -1.159 1.967 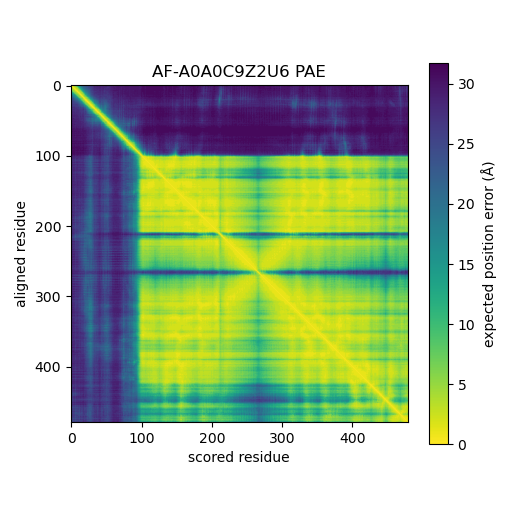1.00 97.88 383 PHE A C 1
ATOM 2981 O O . PHE A 1 383 ? 16.158 -2.085 1.437 1.00 97.88 383 PHE A O 1
ATOM 2988 N N . GLU A 1 384 ? 16.129 0.008 2.257 1.00 96.81 384 GLU A N 1
ATOM 2989 C CA . GLU A 1 384 ? 17.540 0.319 2.008 1.00 96.81 384 GLU A CA 1
ATOM 2990 C C . GLU A 1 384 ? 18.453 -0.605 2.810 1.00 96.81 384 GLU A C 1
ATOM 2992 O O . GLU A 1 384 ? 19.253 -1.318 2.210 1.00 96.81 384 GLU A O 1
ATOM 2997 N N . ARG A 1 385 ? 18.240 -0.709 4.130 1.00 97.31 385 ARG A N 1
ATOM 2998 C CA . ARG A 1 385 ? 19.037 -1.586 4.996 1.00 97.31 385 ARG A CA 1
ATOM 2999 C C . ARG A 1 385 ? 19.027 -3.039 4.511 1.00 97.31 385 ARG A C 1
ATOM 3001 O O . ARG A 1 385 ? 20.080 -3.652 4.380 1.00 97.31 385 ARG A O 1
ATOM 3008 N N . LEU A 1 386 ? 17.850 -3.591 4.202 1.00 96.81 386 LEU A N 1
ATOM 3009 C CA . LEU A 1 386 ? 17.738 -4.973 3.713 1.00 96.81 386 LEU A CA 1
ATOM 3010 C C . LEU A 1 386 ? 18.327 -5.159 2.307 1.00 96.81 386 LEU A C 1
ATOM 3012 O O . LEU A 1 386 ? 18.785 -6.255 1.981 1.00 96.81 386 LEU A O 1
ATOM 3016 N N . THR A 1 387 ? 18.312 -4.112 1.475 1.00 93.88 387 THR A N 1
ATOM 3017 C CA . THR A 1 387 ? 18.956 -4.137 0.155 1.00 93.88 387 THR A CA 1
ATOM 3018 C C . THR A 1 387 ? 20.475 -4.199 0.299 1.00 93.88 387 THR A C 1
ATOM 3020 O O . THR A 1 387 ? 21.109 -5.007 -0.375 1.00 93.88 387 THR A O 1
ATOM 3023 N N . GLU A 1 388 ? 21.051 -3.391 1.191 1.00 93.19 388 GLU A N 1
ATOM 3024 C CA . GLU A 1 388 ? 22.494 -3.354 1.461 1.00 93.19 388 GLU A CA 1
ATOM 3025 C C . GLU A 1 388 ? 23.003 -4.635 2.129 1.00 93.19 388 GLU A C 1
ATOM 3027 O O . GLU A 1 388 ? 24.071 -5.131 1.777 1.00 93.19 388 GLU A O 1
ATOM 3032 N N . GLU A 1 389 ? 22.226 -5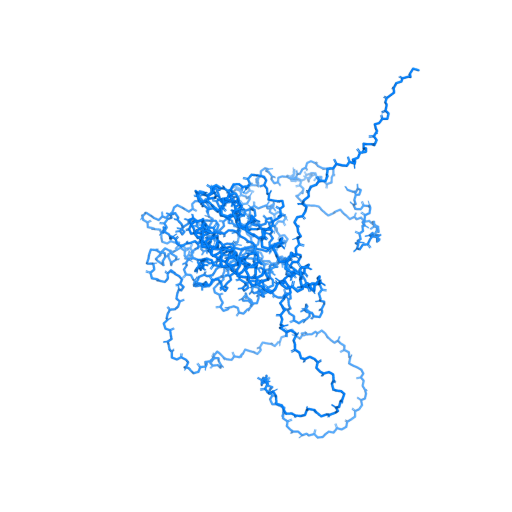.210 3.052 1.00 94.50 389 GLU A N 1
ATOM 3033 C CA . GLU A 1 389 ? 22.562 -6.482 3.703 1.00 94.50 389 GLU A CA 1
ATOM 3034 C C . GLU A 1 389 ? 22.598 -7.661 2.716 1.00 94.50 389 GLU A C 1
ATOM 3036 O O . GLU A 1 389 ? 23.314 -8.635 2.945 1.00 94.50 389 GLU A O 1
ATOM 3041 N N . GLY A 1 390 ? 21.818 -7.609 1.630 1.00 91.50 390 GLY A N 1
ATOM 3042 C CA . GLY A 1 390 ? 21.816 -8.637 0.584 1.00 91.50 390 GLY A CA 1
ATOM 3043 C C . GLY A 1 390 ? 21.286 -10.010 1.023 1.00 91.50 390 GLY A C 1
ATOM 3044 O O . GLY A 1 390 ? 21.496 -11.001 0.324 1.00 91.50 390 GLY A O 1
ATOM 3045 N N . VAL A 1 391 ? 20.607 -10.089 2.174 1.00 90.00 391 VAL A N 1
ATOM 3046 C CA . VAL A 1 391 ? 20.077 -11.345 2.744 1.00 90.00 391 VAL A CA 1
ATOM 3047 C C . VAL A 1 391 ? 18.654 -11.670 2.290 1.00 90.00 391 VAL A C 1
ATOM 3049 O O . VAL A 1 391 ? 18.238 -12.826 2.348 1.00 90.00 391 VAL A O 1
ATOM 3052 N N . VAL A 1 392 ? 17.895 -10.663 1.848 1.00 93.62 392 VAL A N 1
ATOM 3053 C CA . VAL A 1 392 ? 16.514 -10.823 1.375 1.00 93.62 392 VAL A CA 1
ATOM 3054 C C . VAL A 1 392 ? 16.507 -10.943 -0.151 1.00 93.62 392 VAL A C 1
ATOM 3056 O O . VAL A 1 392 ? 17.150 -10.123 -0.812 1.00 93.62 392 VAL A O 1
ATOM 3059 N N . PRO A 1 393 ? 15.759 -11.901 -0.737 1.00 94.88 393 PRO A N 1
ATOM 3060 C CA . PRO A 1 393 ? 15.572 -11.975 -2.181 1.00 94.88 393 PRO A CA 1
ATOM 3061 C C . PRO A 1 393 ? 15.106 -10.635 -2.754 1.00 94.88 393 PRO A C 1
ATOM 3063 O O . PRO A 1 393 ? 14.107 -10.066 -2.305 1.00 94.88 393 PRO A O 1
ATOM 3066 N N . SER A 1 394 ? 15.833 -10.132 -3.749 1.00 95.50 394 SER A N 1
ATOM 3067 C CA . SER A 1 394 ? 15.557 -8.838 -4.361 1.00 95.50 394 SER A CA 1
ATOM 3068 C C . SER A 1 394 ? 15.549 -8.909 -5.883 1.00 95.50 394 SER A C 1
ATOM 3070 O O . SER A 1 394 ? 16.238 -9.720 -6.507 1.00 95.50 394 SER A O 1
ATOM 3072 N N . ILE A 1 395 ? 14.734 -8.055 -6.498 1.00 95.81 395 ILE A N 1
ATOM 3073 C CA . ILE A 1 395 ? 14.663 -7.898 -7.949 1.00 95.81 395 ILE A CA 1
ATOM 3074 C C . ILE A 1 395 ? 14.445 -6.434 -8.314 1.00 95.81 395 ILE A C 1
ATOM 3076 O O . ILE A 1 395 ? 13.625 -5.752 -7.704 1.00 95.81 395 ILE A O 1
ATOM 3080 N N . MET A 1 396 ? 15.158 -5.959 -9.336 1.00 97.38 396 MET A N 1
ATOM 3081 C CA . MET A 1 396 ? 14.937 -4.641 -9.924 1.00 97.38 396 MET A CA 1
ATOM 3082 C C . MET A 1 396 ? 14.056 -4.757 -11.174 1.00 97.38 396 MET A C 1
ATOM 3084 O O . MET A 1 396 ? 14.318 -5.589 -12.046 1.00 97.38 396 MET A O 1
ATOM 3088 N N . LEU A 1 397 ? 13.026 -3.918 -11.270 1.00 97.75 397 LEU A N 1
ATOM 3089 C CA . LEU A 1 397 ? 12.287 -3.686 -12.510 1.00 97.75 397 LEU A CA 1
ATOM 3090 C C . LEU A 1 397 ? 13.163 -2.853 -13.453 1.00 97.75 397 LEU A C 1
ATOM 3092 O O . LEU A 1 397 ? 13.678 -1.811 -13.060 1.00 97.75 397 LEU A O 1
ATOM 3096 N N . ASP A 1 398 ? 13.327 -3.296 -14.693 1.00 95.44 398 ASP A N 1
ATOM 3097 C CA . ASP A 1 398 ? 14.374 -2.796 -15.595 1.00 95.44 398 ASP A CA 1
ATOM 3098 C C . ASP A 1 398 ? 13.846 -2.147 -16.883 1.00 95.44 398 ASP A C 1
ATOM 3100 O O . ASP A 1 398 ? 14.647 -1.739 -17.713 1.00 95.44 398 ASP A O 1
ATOM 3104 N N . VAL A 1 399 ? 12.528 -2.003 -17.061 1.00 96.56 399 VAL A N 1
ATOM 3105 C CA . VAL A 1 399 ? 11.937 -1.329 -18.233 1.00 96.56 399 VAL A CA 1
ATOM 3106 C C . VAL A 1 399 ? 11.093 -0.140 -17.788 1.00 96.56 399 VAL A C 1
ATOM 3108 O O . VAL A 1 399 ? 10.131 -0.320 -17.040 1.00 96.56 399 VAL A O 1
ATOM 3111 N N . GLN A 1 400 ? 11.427 1.065 -18.252 1.00 95.81 400 GLN A N 1
ATOM 3112 C CA . GLN A 1 400 ? 10.721 2.308 -17.932 1.00 95.81 400 GLN A CA 1
ATOM 3113 C C . GLN A 1 400 ? 9.733 2.708 -19.043 1.00 95.81 400 GLN A C 1
ATOM 3115 O O . GLN A 1 400 ? 10.033 2.572 -20.225 1.00 95.81 400 GLN A O 1
ATOM 3120 N N . TYR A 1 401 ? 8.566 3.234 -18.664 1.00 95.31 401 TYR A N 1
ATOM 3121 C CA . TYR A 1 401 ? 7.466 3.595 -19.576 1.00 95.31 401 TYR A CA 1
ATOM 3122 C C . TYR A 1 401 ? 7.035 5.069 -19.474 1.00 95.31 401 TYR A C 1
ATOM 3124 O O . TYR A 1 401 ? 5.928 5.418 -19.874 1.00 95.31 401 TYR A O 1
ATOM 3132 N N . ARG A 1 402 ? 7.858 5.938 -18.874 1.00 94.50 402 ARG A N 1
ATOM 3133 C CA . ARG A 1 402 ? 7.493 7.338 -18.586 1.00 94.50 402 ARG A CA 1
ATOM 3134 C C . ARG A 1 402 ? 8.255 8.344 -19.439 1.00 94.50 402 ARG A C 1
ATOM 3136 O O . ARG A 1 402 ? 7.672 9.320 -19.888 1.00 94.50 402 ARG A O 1
ATOM 3143 N N . MET A 1 403 ? 9.562 8.166 -19.564 1.00 95.00 403 MET A N 1
ATOM 3144 C CA . MET A 1 403 ? 10.476 9.184 -20.071 1.00 95.00 403 MET A CA 1
ATOM 3145 C C . MET A 1 403 ? 10.859 8.908 -21.526 1.00 95.00 403 MET A C 1
ATOM 3147 O O . MET A 1 403 ? 10.906 7.758 -21.970 1.00 95.00 403 MET A O 1
ATOM 3151 N N . HIS A 1 404 ? 11.179 9.975 -22.256 1.00 94.38 404 HIS A N 1
ATOM 3152 C CA . HIS A 1 404 ? 11.894 9.869 -23.525 1.00 94.38 404 HIS A CA 1
ATOM 3153 C C . HIS A 1 404 ? 13.290 9.243 -23.284 1.00 94.38 404 HIS A C 1
ATOM 3155 O O . HIS A 1 404 ? 13.915 9.614 -22.285 1.00 94.38 404 HIS A O 1
ATOM 3161 N N . PRO A 1 405 ? 13.823 8.384 -24.181 1.00 93.69 405 PRO A N 1
ATOM 3162 C CA . PRO A 1 405 ? 15.132 7.729 -24.016 1.00 93.69 405 PRO A CA 1
ATOM 3163 C C . PRO A 1 405 ? 16.293 8.669 -23.652 1.00 93.69 405 PRO A C 1
ATOM 3165 O O . PRO A 1 405 ? 17.120 8.382 -22.796 1.00 93.69 405 PRO A O 1
ATOM 3168 N N . THR A 1 406 ? 16.341 9.859 -24.255 1.00 92.25 406 THR A N 1
ATOM 3169 C CA . THR A 1 406 ? 17.355 10.882 -23.926 1.00 92.25 406 THR A CA 1
ATOM 3170 C C . THR A 1 406 ? 17.273 11.373 -22.475 1.00 92.25 406 THR A C 1
ATOM 3172 O O . THR A 1 406 ? 18.298 11.700 -21.888 1.00 92.25 406 THR A O 1
ATOM 3175 N N . ILE A 1 407 ? 16.070 11.424 -21.890 1.00 94.81 407 ILE A N 1
ATOM 3176 C CA . ILE A 1 407 ? 15.857 11.847 -20.498 1.00 94.81 407 ILE A CA 1
ATOM 3177 C C . ILE A 1 407 ? 16.189 10.697 -19.545 1.00 94.81 407 ILE A C 1
ATOM 3179 O O . ILE A 1 407 ? 16.848 10.926 -18.537 1.00 94.81 407 ILE A O 1
ATOM 3183 N N . SER A 1 408 ? 15.754 9.468 -19.850 1.00 95.50 408 SER A N 1
ATOM 3184 C CA . SER A 1 408 ? 16.019 8.284 -19.016 1.00 95.50 408 SER A CA 1
ATOM 3185 C C . SER A 1 408 ? 17.492 7.866 -19.018 1.00 95.50 408 SER A C 1
ATOM 3187 O O . SER A 1 408 ? 17.944 7.265 -18.041 1.00 95.50 408 SER A O 1
ATOM 3189 N N . HIS A 1 409 ? 18.246 8.214 -20.066 1.00 95.25 409 HIS A N 1
ATOM 3190 C CA . HIS A 1 409 ? 19.658 7.869 -20.204 1.00 95.25 409 HIS A CA 1
ATOM 3191 C C . HIS A 1 409 ? 20.507 8.337 -19.015 1.00 95.25 409 HIS A C 1
ATOM 3193 O O . HIS A 1 409 ? 21.229 7.531 -18.434 1.00 95.25 409 HIS A O 1
ATOM 3199 N N . PHE A 1 410 ? 20.394 9.610 -18.612 1.00 95.81 410 PHE A N 1
ATOM 3200 C CA . PHE A 1 410 ? 21.202 10.147 -17.513 1.00 95.81 410 PHE A CA 1
ATOM 3201 C C . PHE A 1 410 ? 20.901 9.461 -16.165 1.00 95.81 410 PHE A C 1
ATOM 3203 O O . PHE A 1 410 ? 21.839 8.938 -15.565 1.00 95.81 410 PHE A O 1
ATOM 3210 N N . PRO A 1 411 ? 19.636 9.354 -15.697 1.00 95.69 411 PRO A N 1
ATOM 3211 C CA . PRO A 1 411 ? 19.336 8.612 -14.476 1.00 95.69 411 PRO A CA 1
ATOM 3212 C C . PRO A 1 411 ? 19.763 7.141 -14.540 1.00 95.69 411 PRO A C 1
ATOM 3214 O O . PRO A 1 411 ? 20.234 6.608 -13.539 1.00 95.69 411 PRO A O 1
ATOM 3217 N N . SER A 1 412 ? 19.608 6.486 -15.699 1.00 95.12 412 SER A N 1
ATOM 3218 C CA . SER A 1 412 ? 20.040 5.096 -15.907 1.00 95.12 412 SER A CA 1
ATOM 3219 C C . SER A 1 412 ? 21.544 4.938 -15.699 1.00 95.12 412 SER A C 1
ATOM 3221 O O . SER A 1 412 ? 21.970 4.045 -14.964 1.00 95.12 412 SER A O 1
ATOM 3223 N N . LEU A 1 413 ? 22.337 5.827 -16.301 1.00 95.56 413 LEU A N 1
ATOM 3224 C CA . LEU A 1 413 ? 23.790 5.840 -16.177 1.00 95.56 413 LEU A CA 1
ATOM 3225 C C . LEU A 1 413 ? 24.231 6.093 -14.733 1.00 95.56 413 LEU A C 1
ATOM 3227 O O . LEU A 1 413 ? 24.996 5.300 -14.191 1.00 95.56 413 LEU A O 1
ATOM 3231 N N . GLU A 1 414 ? 23.725 7.164 -14.122 1.00 96.81 414 GLU A N 1
ATOM 3232 C CA . GLU A 1 414 ? 24.207 7.662 -12.830 1.00 96.81 414 GLU A CA 1
ATOM 3233 C C . GLU A 1 414 ? 23.785 6.773 -11.652 1.00 96.81 414 GLU A C 1
ATOM 3235 O O . GLU A 1 414 ? 24.570 6.522 -10.740 1.00 96.81 414 GLU A O 1
ATOM 3240 N N . PHE A 1 415 ? 22.545 6.272 -11.655 1.00 94.38 415 PHE A N 1
ATOM 3241 C CA . PHE A 1 415 ? 21.967 5.613 -10.476 1.00 94.38 415 PHE A CA 1
ATOM 3242 C C . PHE A 1 415 ? 21.742 4.108 -10.643 1.00 94.38 415 PHE A C 1
ATOM 3244 O O . PHE A 1 415 ? 21.618 3.402 -9.639 1.00 94.38 415 PHE A O 1
ATOM 3251 N N . TYR A 1 416 ? 21.685 3.608 -11.884 1.00 93.81 416 TYR A N 1
ATOM 3252 C CA . TYR A 1 416 ? 21.285 2.227 -12.185 1.00 93.81 416 TYR A CA 1
ATOM 3253 C C . TYR A 1 416 ? 22.264 1.490 -13.107 1.00 93.81 416 TYR A C 1
ATOM 3255 O O . TYR A 1 416 ? 21.904 0.463 -13.685 1.00 93.81 416 TYR A O 1
ATOM 3263 N N . ASN A 1 417 ? 23.503 1.975 -13.249 1.00 93.75 417 ASN A N 1
ATOM 3264 C CA . ASN A 1 417 ? 24.568 1.326 -14.024 1.00 93.75 417 ASN A CA 1
ATOM 3265 C C . ASN A 1 417 ? 24.135 0.934 -15.449 1.00 93.75 417 ASN A C 1
ATOM 3267 O O . ASN A 1 417 ? 24.439 -0.166 -15.910 1.00 93.75 417 ASN A O 1
ATOM 3271 N N . MET A 1 418 ? 23.367 1.793 -16.126 1.00 93.25 418 MET A N 1
ATOM 3272 C CA . MET A 1 418 ? 22.812 1.541 -17.465 1.00 93.25 418 MET A CA 1
ATOM 3273 C C . MET A 1 418 ? 21.877 0.321 -17.566 1.00 93.25 418 MET A C 1
ATOM 3275 O O . MET A 1 418 ? 21.619 -0.179 -18.659 1.00 93.25 418 MET A O 1
ATOM 3279 N N . SER A 1 419 ? 21.337 -0.158 -16.443 1.00 92.06 419 SER A N 1
ATOM 3280 C CA . SER A 1 419 ? 20.473 -1.346 -16.410 1.00 92.06 419 SER A CA 1
ATOM 3281 C C . SER A 1 419 ? 19.023 -1.061 -16.820 1.00 92.06 419 SER A C 1
ATOM 3283 O O . SER A 1 419 ? 18.267 -2.008 -17.025 1.00 92.06 419 SER A O 1
ATOM 3285 N N . LEU A 1 420 ? 18.609 0.210 -16.927 1.00 93.62 420 LEU A N 1
ATOM 3286 C CA . LEU A 1 420 ? 17.259 0.572 -17.370 1.00 93.62 420 LEU A CA 1
ATOM 3287 C C . LEU A 1 420 ? 17.135 0.580 -18.892 1.00 93.62 420 LEU A C 1
ATOM 3289 O O . LEU A 1 420 ? 17.934 1.199 -19.591 1.00 93.62 420 LEU A O 1
ATOM 3293 N N . GLN A 1 421 ? 16.068 -0.050 -19.370 1.00 94.38 421 GLN A N 1
ATOM 3294 C CA . GLN A 1 421 ? 15.639 -0.122 -20.760 1.00 94.38 421 GLN A CA 1
ATOM 3295 C C . GLN A 1 421 ? 14.413 0.767 -20.989 1.00 94.38 421 GLN A C 1
ATOM 3297 O O . GLN A 1 421 ? 13.587 0.957 -20.093 1.00 94.38 421 GLN A O 1
ATOM 3302 N N . ASP A 1 422 ? 14.254 1.267 -22.211 1.00 95.00 422 ASP A N 1
ATOM 3303 C CA . ASP A 1 422 ? 13.139 2.134 -22.586 1.00 95.00 422 ASP A CA 1
ATOM 3304 C C . ASP A 1 422 ? 12.003 1.332 -23.229 1.00 95.00 422 ASP A C 1
ATOM 3306 O O . ASP A 1 422 ? 12.089 0.899 -24.374 1.00 95.00 422 ASP A O 1
ATOM 3310 N N . GLY A 1 423 ? 10.897 1.175 -22.501 1.00 93.75 423 GLY A N 1
ATOM 3311 C CA . GLY A 1 423 ? 9.644 0.612 -23.014 1.00 93.75 423 GLY A CA 1
ATOM 3312 C C . GLY A 1 423 ? 8.786 1.627 -23.776 1.00 93.75 423 GLY A C 1
ATOM 3313 O O . GLY A 1 423 ? 7.657 1.321 -24.150 1.00 93.75 423 GLY A O 1
ATOM 3314 N N . THR A 1 424 ? 9.295 2.845 -23.968 1.00 92.69 424 THR A N 1
ATOM 3315 C CA . THR A 1 424 ? 8.650 3.943 -24.704 1.00 92.69 424 THR A CA 1
ATOM 3316 C C . THR A 1 424 ? 9.023 3.978 -26.188 1.00 92.69 424 THR A C 1
ATOM 3318 O O . THR A 1 424 ? 8.623 4.900 -26.906 1.00 92.69 424 THR A O 1
ATOM 3321 N N . VAL A 1 425 ? 9.785 2.977 -26.634 1.00 91.31 425 VAL A N 1
ATOM 3322 C CA . VAL A 1 425 ? 10.283 2.818 -27.996 1.00 91.31 425 VAL A CA 1
ATOM 3323 C C . VAL A 1 425 ? 9.647 1.578 -28.620 1.00 91.31 425 VAL A C 1
ATOM 3325 O O . VAL A 1 425 ? 9.588 0.522 -27.990 1.00 91.31 425 VAL A O 1
ATOM 3328 N N . ASP A 1 426 ? 9.149 1.701 -29.848 1.00 89.19 426 ASP A N 1
ATOM 3329 C CA . ASP A 1 426 ? 8.612 0.566 -30.597 1.00 89.19 426 ASP A CA 1
ATOM 3330 C C . ASP A 1 426 ? 9.725 -0.357 -31.138 1.00 89.19 426 ASP A C 1
ATOM 3332 O O . ASP A 1 426 ? 10.921 -0.072 -31.049 1.00 89.19 426 ASP A O 1
ATOM 3336 N N . ALA A 1 427 ? 9.334 -1.480 -31.746 1.00 86.62 427 ALA A N 1
ATOM 3337 C CA . ALA A 1 427 ? 10.281 -2.435 -32.328 1.00 86.62 427 ALA A CA 1
ATOM 3338 C C . ALA A 1 427 ? 11.128 -1.856 -33.483 1.00 86.62 427 ALA A C 1
ATOM 3340 O O . ALA A 1 427 ? 12.150 -2.439 -33.839 1.00 86.62 427 ALA A O 1
ATOM 3341 N N . ALA A 1 428 ? 10.709 -0.734 -34.075 1.00 87.94 428 ALA A N 1
ATOM 3342 C CA . ALA A 1 428 ? 11.423 -0.032 -35.136 1.00 87.94 428 ALA A CA 1
ATOM 3343 C C . ALA A 1 428 ? 12.327 1.098 -34.602 1.00 87.94 428 ALA A C 1
ATOM 3345 O O . ALA A 1 428 ? 13.015 1.748 -35.390 1.00 87.94 428 ALA A O 1
ATOM 3346 N N . GLY A 1 429 ? 12.366 1.325 -33.285 1.00 85.81 429 GLY A N 1
ATOM 3347 C CA . GLY A 1 429 ? 13.178 2.372 -32.671 1.00 85.81 429 GLY A CA 1
ATOM 3348 C C . GLY A 1 429 ? 12.488 3.738 -32.587 1.00 85.81 429 GLY A C 1
ATOM 3349 O O . GLY A 1 429 ? 13.145 4.728 -32.258 1.00 85.81 429 GLY A O 1
ATOM 3350 N N . ASN A 1 430 ? 11.190 3.831 -32.888 1.00 88.44 430 ASN A N 1
ATOM 3351 C CA . ASN A 1 430 ? 10.449 5.087 -32.811 1.00 88.44 430 ASN A CA 1
ATOM 3352 C C . ASN A 1 430 ? 9.929 5.322 -31.396 1.00 88.44 430 ASN A C 1
ATOM 3354 O O . ASN A 1 430 ? 9.368 4.428 -30.764 1.00 88.44 430 ASN A O 1
ATOM 3358 N N . VAL A 1 431 ? 10.077 6.553 -30.918 1.00 89.88 431 VAL A N 1
ATOM 3359 C CA . VAL A 1 431 ? 9.539 6.976 -29.624 1.00 89.88 431 VAL A CA 1
ATOM 3360 C C . VAL A 1 431 ? 8.056 7.318 -29.768 1.00 89.88 431 VAL A C 1
ATOM 3362 O O . VAL A 1 431 ? 7.651 7.868 -30.793 1.00 89.88 431 VAL A O 1
ATOM 3365 N N . SER A 1 432 ? 7.259 7.025 -28.735 1.00 85.69 432 SER A N 1
ATOM 3366 C CA . SER A 1 432 ? 5.848 7.430 -28.677 1.00 85.69 432 SER A CA 1
ATOM 3367 C C . SER A 1 432 ? 5.660 8.924 -29.002 1.00 85.69 432 SER A C 1
ATOM 3369 O O . SER A 1 432 ? 6.368 9.756 -28.419 1.00 85.69 432 SER A O 1
ATOM 3371 N N . PRO A 1 433 ? 4.677 9.292 -29.851 1.00 86.06 433 PRO A N 1
ATOM 3372 C CA . PRO A 1 433 ? 4.389 10.686 -30.164 1.00 86.06 433 PRO A CA 1
ATOM 3373 C C . PRO A 1 433 ? 4.076 11.559 -28.945 1.00 86.06 433 PRO A C 1
ATOM 3375 O O . PRO A 1 433 ? 4.410 12.743 -28.937 1.00 86.06 433 PRO A O 1
ATOM 3378 N N . ASP A 1 434 ? 3.502 10.964 -27.896 1.00 87.94 434 ASP A N 1
ATOM 3379 C CA . ASP A 1 434 ? 3.158 11.644 -26.640 1.00 87.94 434 ASP A CA 1
ATOM 3380 C C . ASP A 1 434 ? 4.392 12.119 -25.855 1.00 87.94 434 ASP A C 1
ATOM 3382 O O . ASP A 1 434 ? 4.282 12.938 -24.945 1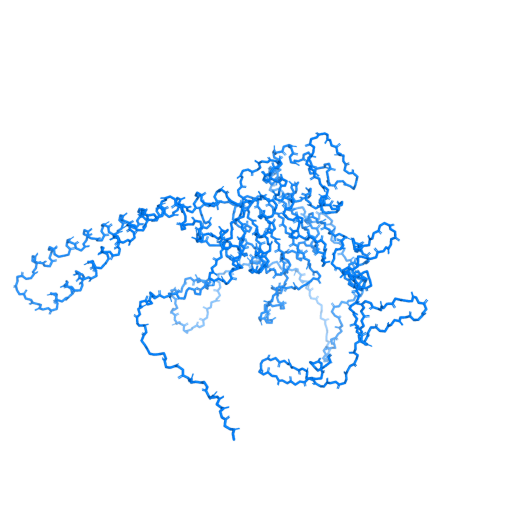.00 87.94 434 ASP A O 1
ATOM 3386 N N . LEU A 1 435 ? 5.576 11.604 -26.199 1.00 90.06 435 LEU A N 1
ATOM 3387 C CA . LEU A 1 435 ? 6.852 11.977 -25.591 1.00 90.06 435 LEU A CA 1
ATOM 3388 C C . LEU A 1 435 ? 7.662 12.934 -26.467 1.00 90.06 435 LEU A C 1
ATOM 3390 O O . LEU A 1 435 ? 8.806 13.248 -26.128 1.00 90.06 435 LEU A O 1
ATOM 3394 N N . HIS A 1 436 ? 7.112 13.392 -27.596 1.00 87.19 436 HIS A N 1
ATOM 3395 C CA . HIS A 1 436 ? 7.780 14.414 -28.383 1.00 87.19 436 HIS A CA 1
ATOM 3396 C C . HIS A 1 436 ? 7.847 15.734 -27.610 1.00 87.19 436 HIS A C 1
ATOM 3398 O O . HIS A 1 436 ? 6.864 16.147 -26.989 1.00 87.19 436 HIS A O 1
ATOM 3404 N N . PRO A 1 437 ? 8.988 16.441 -27.680 1.00 86.25 437 PRO A N 1
ATOM 3405 C CA . PRO A 1 437 ? 9.122 17.730 -27.029 1.00 86.25 437 PRO A CA 1
ATOM 3406 C C . PRO A 1 437 ? 8.070 18.721 -27.550 1.00 86.25 437 PRO A C 1
ATOM 3408 O O . PRO A 1 437 ? 7.819 18.763 -28.771 1.00 86.25 437 PRO A O 1
ATOM 3411 N N . PRO A 1 438 ? 7.496 19.555 -26.661 1.00 85.56 438 PRO A N 1
ATOM 3412 C CA . PRO A 1 438 ? 6.557 20.593 -27.058 1.00 85.56 438 PRO A CA 1
ATOM 3413 C C . PRO A 1 438 ? 7.216 21.582 -28.026 1.00 85.56 438 PRO A C 1
ATOM 3415 O O . PRO A 1 438 ? 8.442 21.677 -28.131 1.00 85.56 438 PRO A O 1
ATOM 3418 N N . LEU A 1 439 ? 6.391 22.338 -28.749 1.00 84.88 439 LEU A N 1
ATOM 3419 C CA . LEU A 1 439 ? 6.884 23.458 -29.544 1.00 84.88 439 LEU A CA 1
ATOM 3420 C C . LEU A 1 439 ? 7.360 24.558 -28.593 1.00 84.88 439 LEU A C 1
ATOM 3422 O O . LEU A 1 439 ? 6.569 25.100 -27.827 1.00 84.88 439 LEU A O 1
ATOM 3426 N N . SER A 1 440 ? 8.652 24.866 -28.637 1.00 85.38 440 SER A N 1
ATOM 3427 C CA . SER A 1 440 ? 9.273 25.905 -27.821 1.00 85.38 440 SER A CA 1
ATOM 3428 C C . SER A 1 440 ? 10.424 26.542 -28.587 1.00 85.38 440 SER A C 1
ATOM 3430 O O . SER A 1 440 ? 11.156 25.847 -29.292 1.00 85.38 440 SER A O 1
ATOM 3432 N N . THR A 1 441 ? 10.610 27.850 -28.413 1.00 85.81 441 THR A N 1
ATOM 3433 C CA . THR A 1 441 ? 11.783 28.584 -28.913 1.00 85.81 441 THR A CA 1
ATOM 3434 C C . THR A 1 441 ? 13.085 28.103 -28.277 1.00 85.81 441 THR A C 1
ATOM 3436 O O . THR A 1 441 ? 14.147 28.315 -28.841 1.00 85.81 441 THR A O 1
ATOM 3439 N N . HIS A 1 442 ? 13.013 27.430 -27.126 1.00 84.31 442 HIS A N 1
ATOM 3440 C CA . HIS A 1 442 ? 14.177 26.891 -26.419 1.00 84.31 442 HIS A CA 1
ATOM 3441 C C . HIS A 1 442 ? 14.566 25.474 -26.864 1.00 84.31 442 HIS A C 1
ATOM 3443 O O . HIS A 1 442 ? 15.613 24.973 -26.465 1.00 84.31 442 HIS A O 1
ATOM 3449 N N . LEU A 1 443 ? 13.732 24.811 -27.671 1.00 85.12 443 LEU A N 1
ATOM 3450 C CA . LEU A 1 443 ? 13.971 23.463 -28.193 1.00 85.12 443 LEU A CA 1
ATOM 3451 C C . LEU A 1 443 ? 14.137 23.545 -29.711 1.00 85.12 443 LEU A C 1
ATOM 3453 O O . LEU A 1 443 ? 13.285 23.078 -30.469 1.00 85.12 443 LEU A O 1
ATOM 3457 N N . GLU A 1 444 ? 15.211 24.196 -30.153 1.00 82.50 444 GLU A N 1
ATOM 3458 C CA . GLU A 1 444 ? 15.481 24.390 -31.577 1.00 82.50 444 GLU A CA 1
ATOM 3459 C C . GLU A 1 444 ? 15.633 23.052 -32.313 1.00 82.50 444 GLU A C 1
ATOM 3461 O O . GLU A 1 444 ? 16.112 22.054 -31.771 1.00 82.50 444 GLU A O 1
ATOM 3466 N N . VAL A 1 445 ? 15.183 23.021 -33.567 1.00 84.56 445 VAL A N 1
ATOM 3467 C CA . VAL A 1 445 ? 15.321 21.839 -34.420 1.00 84.56 445 VAL A CA 1
ATOM 3468 C C . VAL A 1 445 ? 16.786 21.704 -34.813 1.00 84.56 445 VAL A C 1
ATOM 3470 O O . VAL A 1 445 ? 17.350 22.607 -35.428 1.00 84.56 445 VAL A O 1
ATOM 3473 N N . ASP A 1 446 ? 17.384 20.557 -34.513 1.00 80.62 446 ASP A N 1
ATOM 3474 C CA . ASP A 1 446 ? 18.684 20.189 -35.050 1.00 80.62 446 ASP A CA 1
ATOM 3475 C C . ASP A 1 446 ? 18.568 20.084 -36.576 1.00 80.62 446 ASP A C 1
ATOM 3477 O O . ASP A 1 446 ? 17.835 19.252 -37.114 1.00 80.62 446 ASP A O 1
ATOM 3481 N N . THR A 1 447 ? 19.286 20.953 -37.282 1.00 83.44 447 THR A N 1
ATOM 3482 C CA . THR A 1 447 ? 19.235 21.066 -38.744 1.00 83.44 447 THR A CA 1
ATOM 3483 C C . THR A 1 447 ? 19.799 19.842 -39.463 1.00 83.44 447 THR A C 1
ATOM 3485 O O . THR A 1 447 ? 19.469 19.623 -40.627 1.00 83.44 447 THR A O 1
ATOM 3488 N N . SER A 1 448 ? 20.614 19.028 -38.787 1.00 81.50 448 SER A N 1
ATOM 3489 C CA . SER A 1 448 ? 21.214 17.816 -39.345 1.00 81.50 448 SER A CA 1
ATOM 3490 C C . SER A 1 448 ? 20.306 16.593 -39.213 1.00 81.50 448 SER A C 1
ATOM 3492 O O . SER A 1 448 ? 20.229 15.777 -40.131 1.00 81.50 448 SER A O 1
ATOM 3494 N N . THR A 1 449 ? 19.585 16.474 -38.095 1.00 80.38 449 THR A N 1
ATOM 3495 C CA . THR A 1 449 ? 18.716 15.321 -37.810 1.00 80.38 449 THR A CA 1
ATOM 3496 C C . THR A 1 449 ? 17.233 15.607 -38.041 1.00 80.38 449 THR A C 1
ATOM 3498 O O . THR A 1 449 ? 16.428 14.677 -38.099 1.00 80.38 449 THR A O 1
ATOM 3501 N N . GLY A 1 450 ? 16.850 16.881 -38.159 1.00 80.00 450 GLY A N 1
ATOM 3502 C CA . GLY A 1 450 ? 15.462 17.338 -38.227 1.00 80.00 450 GLY A CA 1
ATOM 3503 C C . GLY A 1 450 ? 14.685 17.147 -36.919 1.00 80.00 450 GLY A C 1
ATOM 3504 O O . GLY A 1 450 ? 13.465 17.317 -36.903 1.00 80.00 450 GLY A O 1
ATOM 3505 N N . ARG A 1 451 ? 15.356 16.765 -35.824 1.00 79.00 451 ARG A N 1
ATOM 3506 C CA . ARG A 1 451 ? 14.733 16.451 -34.530 1.00 79.00 451 ARG A CA 1
ATOM 3507 C C . ARG A 1 451 ? 14.963 17.580 -33.530 1.00 79.00 451 ARG A C 1
ATOM 3509 O O . ARG A 1 451 ? 15.982 18.255 -33.564 1.00 79.00 451 ARG A O 1
ATOM 3516 N N . ARG A 1 452 ? 14.014 17.779 -32.615 1.00 84.75 452 ARG A N 1
ATOM 3517 C CA . ARG A 1 452 ? 14.187 18.687 -31.469 1.00 84.75 452 ARG A CA 1
ATOM 3518 C C . ARG A 1 452 ? 14.800 17.933 -30.284 1.00 84.75 452 ARG A C 1
ATOM 3520 O O . ARG A 1 452 ? 14.453 16.761 -30.093 1.00 84.75 452 ARG A O 1
ATOM 3527 N N . PRO A 1 453 ? 15.643 18.574 -29.456 1.00 87.69 453 PRO A N 1
ATOM 3528 C CA . PRO A 1 453 ? 16.101 17.974 -28.213 1.00 87.69 453 PRO A CA 1
ATOM 3529 C C . PRO A 1 453 ? 14.911 17.732 -27.277 1.00 87.69 453 PRO A C 1
ATOM 3531 O O . PRO A 1 453 ? 13.972 18.522 -27.218 1.00 87.69 453 PRO A O 1
ATOM 3534 N N . SER A 1 454 ? 14.940 16.618 -26.546 1.00 87.56 454 SER A N 1
ATOM 3535 C CA . SER A 1 454 ? 13.908 16.297 -25.541 1.00 87.56 454 SER A CA 1
ATOM 3536 C C . SER A 1 454 ? 14.213 16.879 -24.160 1.00 87.56 454 SER A C 1
ATOM 3538 O O . SER A 1 454 ? 13.359 16.858 -23.283 1.00 87.56 454 SER A O 1
ATOM 3540 N N . VAL A 1 455 ? 15.429 17.389 -23.966 1.00 88.69 455 VAL A N 1
ATOM 3541 C CA . VAL A 1 455 ? 15.890 18.038 -22.739 1.00 88.69 455 VAL A CA 1
ATOM 3542 C C . VAL A 1 455 ? 16.878 19.138 -23.106 1.00 88.69 455 VAL A C 1
ATOM 3544 O O . VAL A 1 455 ? 17.708 18.952 -23.995 1.00 88.69 455 VAL A O 1
ATOM 3547 N N . VAL A 1 456 ? 16.781 20.273 -22.422 1.00 89.44 456 VAL A N 1
ATOM 3548 C CA . VAL A 1 456 ? 17.751 21.370 -22.483 1.00 89.44 456 VAL A CA 1
ATOM 3549 C C . VAL A 1 456 ? 18.000 21.880 -21.074 1.00 89.44 456 VAL A C 1
ATOM 3551 O O . VAL A 1 456 ? 17.125 21.788 -20.214 1.00 89.44 456 VAL A O 1
ATOM 3554 N N . PHE A 1 457 ? 19.190 22.418 -20.846 1.00 90.69 457 PHE A N 1
ATOM 3555 C CA . PHE A 1 457 ? 19.525 23.133 -19.623 1.00 90.69 457 PHE A CA 1
ATOM 3556 C C . PHE A 1 457 ? 19.660 24.616 -19.972 1.00 90.69 457 PHE A C 1
ATOM 3558 O O . PHE A 1 457 ? 20.520 24.977 -20.776 1.00 90.69 457 PHE A O 1
ATOM 3565 N N . LEU A 1 458 ? 18.785 25.458 -19.420 1.00 90.00 458 LEU A N 1
ATOM 3566 C CA . LEU A 1 458 ? 18.848 26.908 -19.599 1.00 90.00 458 LEU A CA 1
ATOM 3567 C C . LEU A 1 458 ? 19.650 27.504 -18.448 1.00 90.00 458 LEU A C 1
ATOM 3569 O O . LEU A 1 458 ? 19.168 27.581 -17.321 1.00 90.00 458 LEU A O 1
ATOM 3573 N N . ASP A 1 459 ? 20.882 27.899 -18.740 1.00 91.00 459 ASP A N 1
ATOM 3574 C CA . ASP A 1 459 ? 21.730 28.566 -17.759 1.00 91.00 459 ASP A CA 1
ATOM 3575 C C . ASP A 1 459 ? 21.261 30.013 -17.533 1.00 91.00 459 ASP A C 1
ATOM 3577 O O . ASP A 1 459 ? 20.941 30.735 -18.483 1.00 91.00 459 ASP A O 1
ATOM 3581 N N . HIS A 1 460 ? 21.221 30.446 -16.272 1.00 91.69 460 HIS A N 1
ATOM 3582 C CA . HIS A 1 460 ? 20.824 31.798 -15.897 1.00 91.69 460 HIS A CA 1
ATOM 3583 C C . HIS A 1 460 ? 21.682 32.353 -14.755 1.00 91.69 460 HIS A C 1
ATOM 3585 O O . HIS A 1 460 ? 21.989 31.681 -13.775 1.00 91.69 460 HIS A O 1
ATOM 3591 N N . GLY A 1 461 ? 21.980 33.653 -14.806 1.00 92.50 461 GLY A N 1
ATOM 3592 C CA . GLY A 1 461 ? 22.735 34.352 -13.755 1.00 92.50 461 GLY A CA 1
ATOM 3593 C C . GLY A 1 461 ? 21.891 34.900 -12.595 1.00 92.50 461 GLY A C 1
ATOM 3594 O O . GLY A 1 461 ? 22.366 35.764 -11.863 1.00 92.50 461 GLY A O 1
ATOM 3595 N N . GLY A 1 462 ? 20.622 34.495 -12.470 1.00 92.38 462 GLY A N 1
ATOM 3596 C CA . GLY A 1 462 ? 19.691 35.024 -11.469 1.00 92.38 462 GLY A CA 1
ATOM 3597 C C . GLY A 1 462 ? 20.042 34.644 -10.030 1.00 92.38 462 GLY A C 1
ATOM 3598 O O . GLY A 1 462 ? 20.274 33.473 -9.738 1.00 92.38 462 GLY A O 1
ATOM 3599 N N . SER A 1 463 ? 20.024 35.621 -9.122 1.00 93.19 463 SER A N 1
ATOM 3600 C CA . SER A 1 463 ? 20.318 35.414 -7.698 1.00 93.19 463 SER A CA 1
ATOM 3601 C C . SER A 1 463 ? 19.115 34.881 -6.913 1.00 93.19 463 SER A C 1
ATOM 3603 O O . SER A 1 463 ? 17.988 35.346 -7.086 1.00 93.19 463 SER A O 1
ATOM 3605 N N . GLU A 1 464 ? 19.369 33.979 -5.964 1.00 96.00 464 GLU A N 1
ATOM 3606 C CA . GLU A 1 464 ? 18.369 33.548 -4.982 1.00 96.00 464 GLU A CA 1
ATOM 3607 C C . GLU A 1 464 ? 18.119 34.616 -3.902 1.00 96.00 464 GLU A C 1
ATOM 3609 O O . GLU A 1 464 ? 19.034 35.308 -3.449 1.00 96.00 464 GLU A O 1
ATOM 3614 N N . MET A 1 465 ? 16.878 34.699 -3.423 1.00 94.38 465 MET A N 1
ATOM 3615 C CA . MET A 1 465 ? 16.457 35.547 -2.308 1.00 94.38 465 MET A CA 1
ATOM 3616 C C . MET A 1 465 ? 15.731 34.725 -1.240 1.00 94.38 465 MET A C 1
ATOM 3618 O O . MET A 1 465 ? 15.062 33.737 -1.537 1.00 94.38 465 MET A O 1
ATOM 3622 N N . ALA A 1 466 ? 15.826 35.147 0.022 1.00 93.88 466 ALA A N 1
ATOM 3623 C CA . ALA A 1 466 ? 15.048 34.544 1.101 1.00 93.88 466 ALA A CA 1
ATOM 3624 C C . ALA A 1 466 ? 13.574 34.977 1.019 1.00 93.88 466 ALA A C 1
ATOM 3626 O O . ALA A 1 466 ? 13.280 36.161 0.840 1.00 93.88 466 ALA A O 1
ATOM 3627 N N . LYS A 1 467 ? 12.651 34.027 1.201 1.00 92.44 467 LYS A N 1
ATOM 3628 C CA . LYS A 1 467 ? 11.214 34.283 1.356 1.00 92.44 467 LYS A CA 1
ATOM 3629 C C . LYS A 1 467 ? 10.654 33.371 2.441 1.00 92.44 467 LYS A C 1
ATOM 3631 O O . LYS A 1 467 ? 10.602 32.153 2.278 1.00 92.44 467 LYS A O 1
ATOM 3636 N N . ASP A 1 468 ? 10.244 33.971 3.552 1.00 92.75 468 ASP A N 1
ATOM 3637 C CA . ASP A 1 468 ? 9.800 33.273 4.760 1.00 92.75 468 ASP A CA 1
ATOM 3638 C C . ASP A 1 468 ? 10.831 32.236 5.241 1.00 92.75 468 ASP A C 1
ATOM 3640 O O . ASP A 1 468 ? 11.946 32.583 5.626 1.00 92.75 468 ASP A O 1
ATOM 3644 N N . ARG A 1 469 ? 10.462 30.950 5.219 1.00 90.69 469 ARG A N 1
ATOM 3645 C CA . ARG A 1 469 ? 11.319 29.813 5.588 1.00 90.69 469 ARG A CA 1
ATOM 3646 C C . ARG A 1 469 ? 11.942 29.112 4.372 1.00 90.69 469 ARG A C 1
ATOM 3648 O O . ARG A 1 469 ? 12.480 28.021 4.527 1.00 90.69 469 ARG A O 1
ATOM 3655 N N . SER A 1 470 ? 11.834 29.701 3.182 1.00 94.44 470 SER A N 1
ATOM 3656 C CA . SER A 1 470 ? 12.295 29.132 1.912 1.00 94.44 470 SER A CA 1
ATOM 3657 C C . SER A 1 470 ? 13.168 30.121 1.129 1.00 94.44 470 SER A C 1
ATOM 3659 O O . SER A 1 470 ? 13.452 31.237 1.577 1.00 94.44 470 SER A O 1
ATOM 3661 N N . ARG A 1 471 ? 13.605 29.703 -0.058 1.00 94.62 471 ARG A N 1
ATOM 3662 C CA . ARG A 1 471 ? 14.281 30.539 -1.052 1.00 94.62 471 ARG A CA 1
ATOM 3663 C C . ARG A 1 471 ? 13.422 30.682 -2.303 1.00 94.62 471 ARG A C 1
ATOM 3665 O O . ARG A 1 471 ? 12.587 29.825 -2.584 1.00 94.62 471 ARG A O 1
ATOM 3672 N N . VAL A 1 472 ? 13.617 31.780 -3.024 1.00 96.12 472 VAL A N 1
ATOM 3673 C CA . VAL A 1 472 ? 12.981 32.061 -4.315 1.00 96.12 472 VAL A CA 1
ATOM 3674 C C . VAL A 1 472 ? 14.003 32.616 -5.296 1.00 96.12 472 VAL A C 1
ATOM 3676 O O . VAL A 1 472 ? 14.893 33.365 -4.897 1.00 96.12 472 VAL A O 1
ATOM 3679 N N . ASN A 1 473 ? 13.843 32.295 -6.576 1.00 95.88 473 ASN A N 1
ATOM 3680 C CA . ASN A 1 473 ? 14.593 32.899 -7.670 1.00 95.88 473 ASN A CA 1
ATOM 3681 C C . ASN A 1 473 ? 13.597 33.479 -8.684 1.00 95.88 473 ASN A C 1
ATOM 3683 O O . ASN A 1 473 ? 12.875 32.747 -9.356 1.00 95.88 473 ASN A O 1
ATOM 3687 N N . TRP A 1 474 ? 13.501 34.808 -8.747 1.00 93.06 474 TRP A N 1
ATOM 3688 C CA . TRP A 1 474 ? 12.529 35.479 -9.617 1.00 93.06 474 TRP A CA 1
ATOM 3689 C C . TRP A 1 474 ? 12.925 35.437 -11.092 1.00 93.06 474 TRP A C 1
ATOM 3691 O O . TRP A 1 474 ? 12.048 35.497 -11.946 1.00 93.06 474 TRP A O 1
ATOM 3701 N N . ASN A 1 475 ? 14.222 35.321 -11.391 1.00 92.88 475 ASN A N 1
ATOM 3702 C CA . ASN A 1 475 ? 14.698 35.156 -12.759 1.00 92.88 475 ASN A CA 1
ATOM 3703 C C . ASN A 1 475 ? 14.314 33.774 -13.282 1.00 92.88 475 ASN A C 1
ATOM 3705 O O . ASN A 1 475 ? 13.773 33.682 -14.376 1.00 92.88 475 ASN A O 1
ATOM 3709 N N . GLU A 1 476 ? 14.537 32.730 -12.481 1.00 93.38 476 GLU A N 1
ATOM 3710 C CA . GLU A 1 476 ? 14.115 31.365 -12.813 1.00 93.38 476 GLU A CA 1
ATOM 3711 C C . GLU A 1 476 ? 12.598 31.280 -13.008 1.00 93.38 476 GLU A C 1
ATOM 3713 O O . GLU A 1 476 ? 12.141 30.650 -13.945 1.00 93.38 476 GLU A O 1
ATOM 3718 N N . ALA A 1 477 ? 11.812 31.973 -12.176 1.00 92.00 477 ALA A N 1
ATOM 3719 C CA . ALA A 1 477 ? 10.356 32.013 -12.319 1.00 92.00 477 ALA A CA 1
ATOM 3720 C C . ALA A 1 477 ? 9.857 32.818 -13.537 1.00 92.00 477 ALA A C 1
ATOM 3722 O O . ALA A 1 477 ? 8.678 32.726 -13.880 1.00 92.00 477 ALA A O 1
ATOM 3723 N N . HIS A 1 478 ? 10.703 33.674 -14.118 1.00 89.38 478 HIS A N 1
ATOM 3724 C CA . HIS A 1 478 ? 10.367 34.475 -15.296 1.00 89.38 478 HIS A CA 1
ATOM 3725 C C . HIS A 1 478 ? 10.675 33.752 -16.613 1.00 89.38 478 HIS A C 1
ATOM 3727 O O . HIS A 1 478 ? 9.990 34.011 -17.603 1.00 89.38 478 HIS A O 1
ATOM 3733 N N . ILE A 1 479 ? 11.711 32.904 -16.613 1.00 84.69 479 ILE A N 1
ATOM 3734 C CA . ILE A 1 479 ? 12.057 31.980 -17.705 1.00 84.69 479 ILE A CA 1
ATOM 3735 C C . ILE A 1 479 ? 10.964 30.913 -17.808 1.00 84.69 479 ILE A C 1
ATOM 3737 O O . ILE A 1 479 ? 10.572 30.604 -18.956 1.00 84.69 479 ILE A O 1
#

Radius of gyration: 31.82 Å; Cα contacts (8 Å, |Δi|>4): 576; chains: 1; bounding box: 91×85×96 Å